Protein AF-A0AAW9KZV1-F1 (afdb_monomer_lite)

Sequence (443 aa):
MNDDTSTTNSGEAAETRESKTKRPANEASRREVLKRGAASAVTVGLGLAGPAGAASHGHSGEDSDEYDHSEEADVVLRNQMTDGTTIMVDEVDVPEGGFVAIHDTSLLSGAVVESVIGVSDFLEPGEHEDVEITLFDVPGAQFNVSALQETQALIAMPHRDTNDNQVYDFVTTAGEEDGPYVRSGQAVVDVGFAVLEEETPTPEPETPTPEPETPAVTPTPEPETPTPEPETPAITPTPEPATPTPEPETPAATPTPEPETPTPEPETPTPEPETPTPEPETPTPEPETPAITPTPEPATPTPEPETPAATPTPEPETASVEFLNQQTDGSTITVEEVTVPEGGFVAIHDTTLLEGAVVESVIGVSDYLEPGTQQDLEITLFDVPGAQFDVTELQETQVLFAMPHLDTNGDLVYDFVRSNGTDDGPYVRDGQAVIDVGFAILQ

Structure (mmCIF, N/CA/C/O backbone):
data_AF-A0AAW9KZV1-F1
#
_entry.id   AF-A0AAW9KZV1-F1
#
loop_
_atom_site.group_PDB
_atom_site.id
_atom_site.type_symbol
_atom_site.label_atom_id
_atom_site.label_alt_id
_atom_site.label_comp_id
_atom_site.label_asym_id
_atom_site.label_entity_id
_atom_site.label_seq_id
_atom_site.pdbx_PDB_ins_code
_atom_site.Cartn_x
_atom_site.Cartn_y
_atom_site.Cartn_z
_atom_site.occupancy
_atom_site.B_iso_or_equiv
_atom_site.auth_seq_id
_atom_site.auth_comp_id
_atom_site.auth_asym_id
_atom_site.auth_atom_id
_atom_site.pdbx_PDB_model_num
ATOM 1 N N . MET A 1 1 ? -13.748 75.780 -25.603 1.00 43.28 1 MET A N 1
ATOM 2 C CA . MET A 1 1 ? -12.301 75.583 -25.807 1.00 43.28 1 MET A CA 1
ATOM 3 C C . MET A 1 1 ? -11.764 74.820 -24.615 1.00 43.28 1 MET A C 1
ATOM 5 O O . MET A 1 1 ? -12.103 75.214 -23.503 1.00 43.28 1 MET A O 1
ATOM 9 N N . ASN A 1 2 ? -10.956 73.796 -24.916 1.00 35.09 2 ASN A N 1
ATOM 10 C CA . ASN A 1 2 ? -10.266 72.822 -24.055 1.00 35.09 2 ASN A CA 1
ATOM 11 C C . ASN A 1 2 ? -11.176 71.627 -23.699 1.00 35.09 2 ASN A C 1
ATOM 13 O O . ASN A 1 2 ? -12.119 71.799 -22.931 1.00 35.09 2 ASN A O 1
ATOM 17 N N . ASP A 1 3 ? -11.157 70.551 -24.503 1.00 36.50 3 ASP A N 1
ATOM 18 C CA . ASP A 1 3 ? -10.210 69.395 -24.503 1.00 36.50 3 ASP A CA 1
ATOM 19 C C . ASP A 1 3 ? -10.443 68.511 -23.257 1.00 36.50 3 ASP A C 1
ATOM 21 O O . ASP A 1 3 ? -10.578 69.039 -22.162 1.00 36.50 3 ASP A O 1
ATOM 25 N N . ASP A 1 4 ? -10.561 67.181 -23.316 1.00 37.00 4 ASP A N 1
ATOM 26 C CA . ASP A 1 4 ? -9.821 66.254 -24.173 1.00 37.00 4 ASP A CA 1
ATOM 27 C C . ASP A 1 4 ? -10.422 64.821 -24.146 1.00 37.00 4 ASP A C 1
ATOM 29 O O . ASP A 1 4 ? -11.130 64.431 -23.216 1.00 37.00 4 ASP A O 1
ATOM 33 N N . THR A 1 5 ? -10.010 64.030 -25.138 1.00 38.91 5 THR A N 1
ATOM 34 C CA . THR A 1 5 ? -9.895 62.559 -25.211 1.00 38.91 5 THR A CA 1
ATOM 35 C C . THR A 1 5 ? -11.136 61.656 -25.279 1.00 38.91 5 THR A C 1
ATOM 37 O O . THR A 1 5 ? -11.737 61.240 -24.294 1.00 38.91 5 THR A O 1
ATOM 40 N N . SER A 1 6 ? -11.405 61.224 -26.513 1.00 39.50 6 SER A N 1
ATOM 41 C CA . SER A 1 6 ? -12.006 59.935 -26.861 1.00 39.50 6 SER A CA 1
ATOM 42 C C . SER A 1 6 ? -10.897 58.880 -26.917 1.00 39.50 6 SER A C 1
ATOM 44 O O . SER A 1 6 ? -10.004 59.014 -27.754 1.00 39.50 6 SER A O 1
ATOM 46 N N . THR A 1 7 ? -11.016 57.798 -26.146 1.00 36.31 7 THR A N 1
ATOM 47 C CA . THR A 1 7 ? -10.305 56.542 -26.430 1.00 36.31 7 THR A CA 1
ATOM 48 C C . THR A 1 7 ? -11.281 55.375 -26.340 1.00 36.31 7 THR A C 1
ATOM 50 O O . THR A 1 7 ? -12.112 55.282 -25.441 1.00 36.31 7 THR A O 1
ATOM 53 N N . THR A 1 8 ? -11.202 54.539 -27.364 1.00 36.34 8 THR A N 1
ATOM 54 C CA . THR A 1 8 ? -12.075 53.435 -27.748 1.00 36.34 8 THR A CA 1
ATOM 55 C C . THR A 1 8 ? -12.017 52.241 -26.800 1.00 36.34 8 THR A C 1
ATOM 57 O O . THR A 1 8 ? -10.943 51.804 -26.400 1.00 36.34 8 THR A O 1
ATOM 60 N N . ASN A 1 9 ? -13.197 51.686 -26.530 1.00 33.75 9 ASN A N 1
ATOM 61 C CA . ASN A 1 9 ? -13.436 50.421 -25.846 1.00 33.75 9 ASN A CA 1
ATOM 62 C C . ASN A 1 9 ? -13.161 49.251 -26.812 1.00 33.75 9 ASN A C 1
ATOM 64 O O . ASN A 1 9 ? -13.823 49.157 -27.847 1.00 33.75 9 ASN A O 1
ATOM 68 N N . SER A 1 10 ? -12.213 48.377 -26.474 1.00 36.06 10 SER A N 1
ATOM 69 C CA . SER A 1 10 ? -12.039 47.060 -27.103 1.00 36.06 10 SER A CA 1
ATOM 70 C C . SER A 1 10 ? -11.963 46.063 -25.956 1.00 36.06 10 SER A C 1
ATOM 72 O O . SER A 1 10 ? -11.096 46.194 -25.097 1.00 36.06 10 SER A O 1
ATOM 74 N N . GLY A 1 11 ? -12.939 45.159 -25.894 1.00 36.88 11 GLY A N 1
ATOM 75 C CA . GLY A 1 11 ? -13.096 44.210 -24.801 1.00 36.88 11 GLY A CA 1
ATOM 76 C C . GLY A 1 11 ? -11.985 43.169 -24.779 1.00 36.88 11 GLY A C 1
ATOM 77 O O . GLY A 1 11 ? -11.660 42.582 -25.808 1.00 36.88 11 GLY A O 1
ATOM 78 N N . GLU A 1 12 ? -11.465 42.931 -23.584 1.00 31.62 12 GLU A N 1
ATOM 79 C CA . GLU A 1 12 ? -10.654 41.771 -23.248 1.00 31.62 12 GLU A CA 1
ATOM 80 C C . GLU A 1 12 ? -11.523 40.878 -22.359 1.00 31.62 12 GLU A C 1
ATOM 82 O O . GLU A 1 12 ? -12.040 41.313 -21.324 1.00 31.62 12 GLU A O 1
ATOM 87 N N . ALA A 1 13 ? -11.796 39.670 -22.847 1.00 34.12 13 ALA A N 1
ATOM 88 C CA . ALA A 1 13 ? -12.518 38.648 -22.115 1.00 34.12 13 ALA A CA 1
ATOM 89 C C . ALA A 1 13 ? -11.644 38.203 -20.939 1.00 34.12 13 ALA A C 1
ATOM 91 O O . ALA A 1 13 ? -10.529 37.732 -21.141 1.00 34.12 13 ALA A O 1
ATOM 92 N N . ALA A 1 14 ? -12.142 38.373 -19.716 1.00 33.88 14 ALA A N 1
ATOM 93 C CA . ALA A 1 14 ? -11.516 37.793 -18.541 1.00 33.88 14 ALA A CA 1
ATOM 94 C C . ALA A 1 14 ? -11.744 36.276 -18.576 1.00 33.88 14 ALA A C 1
ATOM 96 O O . ALA A 1 14 ? -12.862 35.808 -18.348 1.00 33.88 14 ALA A O 1
ATOM 97 N N . GLU A 1 15 ? -10.690 35.526 -18.891 1.00 32.31 15 GLU A N 1
ATOM 98 C CA . GLU A 1 15 ? -10.613 34.099 -18.605 1.00 32.31 15 GLU A CA 1
ATOM 99 C C . GLU A 1 15 ? -10.835 33.879 -17.108 1.00 32.31 15 GLU A C 1
ATOM 101 O O . GLU A 1 15 ? -10.255 34.543 -16.243 1.00 32.31 15 GLU A O 1
ATOM 106 N N . THR A 1 16 ? -11.743 32.957 -16.814 1.00 31.84 16 THR A N 1
ATOM 107 C CA . THR A 1 16 ? -12.058 32.536 -15.456 1.00 31.84 16 THR A CA 1
ATOM 108 C C . THR A 1 16 ? -10.906 31.644 -15.017 1.00 31.84 16 THR A C 1
ATOM 110 O O . THR A 1 16 ? -10.754 30.548 -15.540 1.00 31.84 16 THR A O 1
ATOM 113 N N . ARG A 1 17 ? -10.050 32.134 -14.114 1.00 35.09 17 ARG A N 1
ATOM 114 C CA . ARG A 1 17 ? -9.037 31.296 -13.465 1.00 35.09 17 ARG A CA 1
ATOM 115 C C . ARG A 1 17 ? -9.765 30.243 -12.642 1.00 35.09 17 ARG A C 1
ATOM 117 O O . ARG A 1 17 ? -10.395 30.584 -11.641 1.00 35.09 17 ARG A O 1
ATOM 124 N N . GLU A 1 18 ? -9.688 28.998 -13.092 1.00 34.59 18 GLU A N 1
ATOM 125 C CA . GLU A 1 18 ? -10.050 27.829 -12.305 1.00 34.59 18 GLU A CA 1
ATOM 126 C C . GLU A 1 18 ? -9.283 27.885 -10.982 1.00 34.59 18 GLU A C 1
ATOM 128 O O . GLU A 1 18 ? -8.058 28.030 -10.931 1.00 34.59 18 GLU A O 1
ATOM 133 N N . SER A 1 19 ? -10.032 27.874 -9.886 1.00 34.44 19 SER A N 1
ATOM 134 C CA . SER A 1 19 ? -9.475 27.748 -8.553 1.00 34.44 19 SER A CA 1
ATOM 135 C C . SER A 1 19 ? -8.896 26.346 -8.426 1.00 34.44 19 SER A C 1
ATOM 137 O O . SER A 1 19 ? -9.655 25.386 -8.337 1.00 34.44 19 SER A O 1
ATOM 139 N N . LYS A 1 20 ? -7.563 26.246 -8.408 1.00 36.41 20 LYS A N 1
ATOM 140 C CA . LYS A 1 20 ? -6.830 25.055 -7.970 1.00 36.41 20 LYS A CA 1
ATOM 141 C C . LYS A 1 20 ? -7.391 24.661 -6.597 1.00 36.41 20 LYS A C 1
ATOM 143 O O . LYS A 1 20 ? -7.217 25.405 -5.628 1.00 36.41 20 LYS A O 1
ATOM 148 N N . THR A 1 21 ? -8.161 23.576 -6.544 1.00 35.62 21 THR A N 1
ATOM 149 C CA . THR A 1 21 ? -8.693 23.022 -5.297 1.00 35.62 21 THR A CA 1
ATOM 150 C C . THR A 1 21 ? -7.507 22.743 -4.385 1.00 35.62 21 THR A C 1
ATOM 152 O O . THR A 1 21 ? -6.526 22.125 -4.789 1.00 35.62 21 THR A O 1
ATOM 155 N N . LYS A 1 22 ? -7.547 23.297 -3.175 1.00 34.75 22 LYS A N 1
ATOM 156 C CA . LYS A 1 22 ? -6.495 23.115 -2.182 1.00 34.75 22 LYS A CA 1
ATOM 157 C C . LYS A 1 22 ? -6.577 21.672 -1.672 1.00 34.75 22 LYS A C 1
ATOM 159 O O . LYS A 1 22 ? -7.545 21.338 -0.993 1.00 34.75 22 LYS A O 1
ATOM 164 N N . ARG A 1 23 ? -5.573 20.879 -2.049 1.00 43.47 23 ARG A N 1
ATOM 165 C CA . ARG A 1 23 ? -5.255 19.517 -1.595 1.00 43.47 23 ARG A CA 1
ATOM 166 C C . ARG A 1 23 ? -5.431 19.374 -0.055 1.00 43.47 23 ARG A C 1
ATOM 168 O O . ARG A 1 23 ? -4.959 20.268 0.667 1.00 43.47 23 ARG A O 1
ATOM 175 N N . PRO A 1 24 ? -6.201 18.392 0.469 1.00 39.47 24 PRO A N 1
ATOM 176 C CA . PRO A 1 24 ? -6.387 18.180 1.911 1.00 39.47 24 PRO A CA 1
ATOM 177 C C . PRO A 1 24 ? -5.083 17.795 2.639 1.00 39.47 24 PRO A C 1
ATOM 179 O O . PRO A 1 24 ? -4.133 17.301 2.054 1.00 39.47 24 PRO A O 1
ATOM 182 N N . ALA A 1 25 ? -5.023 18.041 3.951 1.00 43.06 25 ALA A N 1
ATOM 183 C CA . ALA A 1 25 ? -3.783 18.039 4.741 1.00 43.06 25 ALA A CA 1
ATOM 184 C C . ALA A 1 25 ? -3.078 16.673 4.924 1.00 43.06 25 ALA A C 1
ATOM 186 O O . ALA A 1 25 ? -1.938 16.671 5.370 1.00 43.06 25 ALA A O 1
ATOM 187 N N . ASN A 1 26 ? -3.708 15.549 4.559 1.00 45.50 26 ASN A N 1
ATOM 188 C CA . ASN A 1 26 ? -3.095 14.210 4.629 1.00 45.50 26 ASN A CA 1
ATOM 189 C C . ASN A 1 26 ? -2.139 13.919 3.447 1.00 45.50 26 ASN A C 1
ATOM 191 O O . ASN A 1 26 ? -1.443 12.915 3.413 1.00 45.50 26 ASN A O 1
ATOM 195 N N . GLU A 1 27 ? -2.127 14.794 2.441 1.00 49.69 27 GLU A N 1
ATOM 196 C CA . GLU A 1 27 ? -1.494 14.565 1.136 1.00 49.69 27 GLU A CA 1
ATOM 197 C C . GLU A 1 27 ? 0.020 14.850 1.128 1.00 49.69 27 GLU A C 1
ATOM 199 O O . GLU A 1 27 ? 0.717 14.467 0.199 1.00 49.69 27 GLU A O 1
ATOM 204 N N . ALA A 1 28 ? 0.540 15.495 2.181 1.00 46.12 28 ALA A N 1
ATOM 205 C CA . ALA A 1 28 ? 1.953 15.864 2.311 1.00 46.12 28 ALA A CA 1
ATOM 206 C C . ALA A 1 28 ? 2.753 14.997 3.309 1.00 46.12 28 ALA A C 1
ATOM 208 O O . ALA A 1 28 ? 3.981 15.081 3.294 1.00 46.12 28 ALA A O 1
ATOM 209 N N . SER A 1 29 ? 2.099 14.193 4.165 1.00 57.56 29 SER A N 1
ATOM 210 C CA . SER A 1 29 ? 2.799 13.425 5.215 1.00 57.56 29 SER A CA 1
ATOM 211 C C . SER A 1 29 ? 3.598 12.257 4.643 1.00 57.56 29 SER A C 1
ATOM 213 O O . SER A 1 29 ? 4.806 12.232 4.854 1.00 57.56 29 SER A O 1
ATOM 215 N N . ARG A 1 30 ? 2.992 11.398 3.804 1.00 68.31 30 ARG A N 1
ATOM 216 C CA . ARG A 1 30 ? 3.656 10.177 3.301 1.00 68.31 30 ARG A CA 1
ATOM 217 C C . ARG A 1 30 ? 5.001 10.430 2.628 1.00 68.31 30 ARG A C 1
ATOM 219 O O . ARG A 1 30 ? 5.958 9.702 2.852 1.00 68.31 30 ARG A O 1
ATOM 226 N N . ARG A 1 31 ? 5.115 11.528 1.876 1.00 61.81 31 ARG A N 1
ATOM 227 C CA . ARG A 1 31 ? 6.381 11.957 1.270 1.00 61.81 31 ARG A CA 1
ATOM 228 C C . ARG A 1 31 ? 7.371 12.526 2.281 1.00 61.81 31 ARG A C 1
ATOM 230 O O . ARG A 1 31 ? 8.549 12.197 2.232 1.00 61.81 31 ARG A O 1
ATOM 237 N N . GLU A 1 32 ? 6.940 13.433 3.160 1.00 57.38 32 GLU A N 1
ATOM 238 C CA . GLU A 1 32 ? 7.835 13.988 4.188 1.00 57.38 32 GLU A CA 1
ATOM 239 C C . GLU A 1 32 ? 8.393 12.882 5.084 1.00 57.38 32 GLU A C 1
ATOM 241 O O . GLU A 1 32 ? 9.548 12.973 5.497 1.00 57.38 32 GLU A O 1
ATOM 246 N N . VAL A 1 33 ? 7.608 11.836 5.336 1.00 55.34 33 VAL A N 1
ATOM 247 C CA . VAL A 1 33 ? 8.045 10.642 6.047 1.00 55.34 33 VAL A CA 1
ATOM 248 C C . VAL A 1 33 ? 8.943 9.774 5.170 1.00 55.34 33 VAL A C 1
ATOM 250 O O . VAL A 1 33 ? 10.046 9.508 5.618 1.00 55.34 33 VAL A O 1
ATOM 253 N N . LEU A 1 34 ? 8.594 9.416 3.926 1.00 56.03 34 LEU A N 1
ATOM 254 C CA . LEU A 1 34 ? 9.482 8.645 3.026 1.00 56.03 34 LEU A CA 1
ATOM 255 C C . LEU A 1 34 ? 10.853 9.326 2.809 1.00 56.03 34 LEU A C 1
ATOM 257 O O . LEU A 1 34 ? 11.896 8.668 2.724 1.00 56.03 34 LEU A O 1
ATOM 261 N N . LYS A 1 35 ? 10.879 10.668 2.819 1.00 52.75 35 LYS A N 1
ATOM 262 C CA . LYS A 1 35 ? 12.102 11.494 2.791 1.00 52.75 35 LYS A CA 1
ATOM 263 C C . LYS A 1 35 ? 12.872 11.495 4.123 1.00 52.75 35 LYS A C 1
ATOM 265 O O . LYS A 1 35 ? 14.075 11.755 4.129 1.00 52.75 35 LYS A O 1
ATOM 270 N N . ARG A 1 36 ? 12.215 11.224 5.258 1.00 48.78 36 ARG A N 1
ATOM 271 C CA . ARG A 1 36 ? 12.806 11.146 6.616 1.00 48.78 36 ARG A CA 1
ATOM 272 C C . ARG A 1 36 ? 13.082 9.709 7.087 1.00 48.78 36 ARG A C 1
ATOM 274 O O . ARG A 1 36 ? 13.908 9.525 7.981 1.00 48.78 36 ARG A O 1
ATOM 281 N N . GLY A 1 37 ? 12.440 8.721 6.474 1.00 38.94 37 GLY A N 1
ATOM 282 C CA . GLY A 1 37 ? 12.358 7.320 6.863 1.00 38.94 37 GLY A CA 1
ATOM 283 C C . GLY A 1 37 ? 12.138 6.444 5.628 1.00 38.94 37 GLY A C 1
ATOM 284 O O . GLY A 1 37 ? 11.127 6.533 4.953 1.00 38.94 37 GLY A O 1
ATOM 285 N N . ALA A 1 38 ? 13.155 5.635 5.332 1.00 39.00 38 ALA A N 1
ATOM 286 C CA . ALA A 1 38 ? 13.279 4.625 4.281 1.00 39.00 38 ALA A CA 1
ATOM 287 C C . ALA A 1 38 ? 12.046 4.333 3.395 1.00 39.00 38 ALA A C 1
ATOM 289 O O . ALA A 1 38 ? 11.158 3.580 3.799 1.00 39.00 38 ALA A O 1
ATOM 290 N N . ALA A 1 39 ? 12.116 4.733 2.116 1.00 45.91 39 ALA A N 1
ATOM 291 C CA . ALA A 1 39 ? 11.446 3.976 1.057 1.00 45.91 39 ALA A CA 1
ATOM 292 C C . ALA A 1 39 ? 11.827 2.506 1.226 1.00 45.91 39 ALA A C 1
ATOM 294 O O . ALA A 1 39 ? 13.013 2.142 1.245 1.00 45.91 39 ALA A O 1
ATOM 295 N N . SER A 1 40 ? 10.829 1.683 1.502 1.00 45.31 40 SER A N 1
ATOM 296 C CA . SER A 1 40 ? 11.097 0.381 2.081 1.00 45.31 40 SER A CA 1
ATOM 297 C C . SER A 1 40 ? 11.416 -0.583 0.975 1.00 45.31 40 SER A C 1
ATOM 299 O O . SER A 1 40 ? 10.669 -0.768 0.017 1.00 45.31 40 SER A O 1
ATOM 301 N N . ALA A 1 41 ? 12.594 -1.158 1.099 1.00 47.47 41 ALA A N 1
ATOM 302 C CA . ALA A 1 41 ? 13.184 -1.859 0.004 1.00 47.47 41 ALA A CA 1
ATOM 303 C C . ALA A 1 41 ? 12.802 -3.347 0.123 1.00 47.47 41 ALA A C 1
ATOM 305 O O . ALA A 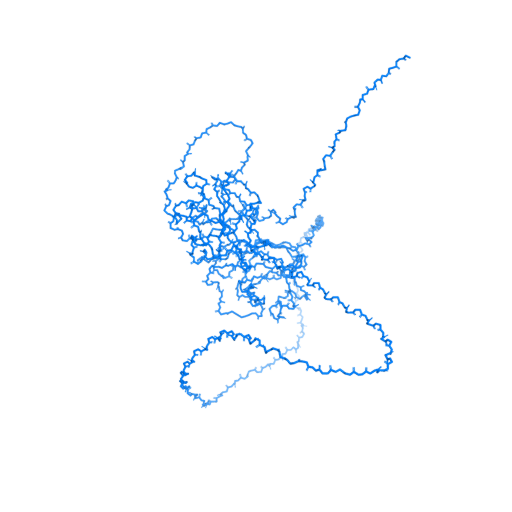1 41 ? 13.106 -4.003 1.118 1.00 47.47 41 ALA A O 1
ATOM 306 N N . VAL A 1 42 ? 12.119 -3.901 -0.883 1.00 49.38 42 VAL A N 1
ATOM 307 C CA . VAL A 1 42 ? 11.768 -5.332 -0.896 1.00 49.38 42 VAL A CA 1
ATOM 308 C C . VAL A 1 42 ? 12.953 -6.120 -1.447 1.00 49.38 42 VAL A C 1
ATOM 310 O O . VAL A 1 42 ? 13.463 -5.835 -2.537 1.00 49.38 42 VAL A O 1
ATOM 313 N N . THR A 1 43 ? 13.408 -7.136 -0.703 1.00 44.62 43 THR A N 1
ATOM 314 C CA . THR A 1 43 ? 14.390 -8.112 -1.204 1.00 44.62 43 THR A CA 1
ATOM 315 C C . THR A 1 43 ? 13.710 -9.026 -2.213 1.00 44.62 43 THR A C 1
ATOM 317 O O . THR A 1 43 ? 13.371 -10.171 -1.927 1.00 44.62 43 THR A O 1
ATOM 320 N N . VAL A 1 44 ? 13.516 -8.525 -3.425 1.00 51.25 44 VAL A N 1
ATOM 321 C CA . VAL A 1 44 ? 13.222 -9.384 -4.562 1.00 51.25 44 VAL A CA 1
ATOM 322 C C . VAL A 1 44 ? 14.551 -10.006 -4.970 1.00 51.25 44 VAL A C 1
ATOM 324 O O . VAL A 1 44 ? 15.540 -9.295 -5.156 1.00 51.25 44 VAL A O 1
ATOM 327 N N . GLY A 1 45 ? 14.604 -11.334 -5.080 1.00 39.94 45 GLY A N 1
ATOM 328 C CA . GLY A 1 45 ? 15.765 -12.085 -5.566 1.00 39.94 45 GLY A CA 1
ATOM 329 C C . GLY A 1 45 ? 16.039 -11.837 -7.050 1.00 39.94 45 GLY A C 1
ATOM 330 O O . GLY A 1 45 ? 16.144 -12.781 -7.828 1.00 39.94 45 GLY A O 1
ATOM 331 N N . LEU A 1 46 ? 16.129 -10.571 -7.454 1.00 42.59 46 LEU A N 1
ATOM 332 C CA . LEU A 1 46 ? 16.570 -10.156 -8.765 1.00 42.59 46 LEU A CA 1
ATOM 333 C C . LEU A 1 46 ? 18.034 -10.584 -8.863 1.00 42.59 46 LEU A C 1
ATOM 335 O O . LEU A 1 46 ? 18.907 -10.055 -8.172 1.00 42.59 46 LEU A O 1
ATOM 339 N N . GLY A 1 47 ? 18.317 -11.577 -9.699 1.00 34.34 47 GLY A N 1
ATOM 340 C CA . GLY A 1 47 ? 19.677 -11.928 -10.092 1.00 34.34 47 GLY A CA 1
ATOM 341 C C . GLY A 1 47 ? 20.291 -10.821 -10.949 1.00 34.34 47 GLY A C 1
ATOM 342 O O . GLY A 1 47 ? 20.644 -11.081 -12.093 1.00 34.34 47 GLY A O 1
ATOM 343 N N . LEU A 1 48 ? 20.388 -9.597 -10.416 1.00 38.56 48 LEU A N 1
ATOM 344 C CA . LEU A 1 48 ? 20.901 -8.415 -11.099 1.00 38.56 48 LEU A CA 1
ATOM 345 C C . LEU A 1 48 ? 22.383 -8.630 -11.393 1.00 38.56 48 LEU A C 1
ATOM 347 O O . LEU A 1 48 ? 23.264 -8.341 -10.581 1.00 38.56 48 LEU A O 1
ATOM 351 N N . ALA A 1 49 ? 22.673 -9.136 -12.585 1.00 34.38 49 ALA A N 1
ATOM 352 C CA . ALA A 1 49 ? 23.992 -9.049 -13.179 1.00 34.38 49 ALA A CA 1
ATOM 353 C C . ALA A 1 49 ? 24.177 -7.641 -13.771 1.00 34.38 49 ALA A C 1
ATOM 355 O O . ALA A 1 49 ? 24.308 -7.481 -14.976 1.00 34.38 49 ALA A O 1
ATOM 356 N N . GLY A 1 50 ? 24.194 -6.612 -12.922 1.00 32.31 50 GLY A N 1
ATOM 357 C CA . GLY A 1 50 ? 24.565 -5.261 -13.341 1.00 32.31 50 GLY A CA 1
ATOM 358 C C . GLY A 1 50 ? 26.092 -5.106 -13.396 1.00 32.31 50 GLY A C 1
ATOM 359 O O . GLY A 1 50 ? 26.778 -5.510 -12.446 1.00 32.31 50 GLY A O 1
ATOM 360 N N . PRO A 1 51 ? 26.683 -4.529 -14.459 1.00 31.77 51 PRO A N 1
ATOM 361 C CA . PRO A 1 51 ? 28.066 -4.082 -14.400 1.00 31.77 51 PRO A CA 1
ATOM 362 C C . PRO A 1 51 ? 28.175 -2.945 -13.376 1.00 31.77 51 PRO A C 1
ATOM 364 O O . PRO A 1 51 ? 27.302 -2.089 -13.279 1.00 31.77 51 PRO A O 1
ATOM 367 N N . ALA A 1 52 ? 29.268 -2.920 -12.614 1.00 33.94 52 ALA A N 1
ATOM 368 C CA . ALA A 1 52 ? 29.597 -1.804 -11.737 1.00 33.94 52 ALA A CA 1
ATOM 369 C C . ALA A 1 52 ? 29.705 -0.504 -12.563 1.00 33.94 52 ALA A C 1
ATOM 371 O O . ALA A 1 52 ? 30.714 -0.273 -13.234 1.00 33.94 52 ALA A O 1
ATOM 372 N N . GLY A 1 53 ? 28.651 0.312 -12.531 1.00 31.23 53 GLY A N 1
ATOM 373 C CA . GLY A 1 53 ? 28.587 1.629 -13.152 1.00 31.23 53 GLY A CA 1
ATOM 374 C C . GLY A 1 53 ? 29.501 2.599 -12.417 1.00 31.23 53 GLY A C 1
ATOM 375 O O . GLY A 1 53 ? 29.372 2.837 -11.219 1.00 31.23 53 GLY A O 1
ATOM 376 N N . ALA A 1 54 ? 30.501 3.092 -13.135 1.00 31.17 54 ALA A N 1
ATOM 377 C CA . ALA A 1 54 ? 31.529 3.973 -12.626 1.00 31.17 54 ALA A CA 1
ATOM 378 C C . ALA A 1 54 ? 30.967 5.367 -12.328 1.00 31.17 54 ALA A C 1
ATOM 380 O O . ALA A 1 54 ? 30.376 5.998 -13.198 1.00 31.17 54 ALA A O 1
ATOM 381 N N . ALA A 1 55 ? 31.279 5.891 -11.142 1.00 34.53 55 ALA A N 1
ATOM 382 C CA . ALA A 1 55 ? 31.166 7.311 -10.840 1.00 34.53 55 ALA A CA 1
ATOM 383 C C . ALA A 1 55 ? 31.964 8.129 -11.876 1.00 34.53 55 ALA A C 1
ATOM 385 O O . ALA A 1 55 ? 33.198 8.189 -11.830 1.00 34.53 55 ALA A O 1
ATOM 386 N N . SER A 1 56 ? 31.268 8.758 -12.823 1.00 30.38 56 SER A N 1
ATOM 387 C CA . SER A 1 56 ? 31.861 9.718 -13.748 1.00 30.38 56 SER A CA 1
ATOM 388 C C . SER A 1 56 ? 31.793 11.115 -13.140 1.00 30.38 56 SER A C 1
ATOM 390 O O . SER A 1 56 ? 30.808 11.834 -13.266 1.00 30.38 56 SER A O 1
ATOM 392 N N . HIS A 1 57 ? 32.888 11.512 -12.493 1.00 40.78 57 HIS A N 1
ATOM 393 C CA . HIS A 1 57 ? 3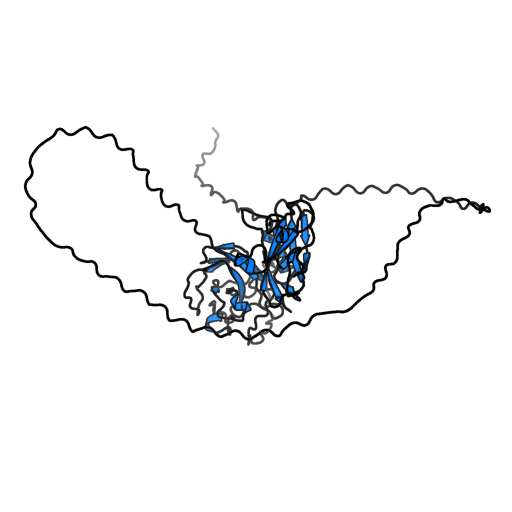3.167 12.906 -12.169 1.00 40.78 57 HIS A CA 1
ATOM 394 C C . HIS A 1 57 ? 33.313 13.753 -13.446 1.00 40.78 57 HIS A C 1
ATOM 396 O O . HIS A 1 57 ? 34.309 13.632 -14.163 1.00 40.78 57 HIS A O 1
ATOM 402 N N . GLY A 1 58 ? 32.408 14.721 -13.611 1.00 31.84 58 GLY A N 1
ATOM 403 C CA . GLY A 1 58 ? 32.781 16.088 -13.974 1.00 31.84 58 GLY A CA 1
ATOM 404 C C . GLY A 1 58 ? 32.078 16.700 -15.183 1.00 31.84 58 GLY A C 1
ATOM 405 O O . GLY A 1 58 ? 32.418 16.379 -16.316 1.00 31.84 58 GLY A O 1
ATOM 406 N N . HIS A 1 59 ? 31.296 17.758 -14.948 1.00 35.00 59 HIS A N 1
ATOM 407 C CA . HIS A 1 59 ? 31.485 19.010 -15.680 1.00 35.00 59 HIS A CA 1
ATOM 408 C C . HIS A 1 59 ? 30.979 20.218 -14.883 1.00 35.00 59 HIS A C 1
ATOM 410 O O . HIS A 1 59 ? 29.926 20.193 -14.266 1.00 35.00 59 HIS A O 1
ATOM 416 N N . SER A 1 60 ? 31.790 21.268 -14.894 1.00 44.00 60 SER A N 1
ATOM 417 C CA . SER A 1 60 ? 31.569 22.577 -14.290 1.00 44.00 60 SER A CA 1
ATOM 418 C C . SER A 1 60 ? 30.704 23.476 -15.174 1.00 44.00 60 SER A C 1
ATOM 420 O O . SER A 1 60 ? 31.024 23.594 -16.356 1.00 44.00 60 SER A O 1
ATOM 422 N N . GLY A 1 61 ? 29.784 24.242 -14.582 1.00 35.41 61 GLY A N 1
ATOM 423 C CA . GLY A 1 61 ? 29.413 25.554 -15.122 1.00 35.41 61 GLY A CA 1
ATOM 424 C C . GLY A 1 61 ? 27.953 25.983 -14.973 1.00 35.41 61 GLY A C 1
ATOM 425 O O . GLY A 1 61 ? 27.128 25.576 -15.774 1.00 35.41 61 GLY A O 1
ATOM 426 N N . GLU A 1 62 ? 27.760 26.937 -14.054 1.00 40.66 62 GLU A N 1
ATOM 427 C CA . GLU A 1 62 ? 26.914 28.144 -14.176 1.00 40.66 62 GLU A CA 1
ATOM 428 C C . GLU A 1 62 ? 25.407 28.055 -13.848 1.00 40.66 62 GLU A C 1
ATOM 430 O O . GLU A 1 62 ? 24.601 27.611 -14.653 1.00 40.66 62 GLU A O 1
ATOM 435 N N . ASP A 1 63 ? 25.081 28.607 -12.665 1.00 47.91 63 ASP A N 1
ATOM 436 C CA . ASP A 1 63 ? 23.844 29.290 -12.239 1.00 47.91 63 ASP A CA 1
ATOM 437 C C . ASP A 1 63 ? 22.538 28.923 -12.970 1.00 47.91 63 ASP A C 1
ATOM 439 O O . ASP A 1 63 ? 22.118 29.583 -13.924 1.00 47.91 63 ASP A O 1
ATOM 443 N N . SER A 1 64 ? 21.810 27.972 -12.391 1.00 42.12 64 SER A N 1
ATOM 444 C CA . SER A 1 64 ? 20.348 27.919 -12.426 1.00 42.12 64 SER A CA 1
ATOM 445 C C . SER A 1 64 ? 19.865 27.363 -11.091 1.00 42.12 64 SER A C 1
ATOM 447 O O . SER A 1 64 ? 20.540 26.514 -10.517 1.00 42.12 64 SER A O 1
ATOM 449 N N . ASP A 1 65 ? 18.758 27.906 -10.592 1.00 39.44 65 ASP A N 1
ATOM 450 C CA . ASP A 1 65 ? 18.189 27.661 -9.267 1.00 39.44 65 ASP A CA 1
ATOM 451 C C . ASP A 1 65 ? 18.312 26.189 -8.832 1.00 39.44 65 ASP A C 1
ATOM 453 O O . ASP A 1 65 ? 17.827 25.288 -9.512 1.00 39.44 65 ASP A O 1
ATOM 457 N N . GLU A 1 66 ? 19.020 25.976 -7.720 1.00 40.00 66 GLU A N 1
ATOM 458 C CA . GLU A 1 66 ? 19.331 24.681 -7.109 1.00 40.00 66 GLU A CA 1
ATOM 459 C C . GLU A 1 66 ? 18.026 24.046 -6.602 1.00 40.00 66 GLU A C 1
ATOM 461 O O . GLU A 1 66 ? 17.639 24.202 -5.445 1.00 40.00 66 GLU A O 1
ATOM 466 N N . TYR A 1 67 ? 17.297 23.397 -7.513 1.00 44.19 67 TYR A N 1
ATOM 467 C CA . TYR A 1 67 ? 16.383 22.324 -7.155 1.00 44.19 67 TYR A CA 1
ATOM 468 C C . TYR A 1 67 ? 17.268 21.201 -6.620 1.00 44.19 67 TYR A C 1
ATOM 470 O O . TYR A 1 67 ? 18.003 20.561 -7.370 1.00 44.19 67 TYR A O 1
ATOM 478 N N . ASP A 1 68 ? 17.259 21.055 -5.299 1.00 41.75 68 ASP A N 1
ATOM 479 C CA . ASP A 1 68 ? 17.805 19.914 -4.573 1.00 41.75 68 ASP A CA 1
ATOM 480 C C . ASP A 1 68 ? 16.998 18.677 -4.995 1.00 41.75 68 ASP A C 1
ATOM 482 O O . ASP A 1 68 ? 16.024 18.303 -4.344 1.00 41.75 68 ASP A O 1
ATOM 486 N N . HIS A 1 69 ? 17.306 18.132 -6.175 1.00 49.72 69 HIS A N 1
ATOM 487 C CA . HIS A 1 69 ? 16.796 16.833 -6.587 1.00 49.72 69 HIS A CA 1
ATOM 488 C C . HIS A 1 69 ? 17.328 15.824 -5.584 1.00 49.72 69 HIS A C 1
ATOM 490 O O . HIS A 1 69 ? 18.539 15.760 -5.349 1.00 49.72 69 HIS A O 1
ATOM 496 N N . SER A 1 70 ? 16.425 15.065 -4.971 1.00 55.72 70 SER A N 1
ATOM 497 C CA . SER A 1 70 ? 16.858 13.997 -4.095 1.00 55.72 70 SER A CA 1
ATOM 498 C C . SER A 1 70 ? 17.647 12.995 -4.946 1.00 55.72 70 SER A C 1
ATOM 500 O O . SER A 1 70 ? 17.201 12.573 -6.006 1.00 55.72 70 SER A O 1
ATOM 502 N N . GLU A 1 71 ? 18.877 12.653 -4.547 1.00 70.62 71 GLU A N 1
ATOM 503 C CA . GLU A 1 71 ? 19.688 11.662 -5.282 1.00 70.62 71 GLU A CA 1
ATOM 504 C C . GLU A 1 71 ? 19.103 10.236 -5.159 1.00 70.62 71 GLU A C 1
ATOM 506 O O . GLU A 1 71 ? 19.674 9.271 -5.671 1.00 70.62 71 GLU A O 1
ATOM 511 N N . GLU A 1 72 ? 17.983 10.079 -4.451 1.00 86.31 72 GLU A N 1
ATOM 512 C CA . GLU A 1 72 ? 17.358 8.806 -4.132 1.00 86.31 72 GLU A CA 1
ATOM 513 C C . GLU A 1 72 ? 16.012 8.690 -4.841 1.00 86.31 72 GLU A C 1
ATOM 515 O O . GLU A 1 72 ? 15.145 9.538 -4.682 1.00 86.31 72 GLU A O 1
ATOM 520 N N . ALA A 1 73 ? 15.811 7.598 -5.580 1.00 92.50 73 ALA A N 1
ATOM 521 C CA . ALA A 1 73 ? 14.504 7.312 -6.156 1.00 92.50 73 ALA A CA 1
ATOM 522 C C . ALA A 1 73 ? 13.473 7.030 -5.062 1.00 92.50 73 ALA A C 1
ATOM 524 O O . ALA A 1 73 ? 13.791 6.360 -4.071 1.00 92.50 73 ALA A O 1
ATOM 525 N N . ASP A 1 74 ? 12.243 7.474 -5.283 1.00 92.56 74 ASP A N 1
ATOM 526 C CA . ASP A 1 74 ? 11.107 7.288 -4.384 1.00 92.56 74 ASP A CA 1
ATOM 527 C C . ASP A 1 74 ? 9.819 7.105 -5.190 1.00 92.56 74 ASP A C 1
ATOM 529 O O . ASP A 1 74 ? 9.765 7.473 -6.363 1.00 92.56 74 ASP A O 1
ATOM 533 N N . VAL A 1 75 ? 8.790 6.517 -4.586 1.00 94.12 75 VAL A N 1
ATOM 534 C CA . VAL A 1 75 ? 7.480 6.353 -5.224 1.00 94.12 75 VAL A CA 1
ATOM 535 C C . VAL A 1 75 ? 6.372 6.347 -4.184 1.00 94.12 75 VAL A C 1
ATOM 537 O O . VAL A 1 75 ? 6.533 5.796 -3.101 1.00 94.12 75 VAL A O 1
ATOM 540 N N . VAL A 1 76 ? 5.236 6.945 -4.535 1.00 92.12 76 VAL A N 1
ATOM 541 C CA . VAL A 1 76 ? 4.038 6.994 -3.702 1.00 92.12 76 VAL A CA 1
ATOM 542 C C . VAL A 1 76 ? 2.849 6.460 -4.494 1.00 92.12 76 VAL A C 1
ATOM 544 O O . VAL A 1 76 ? 2.303 7.128 -5.375 1.00 92.12 76 VAL A O 1
ATOM 547 N N . LEU A 1 77 ? 2.410 5.252 -4.152 1.00 93.12 77 LEU A N 1
ATOM 548 C CA . LEU A 1 77 ? 1.186 4.640 -4.650 1.00 93.12 77 LEU A CA 1
ATOM 549 C C . LEU A 1 77 ? 0.141 4.610 -3.536 1.00 93.12 77 LEU A C 1
ATOM 551 O O . LEU A 1 77 ? 0.271 3.884 -2.553 1.00 93.12 77 LEU A O 1
ATOM 555 N N . ARG A 1 78 ? -0.925 5.393 -3.694 1.00 88.62 78 ARG A N 1
ATOM 556 C CA . ARG A 1 78 ? -2.013 5.438 -2.712 1.00 88.62 78 ARG A CA 1
ATOM 557 C C . ARG A 1 78 ? -3.081 4.388 -2.981 1.00 88.62 78 ARG A C 1
ATOM 559 O O . ARG A 1 78 ? -3.282 3.946 -4.114 1.00 88.62 78 ARG A O 1
ATOM 566 N N . ASN A 1 79 ? -3.829 4.084 -1.924 1.00 88.31 79 ASN A N 1
ATOM 567 C CA . ASN A 1 79 ? -5.128 3.432 -2.035 1.00 88.31 79 ASN A CA 1
ATOM 568 C C . ASN A 1 79 ? -6.050 4.290 -2.902 1.00 88.31 79 ASN A C 1
ATOM 570 O O . ASN A 1 79 ? -6.195 5.491 -2.660 1.00 88.31 79 ASN A O 1
ATOM 574 N N . GLN A 1 80 ? -6.666 3.681 -3.907 1.00 89.81 80 GLN A N 1
ATOM 575 C CA . GLN A 1 80 ? -7.509 4.391 -4.857 1.00 89.81 80 GLN A CA 1
ATOM 576 C C . GLN A 1 80 ? -8.634 3.509 -5.388 1.00 89.81 80 GLN A C 1
ATOM 578 O O . GLN A 1 80 ? -8.510 2.286 -5.471 1.00 89.81 80 GLN A O 1
ATOM 583 N N . MET A 1 81 ? -9.728 4.163 -5.769 1.00 89.94 81 MET A N 1
ATOM 584 C CA . MET A 1 81 ? -10.760 3.546 -6.593 1.00 89.94 81 MET A CA 1
ATOM 585 C C . MET A 1 81 ? -10.287 3.532 -8.049 1.00 89.94 81 MET A C 1
ATOM 587 O O . MET A 1 81 ? -9.647 4.483 -8.498 1.00 89.94 81 MET A O 1
ATOM 591 N N . THR A 1 82 ? -10.598 2.472 -8.783 1.00 93.56 82 THR A N 1
ATOM 592 C CA . THR A 1 82 ? -10.237 2.324 -10.196 1.00 93.56 82 THR A CA 1
ATOM 593 C C . THR A 1 82 ? -11.306 1.535 -10.951 1.00 93.56 82 THR A C 1
ATOM 595 O O . THR A 1 82 ? -11.985 0.680 -10.384 1.00 93.56 82 THR A O 1
ATOM 598 N N . ASP A 1 83 ? -11.423 1.778 -12.256 1.00 92.69 83 ASP A N 1
ATOM 599 C CA . ASP A 1 83 ? -12.191 0.927 -13.174 1.00 92.69 83 ASP A CA 1
ATOM 600 C C . ASP A 1 83 ? -11.453 -0.382 -13.539 1.00 92.69 83 ASP A C 1
ATOM 602 O O . ASP A 1 83 ? -11.954 -1.216 -14.296 1.00 92.69 83 ASP A O 1
ATOM 606 N N . GLY A 1 84 ? -10.244 -0.564 -13.000 1.00 95.19 84 GLY A N 1
ATOM 607 C CA . GLY A 1 84 ? -9.379 -1.713 -13.209 1.00 95.19 84 GLY A CA 1
ATOM 608 C C . GLY A 1 84 ? -8.474 -1.608 -14.435 1.00 95.19 84 GLY A C 1
ATOM 609 O O . GLY A 1 84 ? -7.668 -2.514 -14.641 1.00 95.19 84 GLY A O 1
ATOM 610 N N . THR A 1 85 ? -8.581 -0.556 -15.248 1.00 96.69 85 THR A N 1
ATOM 611 C CA . THR A 1 85 ? -7.775 -0.372 -16.467 1.00 96.69 85 THR A CA 1
ATOM 612 C C . THR A 1 85 ? -6.616 0.594 -16.281 1.00 96.69 85 THR A C 1
ATOM 614 O O . THR A 1 85 ? -5.612 0.466 -16.981 1.00 96.69 85 THR A O 1
ATOM 617 N N . THR A 1 86 ? -6.712 1.525 -15.332 1.00 96.62 86 THR A N 1
ATOM 618 C CA . THR A 1 86 ? -5.656 2.497 -15.035 1.00 96.62 86 THR A CA 1
ATOM 619 C C . THR A 1 86 ? -5.405 2.630 -13.539 1.00 96.62 86 THR A C 1
ATOM 621 O O . THR A 1 86 ? -6.280 2.384 -12.706 1.00 96.62 86 THR A O 1
ATOM 624 N N . ILE A 1 87 ? -4.181 3.015 -13.193 1.00 97.31 87 ILE A N 1
ATOM 625 C CA . ILE A 1 87 ? -3.756 3.329 -11.829 1.00 97.31 87 ILE A CA 1
ATOM 626 C C . ILE A 1 87 ? -3.022 4.661 -11.847 1.00 97.31 87 ILE A C 1
ATOM 628 O O . ILE A 1 87 ? -2.205 4.910 -12.732 1.00 97.31 87 ILE A O 1
ATOM 632 N N . MET A 1 88 ? -3.304 5.501 -10.855 1.00 97.19 88 MET A N 1
ATOM 633 C CA . MET A 1 88 ? -2.597 6.751 -10.627 1.00 97.19 88 MET A CA 1
ATOM 634 C C . MET A 1 88 ? -1.483 6.533 -9.604 1.00 97.19 88 MET A C 1
ATOM 636 O O . MET A 1 88 ? -1.748 6.194 -8.448 1.00 97.19 88 MET A O 1
ATOM 640 N N . VAL A 1 89 ? -0.238 6.737 -10.018 1.00 96.94 89 VAL A N 1
ATOM 641 C CA . VAL A 1 89 ? 0.888 6.894 -9.095 1.00 96.94 89 VAL A CA 1
ATOM 642 C C . VAL A 1 89 ? 0.933 8.367 -8.716 1.00 96.94 89 VAL A C 1
ATOM 644 O O . VAL A 1 89 ? 1.044 9.227 -9.586 1.00 96.94 89 VAL A O 1
ATOM 647 N N . ASP A 1 90 ? 0.783 8.667 -7.428 1.00 94.12 90 ASP A N 1
ATOM 648 C CA . ASP A 1 90 ? 0.657 10.055 -6.981 1.00 94.12 90 ASP A CA 1
ATOM 649 C C . ASP A 1 90 ? 1.953 10.831 -7.177 1.00 94.12 90 ASP A C 1
ATOM 651 O O . ASP A 1 90 ? 1.922 11.972 -7.630 1.00 94.12 90 ASP A O 1
ATOM 655 N N . GLU A 1 91 ? 3.082 10.201 -6.860 1.00 93.25 91 GLU A N 1
ATOM 656 C CA . GLU A 1 91 ? 4.394 10.810 -7.013 1.00 93.25 91 GLU A CA 1
ATOM 657 C C . GLU A 1 91 ? 5.470 9.754 -7.269 1.00 93.25 91 GLU A C 1
ATOM 659 O O . GLU A 1 91 ? 5.394 8.629 -6.772 1.00 93.25 91 GLU A O 1
ATOM 664 N N . VAL A 1 92 ? 6.492 10.125 -8.031 1.00 95.62 92 VAL A N 1
ATOM 665 C CA . VAL A 1 92 ? 7.718 9.349 -8.209 1.00 95.62 92 VAL A CA 1
ATOM 666 C C . VAL A 1 92 ? 8.913 10.283 -8.410 1.00 95.62 92 VAL A C 1
ATOM 668 O O . VAL A 1 92 ? 8.820 11.241 -9.171 1.00 95.62 92 VAL A O 1
ATOM 671 N N . ASP A 1 93 ? 10.051 9.983 -7.782 1.00 95.06 93 ASP A N 1
ATOM 672 C CA . ASP A 1 93 ? 11.352 10.569 -8.132 1.00 95.06 93 ASP A CA 1
ATOM 673 C C . ASP A 1 93 ? 12.194 9.520 -8.875 1.00 95.06 93 ASP A C 1
ATOM 675 O O . ASP A 1 93 ? 12.439 8.420 -8.367 1.00 95.06 93 ASP A O 1
ATOM 679 N N . VAL A 1 94 ? 12.622 9.850 -10.094 1.00 95.88 94 VAL A N 1
ATOM 680 C CA . VAL A 1 94 ? 13.525 9.040 -10.925 1.00 95.88 94 VAL A CA 1
ATOM 681 C C . VAL A 1 94 ? 14.809 9.831 -11.208 1.00 95.88 94 VAL A C 1
ATOM 683 O O . VAL A 1 94 ? 14.897 10.507 -12.233 1.00 95.88 94 VAL A O 1
ATOM 686 N N . PRO A 1 95 ? 15.850 9.750 -10.355 1.00 94.81 95 PRO A N 1
ATOM 687 C CA . PRO A 1 95 ? 17.015 10.641 -10.428 1.00 94.81 95 PRO A CA 1
ATOM 688 C C . PRO A 1 95 ? 17.800 10.595 -11.748 1.00 94.81 95 PRO A C 1
ATOM 690 O O . PRO A 1 95 ? 18.428 11.580 -12.135 1.00 94.81 95 PRO A O 1
ATOM 693 N N . GLU A 1 96 ? 17.778 9.460 -12.449 1.00 95.06 96 GLU A N 1
ATOM 694 C CA . GLU A 1 96 ? 18.454 9.254 -13.739 1.00 95.06 96 GLU A CA 1
ATOM 695 C C . GLU A 1 96 ? 17.455 9.151 -14.911 1.00 95.06 96 GLU A C 1
ATOM 697 O O . GLU A 1 96 ? 17.857 8.933 -16.051 1.00 95.06 96 GLU A O 1
ATOM 702 N N . GLY A 1 97 ? 16.157 9.353 -14.651 1.00 97.00 97 GLY A N 1
ATOM 703 C CA . GLY A 1 97 ? 15.069 9.055 -15.584 1.00 97.00 97 GLY A CA 1
ATOM 704 C C . GLY A 1 97 ? 14.744 7.559 -15.651 1.00 97.00 97 GLY A C 1
ATOM 705 O O . GLY A 1 97 ? 15.423 6.720 -15.050 1.00 97.00 97 GLY A O 1
ATOM 706 N N . GLY A 1 98 ? 13.673 7.205 -16.355 1.00 98.12 98 GLY A N 1
ATOM 707 C CA . GLY A 1 98 ? 13.256 5.812 -16.512 1.00 98.12 98 GLY A CA 1
ATOM 708 C C . GLY A 1 98 ? 11.745 5.645 -16.527 1.00 98.12 98 GLY A C 1
ATOM 709 O O . GLY A 1 98 ? 11.063 6.337 -17.273 1.00 98.12 98 GLY A O 1
ATOM 710 N N . PHE A 1 99 ? 11.224 4.709 -15.739 1.00 98.56 99 PHE A N 1
ATOM 711 C CA . PHE A 1 99 ? 9.824 4.280 -15.785 1.00 98.56 99 PHE A CA 1
ATOM 712 C C . PHE A 1 99 ? 9.288 3.996 -14.383 1.00 98.56 99 PHE A C 1
ATOM 714 O O . PHE A 1 99 ? 10.059 3.765 -13.454 1.00 98.56 99 PHE A O 1
ATOM 721 N N . VAL A 1 100 ? 7.969 3.909 -14.245 1.00 98.50 100 VAL A N 1
ATOM 722 C CA . VAL A 1 100 ? 7.322 3.264 -13.098 1.00 98.50 100 VAL A CA 1
ATOM 723 C C . VAL A 1 100 ? 6.608 2.016 -13.583 1.00 98.50 100 VAL A C 1
ATOM 725 O O . VAL A 1 100 ? 5.721 2.094 -14.430 1.00 98.50 100 VAL A O 1
ATOM 728 N N . ALA A 1 101 ? 7.004 0.864 -13.053 1.00 98.44 101 ALA A N 1
ATOM 729 C CA . ALA A 1 101 ? 6.337 -0.407 -13.275 1.00 98.44 101 ALA A CA 1
ATOM 730 C C . ALA A 1 101 ? 5.325 -0.666 -12.154 1.00 98.44 101 ALA A C 1
ATOM 732 O O . ALA A 1 101 ? 5.599 -0.411 -10.980 1.00 98.44 101 ALA A O 1
ATOM 733 N N . ILE A 1 102 ? 4.163 -1.198 -12.521 1.00 98.50 102 ILE A N 1
ATOM 734 C CA . ILE A 1 102 ? 3.151 -1.689 -11.591 1.00 98.50 102 ILE A CA 1
ATOM 735 C C . ILE A 1 102 ? 3.210 -3.208 -11.594 1.00 98.50 102 ILE A C 1
ATOM 737 O O . ILE A 1 102 ? 3.003 -3.843 -12.632 1.00 98.50 102 ILE A O 1
ATOM 741 N N . HIS A 1 103 ? 3.475 -3.778 -10.426 1.00 97.56 103 HIS A N 1
ATOM 742 C CA . HIS A 1 103 ? 3.474 -5.211 -10.192 1.00 97.56 103 HIS A CA 1
ATOM 743 C C . HIS A 1 103 ? 2.233 -5.651 -9.412 1.00 97.56 103 HIS A C 1
ATOM 745 O O . HIS A 1 103 ? 1.747 -4.927 -8.541 1.00 97.56 103 HIS A O 1
ATOM 751 N N . ASP A 1 104 ? 1.754 -6.863 -9.681 1.00 94.94 104 ASP A N 1
ATOM 752 C CA . ASP A 1 104 ? 0.856 -7.567 -8.765 1.00 94.94 104 ASP A CA 1
ATOM 753 C C . ASP A 1 104 ? 1.632 -8.228 -7.603 1.00 94.94 104 ASP A C 1
ATOM 755 O O . ASP A 1 104 ? 2.869 -8.230 -7.538 1.00 94.94 104 ASP A O 1
ATOM 759 N N . THR A 1 105 ? 0.905 -8.823 -6.657 1.00 89.81 105 THR A N 1
ATOM 760 C CA . THR A 1 105 ? 1.497 -9.468 -5.472 1.00 89.81 105 THR A CA 1
ATOM 761 C C . THR A 1 105 ? 2.278 -10.746 -5.783 1.00 89.81 105 THR A C 1
ATOM 763 O O . THR A 1 105 ? 3.018 -11.231 -4.920 1.00 89.81 105 THR A O 1
ATOM 766 N N . SER A 1 106 ? 2.208 -11.284 -7.009 1.00 91.31 106 SER A N 1
ATOM 767 C CA . SER A 1 106 ? 3.009 -12.453 -7.393 1.00 91.31 106 SER A CA 1
ATOM 768 C C . SER A 1 106 ? 4.514 -12.153 -7.377 1.00 91.31 106 SER A C 1
ATOM 770 O O . SER A 1 106 ? 5.320 -13.075 -7.200 1.00 91.31 106 SER A O 1
ATOM 772 N N . LEU A 1 107 ? 4.900 -10.869 -7.426 1.00 91.12 107 LEU A N 1
ATOM 773 C CA . LEU A 1 107 ? 6.270 -10.402 -7.196 1.00 91.12 107 LEU A CA 1
ATOM 774 C C . LEU A 1 107 ? 6.851 -10.954 -5.885 1.00 91.12 107 LEU A C 1
ATOM 776 O O . LEU A 1 107 ? 7.995 -11.411 -5.848 1.00 91.12 107 LEU A O 1
ATOM 780 N N . LEU A 1 108 ? 6.047 -10.970 -4.821 1.00 83.31 108 LEU A N 1
ATOM 781 C CA . LEU A 1 108 ? 6.442 -11.424 -3.481 1.00 83.31 108 LEU A CA 1
ATOM 782 C C . LEU A 1 108 ? 6.635 -12.941 -3.422 1.00 83.31 108 LEU A C 1
ATOM 784 O O . LEU A 1 108 ? 7.430 -13.447 -2.636 1.00 83.31 108 LEU A O 1
ATOM 788 N N . SER A 1 109 ? 5.949 -13.662 -4.308 1.00 84.00 109 SER A N 1
ATOM 789 C CA . SER A 1 109 ? 6.118 -15.103 -4.512 1.00 84.00 109 SER A CA 1
ATOM 790 C C . SER A 1 109 ? 7.282 -15.435 -5.461 1.00 84.00 109 SER A C 1
ATOM 792 O O . SER A 1 109 ? 7.506 -16.603 -5.786 1.00 84.00 109 SER A O 1
ATOM 794 N N . GLY A 1 110 ? 8.035 -14.424 -5.912 1.00 85.38 110 GLY A N 1
ATOM 795 C CA . GLY A 1 110 ? 9.217 -14.569 -6.760 1.00 85.38 110 GLY A CA 1
ATOM 796 C C . GLY A 1 110 ? 8.954 -14.511 -8.267 1.00 85.38 110 GLY A C 1
ATOM 797 O O . GLY A 1 110 ? 9.883 -14.752 -9.038 1.00 85.38 110 GLY A O 1
ATOM 798 N N . ALA A 1 111 ? 7.737 -14.184 -8.708 1.00 92.00 111 ALA A N 1
ATOM 799 C CA . ALA A 1 111 ? 7.410 -13.985 -10.122 1.00 92.00 111 ALA A CA 1
ATOM 800 C C . ALA A 1 111 ? 7.872 -12.595 -10.593 1.00 92.00 111 ALA A C 1
ATOM 802 O O . ALA A 1 111 ? 7.079 -11.693 -10.836 1.00 92.00 111 ALA A O 1
ATOM 803 N N . VAL A 1 112 ? 9.185 -12.385 -10.647 1.00 91.88 112 VAL A N 1
ATOM 804 C CA . VAL A 1 112 ? 9.785 -11.050 -10.800 1.00 91.88 112 VAL A CA 1
ATOM 805 C C . VAL A 1 112 ? 9.393 -10.355 -12.105 1.00 91.88 112 VAL A C 1
ATOM 807 O O . VAL A 1 112 ? 9.057 -9.177 -12.090 1.00 91.88 112 VAL A O 1
ATOM 810 N N . VAL A 1 113 ? 9.446 -11.072 -13.228 1.00 94.44 113 VAL A N 1
ATOM 811 C CA . VAL A 1 113 ? 9.157 -10.498 -14.550 1.00 94.44 113 VAL A CA 1
ATOM 812 C C . VAL A 1 113 ? 7.665 -10.584 -14.854 1.00 94.44 113 VAL A C 1
ATOM 814 O O . VAL A 1 113 ? 7.080 -9.648 -15.387 1.00 94.44 113 VAL A O 1
ATOM 817 N N . GLU A 1 114 ? 7.043 -11.705 -14.501 1.00 95.06 114 GLU A N 1
ATOM 818 C CA . GLU A 1 114 ? 5.645 -11.996 -14.807 1.00 95.06 114 GLU A CA 1
ATOM 819 C C . GLU A 1 114 ? 4.655 -11.166 -13.985 1.00 95.06 114 GLU A C 1
ATOM 821 O O . GLU A 1 114 ? 3.521 -10.998 -14.422 1.00 95.06 114 GLU A O 1
ATOM 826 N N . SER A 1 115 ? 5.078 -10.641 -12.833 1.00 96.62 115 SER A N 1
ATOM 827 C CA . SER A 1 115 ? 4.247 -9.766 -12.002 1.00 96.62 115 SER A CA 1
ATOM 828 C C . SER A 1 115 ? 4.038 -8.377 -12.593 1.00 96.62 115 SER A C 1
ATOM 830 O O . SER A 1 115 ? 3.133 -7.690 -12.135 1.00 96.62 115 SER A O 1
ATOM 832 N N . VAL A 1 116 ? 4.836 -7.937 -13.578 1.00 98.19 116 VAL A N 1
ATOM 833 C CA . VAL A 1 116 ? 4.661 -6.616 -14.203 1.00 98.19 116 VAL A CA 1
ATOM 834 C C . VAL A 1 116 ? 3.355 -6.609 -14.992 1.00 98.19 116 VAL A C 1
ATOM 836 O O . VAL A 1 116 ? 3.252 -7.235 -16.048 1.00 98.19 116 VAL A O 1
ATOM 839 N N . ILE A 1 117 ? 2.368 -5.869 -14.498 1.00 98.06 117 ILE A N 1
ATOM 840 C CA . ILE A 1 117 ? 1.048 -5.737 -15.118 1.00 98.06 117 ILE A CA 1
ATOM 841 C C . ILE A 1 117 ? 0.805 -4.351 -15.711 1.00 98.06 117 ILE A C 1
ATOM 843 O O . ILE A 1 117 ? -0.157 -4.194 -16.444 1.00 98.06 117 ILE A O 1
ATOM 847 N N . GLY A 1 118 ? 1.640 -3.351 -15.448 1.00 98.38 118 GLY A N 1
ATOM 848 C CA . GLY A 1 118 ? 1.532 -2.024 -16.058 1.00 98.38 118 GLY A CA 1
ATOM 849 C C . GLY A 1 118 ? 2.879 -1.317 -16.068 1.00 98.38 118 GLY A C 1
ATOM 850 O O . GLY A 1 118 ? 3.753 -1.644 -15.266 1.00 98.38 118 GLY A O 1
ATOM 851 N N . VAL A 1 119 ? 3.064 -0.361 -16.974 1.00 98.56 119 VAL A N 1
ATOM 852 C CA . VAL A 1 119 ? 4.266 0.478 -17.003 1.00 98.56 119 VAL A CA 1
ATOM 853 C C . VAL A 1 119 ? 3.944 1.865 -17.548 1.00 98.56 119 VAL A C 1
ATOM 855 O O . VAL A 1 119 ? 3.109 2.004 -18.441 1.00 98.56 119 VAL A O 1
ATOM 858 N N . SER A 1 120 ? 4.575 2.893 -16.986 1.00 98.62 120 SER A N 1
ATOM 859 C CA . SER A 1 120 ? 4.471 4.262 -17.486 1.00 98.62 120 SER A CA 1
ATOM 860 C C . SER A 1 120 ? 5.175 4.436 -18.837 1.00 98.62 120 SER A C 1
ATOM 862 O O . SER A 1 120 ? 6.034 3.644 -19.231 1.00 98.62 120 SER A O 1
ATOM 864 N N . ASP A 1 121 ? 4.890 5.553 -19.503 1.00 98.06 121 ASP A N 1
ATOM 865 C CA . ASP A 1 121 ? 5.815 6.101 -20.495 1.00 98.06 121 ASP A CA 1
ATOM 866 C C . ASP A 1 121 ? 7.153 6.497 -19.834 1.00 98.06 121 ASP A C 1
ATOM 868 O O . ASP A 1 121 ? 7.268 6.567 -18.605 1.00 98.06 121 ASP A O 1
ATOM 872 N N . PHE A 1 122 ? 8.173 6.767 -20.655 1.00 98.25 122 PHE A N 1
ATOM 873 C CA . PHE A 1 122 ? 9.458 7.270 -20.169 1.00 98.25 122 PHE A CA 1
ATOM 874 C C . PHE A 1 122 ? 9.287 8.600 -19.418 1.00 98.25 122 PHE A C 1
ATOM 876 O O . PHE A 1 122 ? 8.708 9.558 -19.937 1.00 98.25 122 PHE A O 1
ATOM 883 N N . LEU A 1 123 ? 9.861 8.654 -18.222 1.00 98.44 123 LEU A N 1
ATOM 884 C CA . LEU A 1 123 ? 9.926 9.809 -17.344 1.00 98.44 123 LEU A CA 1
ATOM 885 C C . LEU A 1 123 ? 11.338 10.405 -17.393 1.00 98.44 123 LEU A C 1
ATOM 887 O O . LEU A 1 123 ? 12.335 9.708 -17.186 1.00 98.44 123 LEU A O 1
ATOM 891 N N . GLU A 1 124 ? 11.426 11.709 -17.668 1.00 97.44 124 GLU A N 1
ATOM 892 C CA . GLU A 1 124 ? 12.691 12.451 -17.599 1.00 97.44 124 GLU A CA 1
ATOM 893 C C . GLU A 1 124 ? 13.255 12.455 -16.160 1.00 97.44 124 GLU A C 1
ATOM 895 O O . GLU A 1 124 ? 12.499 12.247 -15.215 1.00 97.44 124 GLU A O 1
ATOM 900 N N . PRO A 1 125 ? 14.559 12.705 -15.952 1.00 96.81 125 PRO A N 1
ATOM 901 C CA . PRO A 1 125 ? 15.124 12.769 -14.606 1.00 96.81 125 PRO A CA 1
ATOM 902 C C . PRO A 1 125 ? 14.411 13.768 -13.674 1.00 96.81 125 PRO A C 1
ATOM 904 O O . PRO A 1 125 ? 14.248 14.935 -14.043 1.00 96.81 125 PRO A O 1
ATOM 907 N N . GLY A 1 126 ? 14.051 13.328 -12.462 1.00 94.25 126 GLY A N 1
ATOM 908 C CA . GLY A 1 126 ? 13.477 14.153 -11.389 1.00 94.25 126 GLY A CA 1
ATOM 909 C C . GLY A 1 126 ? 12.121 13.675 -10.848 1.00 94.25 126 GLY A C 1
ATOM 910 O O . GLY A 1 126 ? 11.719 12.533 -11.069 1.00 94.25 126 GLY A O 1
ATOM 911 N N . GLU A 1 127 ? 11.429 14.578 -10.138 1.00 94.19 127 GLU A N 1
ATOM 912 C CA . GLU A 1 127 ? 10.105 14.348 -9.535 1.00 94.19 127 GLU A CA 1
ATOM 913 C C . GLU A 1 127 ? 8.979 14.466 -10.586 1.00 94.19 127 GLU A C 1
ATOM 915 O O . GLU A 1 127 ? 8.936 15.423 -11.367 1.00 94.19 127 GLU A O 1
ATOM 920 N N . HIS A 1 128 ? 8.032 13.528 -10.557 1.00 95.94 128 HIS A N 1
ATOM 921 C CA . HIS A 1 128 ? 6.798 13.525 -11.346 1.00 95.94 128 HIS A CA 1
ATOM 922 C C . HIS A 1 128 ? 5.605 13.289 -10.427 1.00 95.94 128 HIS A C 1
ATOM 924 O O . HIS A 1 128 ? 5.667 12.444 -9.540 1.00 95.94 128 HIS A O 1
ATOM 930 N N . GLU A 1 129 ? 4.516 14.009 -10.672 1.00 95.06 129 GLU A N 1
ATOM 931 C CA . GLU A 1 129 ? 3.256 13.893 -9.932 1.00 95.06 129 GLU A CA 1
ATOM 932 C C . GLU A 1 129 ? 2.148 13.390 -10.864 1.00 95.06 129 GLU A C 1
ATOM 934 O O . GLU A 1 129 ? 2.185 13.660 -12.069 1.00 95.06 129 GLU A O 1
ATOM 939 N N . ASP A 1 130 ? 1.138 12.732 -10.293 1.00 95.75 130 ASP A N 1
ATOM 940 C CA . ASP A 1 130 ? -0.083 12.301 -10.982 1.00 95.75 130 ASP A CA 1
ATOM 941 C C . ASP A 1 130 ? 0.224 11.486 -12.268 1.00 95.75 130 ASP A C 1
ATOM 943 O O . ASP A 1 130 ? -0.279 11.774 -13.361 1.00 95.75 130 ASP A O 1
ATOM 947 N N . VAL A 1 131 ? 1.085 10.466 -12.147 1.00 98.12 131 VAL A N 1
ATOM 948 C CA . VAL A 1 131 ? 1.491 9.590 -13.257 1.00 98.12 131 VAL A CA 1
ATOM 949 C C . VAL A 1 131 ? 0.429 8.513 -13.488 1.00 98.12 131 VAL A C 1
ATOM 951 O O . VAL A 1 131 ? 0.306 7.551 -12.728 1.00 98.12 131 VAL A O 1
ATOM 954 N N . GLU A 1 132 ? -0.330 8.658 -14.573 1.00 97.94 132 GLU A N 1
ATOM 955 C CA . GLU A 1 132 ? -1.327 7.677 -15.011 1.00 97.94 132 GLU A CA 1
ATOM 956 C C . GLU A 1 132 ? -0.659 6.494 -15.727 1.00 97.94 132 GLU A C 1
ATOM 958 O O . GLU A 1 132 ? 0.091 6.671 -16.689 1.00 97.94 132 GLU A O 1
ATOM 963 N N . ILE A 1 133 ? -0.956 5.274 -15.279 1.00 98.50 133 ILE A N 1
ATOM 964 C CA . ILE A 1 133 ? -0.410 4.035 -15.838 1.00 98.50 133 ILE A CA 1
ATOM 965 C C . ILE A 1 133 ? -1.553 3.141 -16.303 1.00 98.50 133 ILE A C 1
ATOM 967 O O . ILE A 1 133 ? -2.444 2.797 -15.526 1.00 98.50 133 ILE A O 1
ATOM 971 N N . THR A 1 134 ? -1.507 2.729 -17.571 1.00 98.25 134 THR A N 1
ATOM 972 C CA . THR A 1 134 ? -2.446 1.742 -18.117 1.00 98.25 134 THR A CA 1
ATOM 973 C C . THR A 1 134 ? -2.019 0.335 -17.708 1.00 98.25 134 THR A C 1
ATOM 975 O O . THR A 1 134 ? -0.864 -0.060 -17.874 1.00 98.25 134 THR A O 1
ATOM 978 N N . LEU A 1 135 ? -2.963 -0.431 -17.171 1.00 98.00 135 LEU A N 1
ATOM 979 C CA . LEU A 1 135 ? -2.766 -1.824 -16.802 1.00 98.00 135 LEU A CA 1
ATOM 980 C C . LEU A 1 135 ? -2.999 -2.749 -18.000 1.00 98.00 135 LEU A C 1
ATOM 982 O O . LEU A 1 135 ? -3.782 -2.477 -18.907 1.00 98.00 135 LEU A O 1
ATOM 986 N N . PHE A 1 136 ? -2.327 -3.891 -17.962 1.00 97.81 136 PHE A N 1
ATOM 987 C CA . PHE A 1 136 ? -2.310 -4.947 -18.969 1.00 97.81 136 PHE A CA 1
ATOM 988 C C . PHE A 1 136 ? -1.817 -4.496 -20.354 1.00 97.81 136 PHE A C 1
ATOM 990 O O . PHE A 1 136 ? -2.043 -5.189 -21.349 1.00 97.81 136 PHE A O 1
ATOM 997 N N . ASP A 1 137 ? -1.092 -3.377 -20.412 1.00 96.50 137 ASP A N 1
ATOM 998 C CA . ASP A 1 137 ? -0.389 -2.879 -21.596 1.00 96.50 137 ASP A CA 1
ATOM 999 C C . ASP A 1 137 ? 1.105 -2.731 -21.283 1.00 96.50 137 ASP A C 1
ATOM 1001 O O . ASP A 1 137 ? 1.595 -1.669 -20.912 1.00 96.50 137 ASP A O 1
ATOM 1005 N N . VAL A 1 138 ? 1.833 -3.850 -21.357 1.00 97.44 138 VAL A N 1
ATOM 1006 C CA . VAL A 1 138 ? 3.268 -3.904 -21.041 1.00 97.44 138 VAL A CA 1
ATOM 1007 C C . VAL A 1 138 ? 4.031 -4.465 -22.242 1.00 97.44 138 VAL A C 1
ATOM 1009 O O . VAL A 1 138 ? 3.755 -5.597 -22.669 1.00 97.44 138 VAL A O 1
ATOM 1012 N N . PRO A 1 139 ? 5.017 -3.732 -22.794 1.00 93.94 139 PRO A N 1
ATOM 1013 C CA . PRO A 1 139 ? 5.859 -4.230 -23.873 1.00 93.94 139 PRO A CA 1
ATOM 1014 C C . PRO A 1 139 ? 6.508 -5.577 -23.526 1.00 93.94 139 PRO A C 1
ATOM 1016 O O . PRO A 1 139 ? 7.217 -5.720 -22.537 1.00 93.94 139 PRO A O 1
ATOM 1019 N N . GLY A 1 140 ? 6.265 -6.594 -24.357 1.00 92.62 140 GLY A N 1
ATOM 1020 C CA . GLY A 1 140 ? 6.821 -7.939 -24.163 1.00 92.62 140 GLY A CA 1
ATOM 1021 C C . GLY A 1 140 ? 5.990 -8.885 -23.295 1.00 92.62 140 GLY A C 1
ATOM 1022 O O . GLY A 1 140 ? 6.231 -10.091 -23.352 1.00 92.62 140 GLY A O 1
ATOM 1023 N N . ALA A 1 141 ? 4.987 -8.388 -22.570 1.00 95.56 141 ALA A N 1
ATOM 1024 C CA . ALA A 1 141 ? 4.046 -9.219 -21.825 1.00 95.56 141 ALA A CA 1
ATOM 1025 C C . ALA A 1 141 ? 2.814 -9.568 -22.674 1.00 95.56 141 ALA A C 1
ATOM 1027 O O . ALA A 1 141 ? 2.533 -8.943 -23.700 1.00 95.56 141 ALA A O 1
ATOM 1028 N N . GLN A 1 142 ? 2.075 -10.600 -22.270 1.00 94.12 142 GLN A N 1
ATOM 1029 C CA . GLN A 1 142 ? 0.798 -10.978 -22.877 1.00 94.12 142 GLN A CA 1
ATOM 1030 C C . GLN A 1 142 ? -0.205 -11.290 -21.772 1.00 94.12 142 GLN A C 1
ATOM 1032 O O . GLN A 1 142 ? 0.069 -12.125 -20.911 1.00 94.12 142 GLN A O 1
ATOM 1037 N N . PHE A 1 143 ? -1.384 -10.678 -21.847 1.00 96.19 143 PHE A N 1
ATOM 1038 C CA . PHE A 1 143 ? -2.437 -10.836 -20.850 1.00 96.19 143 PHE A CA 1
ATOM 1039 C C . PHE A 1 143 ? -3.704 -11.415 -21.477 1.00 96.19 143 PHE A C 1
ATOM 1041 O O . PHE A 1 143 ? -4.027 -11.160 -22.637 1.00 96.19 143 PHE A O 1
ATOM 1048 N N . ASN A 1 144 ? -4.432 -12.212 -20.693 1.00 94.94 144 ASN A N 1
ATOM 1049 C CA . ASN A 1 144 ? -5.745 -12.748 -21.079 1.00 94.94 144 ASN A CA 1
ATOM 1050 C C . ASN A 1 144 ? -6.909 -11.894 -20.550 1.00 94.94 144 ASN A C 1
ATOM 1052 O O . ASN A 1 144 ? -8.070 -12.215 -20.798 1.00 94.94 144 ASN A O 1
ATOM 1056 N N . VAL A 1 145 ? -6.588 -10.838 -19.808 1.00 95.19 145 VAL A N 1
ATOM 1057 C CA . VAL A 1 145 ? -7.508 -9.850 -19.247 1.00 95.19 145 VAL A CA 1
ATOM 1058 C C . VAL A 1 145 ? -7.031 -8.461 -19.667 1.00 95.19 145 VAL A C 1
ATOM 1060 O O . VAL A 1 145 ? -5.870 -8.296 -20.035 1.00 95.19 145 VAL A O 1
ATOM 1063 N N . SER A 1 146 ? -7.932 -7.485 -19.643 1.00 94.38 146 SER A N 1
ATOM 1064 C CA . SER A 1 146 ? -7.641 -6.082 -19.977 1.00 94.38 146 SER A CA 1
ATOM 1065 C C . SER A 1 146 ? -7.957 -5.121 -18.830 1.00 94.38 146 SER A C 1
ATOM 1067 O O . SER A 1 146 ? -7.950 -3.914 -19.032 1.00 94.38 146 SER A O 1
ATOM 1069 N N . ALA A 1 147 ? -8.334 -5.659 -17.672 1.00 95.94 147 ALA A N 1
ATOM 1070 C CA . ALA A 1 147 ? -8.663 -4.915 -16.469 1.00 95.94 147 ALA A CA 1
ATOM 1071 C C . ALA A 1 147 ? -8.498 -5.833 -15.252 1.00 95.94 147 ALA A C 1
ATOM 1073 O O . ALA A 1 147 ? -8.602 -7.063 -15.384 1.00 95.94 147 ALA A O 1
ATOM 1074 N N . LEU A 1 148 ? -8.289 -5.246 -14.075 1.00 95.25 148 LEU A N 1
ATOM 1075 C CA . LEU A 1 148 ? -8.322 -5.967 -12.807 1.00 95.25 148 LEU A CA 1
ATOM 1076 C C . LEU A 1 148 ? -9.694 -6.638 -12.661 1.00 95.25 148 LEU A C 1
ATOM 1078 O O . LEU A 1 148 ? -10.723 -6.066 -13.012 1.00 95.25 148 LEU A O 1
ATOM 1082 N N . GLN A 1 149 ? -9.702 -7.888 -12.205 1.00 92.19 149 GLN A N 1
ATOM 1083 C CA . GLN A 1 149 ? -10.937 -8.671 -12.044 1.00 92.19 149 GLN A CA 1
ATOM 1084 C C . GLN A 1 149 ? -11.473 -8.629 -10.613 1.00 92.19 149 GLN A C 1
ATOM 1086 O O . GLN A 1 149 ? -12.628 -8.965 -10.372 1.00 92.19 149 GLN A O 1
ATOM 1091 N N . GLU A 1 150 ? -10.625 -8.215 -9.680 1.00 90.00 150 GLU A N 1
ATOM 1092 C CA . GLU A 1 150 ? -10.934 -8.057 -8.272 1.00 90.00 150 GLU A CA 1
ATOM 1093 C C . GLU A 1 150 ? -10.057 -6.961 -7.673 1.00 90.00 150 GLU A C 1
ATOM 1095 O O . GLU A 1 150 ? -8.996 -6.610 -8.206 1.00 90.00 150 GLU A O 1
ATOM 1100 N N . THR A 1 151 ? -10.540 -6.434 -6.558 1.00 89.69 151 THR A N 1
ATOM 1101 C CA . THR A 1 151 ? -9.837 -5.490 -5.704 1.00 89.69 151 THR A CA 1
ATOM 1102 C C . THR A 1 151 ? -8.575 -6.144 -5.132 1.00 89.69 151 THR A C 1
ATOM 1104 O O . THR A 1 151 ? -8.653 -7.224 -4.549 1.00 89.69 151 THR A O 1
ATOM 1107 N N . GLN A 1 152 ? -7.410 -5.516 -5.308 1.00 90.62 152 GLN A N 1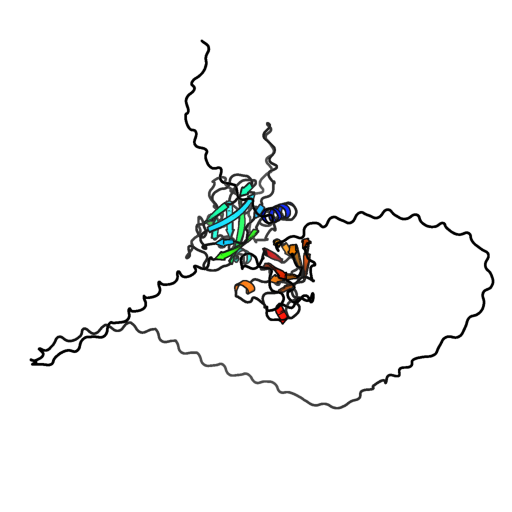
ATOM 1108 C CA . GLN A 1 152 ? -6.125 -6.120 -4.934 1.00 90.62 152 GLN A CA 1
ATOM 1109 C C . GLN A 1 152 ? -5.044 -5.088 -4.601 1.00 90.62 152 GLN A C 1
ATOM 1111 O O . GLN A 1 152 ? -5.150 -3.912 -4.950 1.00 90.62 152 GLN A O 1
ATOM 1116 N N . ALA A 1 153 ? -3.979 -5.550 -3.945 1.00 91.50 153 ALA A N 1
ATOM 1117 C CA . ALA A 1 153 ? -2.786 -4.748 -3.711 1.00 91.50 153 ALA A CA 1
ATOM 1118 C C . ALA A 1 153 ? -1.906 -4.726 -4.963 1.00 91.50 153 ALA A C 1
ATOM 1120 O O . ALA A 1 153 ? -1.691 -5.759 -5.599 1.00 91.50 153 ALA A O 1
ATOM 1121 N N . LEU A 1 154 ? -1.375 -3.551 -5.278 1.00 95.38 154 LEU A N 1
ATOM 1122 C CA . LEU A 1 154 ? -0.436 -3.324 -6.365 1.00 95.38 154 LEU A CA 1
ATOM 1123 C C . LEU A 1 154 ? 0.844 -2.713 -5.810 1.00 95.38 154 LEU A C 1
ATOM 1125 O O . LEU A 1 154 ? 0.823 -2.007 -4.803 1.00 95.38 154 LEU A O 1
ATOM 1129 N N . ILE A 1 155 ? 1.955 -2.987 -6.480 1.00 95.44 155 ILE A N 1
ATOM 1130 C CA . ILE A 1 155 ? 3.288 -2.562 -6.067 1.00 95.44 155 ILE A CA 1
ATOM 1131 C C . ILE A 1 155 ? 3.838 -1.653 -7.160 1.00 95.44 155 ILE A C 1
ATOM 1133 O O . ILE A 1 155 ? 4.123 -2.115 -8.264 1.00 95.44 155 ILE A O 1
ATOM 1137 N N . ALA A 1 156 ? 3.986 -0.366 -6.867 1.00 97.50 156 ALA A N 1
ATOM 1138 C CA . ALA A 1 156 ? 4.691 0.555 -7.744 1.00 97.50 156 ALA A CA 1
ATOM 1139 C C . ALA A 1 156 ? 6.197 0.434 -7.508 1.00 97.50 156 ALA A C 1
ATOM 1141 O O . ALA A 1 156 ? 6.658 0.411 -6.367 1.00 97.50 156 ALA A O 1
ATOM 1142 N N . MET A 1 157 ? 6.965 0.356 -8.590 1.00 97.50 157 MET A N 1
ATOM 1143 C CA . MET A 1 157 ? 8.414 0.201 -8.561 1.00 97.50 157 MET A CA 1
ATOM 1144 C C . MET A 1 157 ? 9.038 1.105 -9.629 1.00 97.50 157 MET A C 1
ATOM 1146 O O . MET A 1 157 ? 8.747 0.929 -10.813 1.00 97.50 157 MET A O 1
ATOM 1150 N N . PRO A 1 158 ? 9.903 2.066 -9.270 1.00 98.06 158 PRO A N 1
ATOM 1151 C CA . PRO A 1 158 ? 10.655 2.832 -10.252 1.00 98.06 158 PRO A CA 1
ATOM 1152 C C . PRO A 1 158 ? 11.731 1.962 -10.906 1.00 98.06 158 PRO A C 1
ATOM 1154 O O . PRO A 1 158 ? 12.496 1.270 -10.230 1.00 98.06 158 PRO A O 1
ATOM 1157 N N . HIS A 1 159 ? 11.837 2.032 -12.227 1.00 98.25 159 HIS A N 1
ATOM 1158 C CA . HIS A 1 159 ? 12.838 1.363 -13.056 1.00 98.25 159 HIS A CA 1
ATOM 1159 C C . HIS A 1 159 ? 13.710 2.386 -13.784 1.00 98.25 159 HIS A C 1
ATOM 1161 O O . HIS A 1 159 ? 13.247 3.470 -14.129 1.00 98.25 159 HIS A O 1
ATOM 1167 N N . ARG A 1 160 ? 14.979 2.042 -14.019 1.00 96.94 160 ARG A N 1
ATOM 1168 C CA . ARG A 1 160 ? 15.911 2.859 -14.815 1.00 96.94 160 ARG A CA 1
ATOM 1169 C C . ARG A 1 160 ? 15.745 2.561 -16.302 1.00 96.94 160 ARG A C 1
ATOM 1171 O O . ARG A 1 160 ? 15.419 1.433 -16.640 1.00 96.94 160 ARG A O 1
ATOM 1178 N N . ASP A 1 161 ? 16.086 3.509 -17.166 1.00 97.56 161 ASP A N 1
ATOM 1179 C CA . ASP A 1 161 ? 16.419 3.230 -18.571 1.00 97.56 161 ASP A CA 1
ATOM 1180 C C . ASP A 1 161 ? 17.925 2.918 -18.649 1.00 97.56 161 ASP A C 1
ATOM 1182 O O . ASP A 1 161 ? 18.762 3.812 -18.570 1.00 97.56 161 ASP A O 1
ATOM 1186 N N . THR A 1 162 ? 18.301 1.637 -18.683 1.00 96.31 162 THR A N 1
ATOM 1187 C CA . THR A 1 162 ? 19.715 1.220 -18.517 1.00 96.31 162 THR A CA 1
ATOM 1188 C C . THR A 1 162 ? 20.514 1.306 -19.819 1.00 96.31 162 THR A C 1
ATOM 1190 O O . THR A 1 162 ? 21.751 1.277 -19.808 1.00 96.31 162 THR A O 1
ATOM 1193 N N . ASN A 1 163 ? 19.821 1.435 -20.947 1.00 94.88 163 ASN A N 1
ATOM 1194 C CA . ASN A 1 163 ? 20.417 1.429 -22.275 1.00 94.88 163 ASN A CA 1
ATOM 1195 C C . ASN A 1 163 ? 20.141 2.724 -23.075 1.00 94.88 163 ASN A C 1
ATOM 1197 O O . ASN A 1 163 ? 20.514 2.796 -24.253 1.00 94.88 163 ASN A O 1
ATOM 1201 N N . ASP A 1 164 ? 19.571 3.743 -22.419 1.00 95.88 164 ASP A N 1
ATOM 1202 C CA . ASP A 1 164 ? 19.261 5.082 -22.934 1.00 95.88 164 ASP A CA 1
ATOM 1203 C C . ASP A 1 164 ? 18.367 5.067 -24.190 1.00 95.88 164 ASP A C 1
ATOM 1205 O O . ASP A 1 164 ? 18.512 5.913 -25.088 1.00 95.88 164 ASP A O 1
ATOM 1209 N N . ASN A 1 165 ? 17.488 4.070 -24.324 1.00 96.94 165 ASN A N 1
ATOM 1210 C CA . ASN A 1 165 ? 16.654 3.908 -25.515 1.00 96.94 165 ASN A CA 1
ATOM 1211 C C . ASN A 1 165 ? 15.202 4.384 -25.328 1.00 96.94 165 ASN A C 1
ATOM 1213 O O . ASN A 1 165 ? 14.476 4.455 -26.326 1.00 96.94 165 ASN A O 1
ATOM 1217 N N . GLN A 1 166 ? 14.813 4.755 -24.103 1.00 97.75 166 GLN A N 1
ATOM 1218 C CA . GLN A 1 166 ? 13.482 5.222 -23.699 1.00 97.75 166 GLN A CA 1
ATOM 1219 C C . GLN A 1 166 ? 12.354 4.212 -23.955 1.00 97.75 166 GLN A C 1
ATOM 1221 O O . GLN A 1 166 ? 11.190 4.585 -24.109 1.00 97.75 166 GLN A O 1
ATOM 1226 N N . VAL A 1 167 ? 12.686 2.926 -24.018 1.00 96.94 167 VAL A N 1
ATOM 1227 C CA . VAL A 1 167 ? 11.762 1.808 -24.190 1.00 96.94 167 VAL A CA 1
ATOM 1228 C C . VAL A 1 167 ? 11.932 0.867 -23.014 1.00 96.94 167 VAL A C 1
ATOM 1230 O O . VAL A 1 167 ? 13.026 0.393 -22.763 1.00 96.94 167 VAL A O 1
ATOM 1233 N N . TYR A 1 168 ? 10.830 0.549 -22.339 1.00 97.94 168 TYR A N 1
ATOM 1234 C CA . TYR A 1 168 ? 10.862 -0.399 -21.235 1.00 97.94 168 TYR A CA 1
ATOM 1235 C C . TYR A 1 168 ? 11.158 -1.827 -21.724 1.00 97.94 168 TYR A C 1
ATOM 1237 O O . TYR A 1 168 ? 10.304 -2.502 -22.311 1.00 97.94 168 TYR A O 1
ATOM 1245 N N . ASP A 1 169 ? 12.375 -2.292 -21.458 1.00 98.00 169 ASP A N 1
ATOM 1246 C CA . ASP A 1 169 ? 12.940 -3.553 -21.931 1.00 98.00 169 ASP A CA 1
ATOM 1247 C C . ASP A 1 169 ? 12.996 -4.646 -20.851 1.00 98.00 169 ASP A C 1
ATOM 1249 O O . ASP A 1 169 ? 13.309 -5.801 -21.161 1.00 98.00 169 ASP A O 1
ATOM 1253 N N . PHE A 1 170 ? 12.653 -4.338 -19.598 1.00 97.62 170 PHE A N 1
ATOM 1254 C CA . PHE A 1 170 ? 12.746 -5.275 -18.469 1.00 97.62 170 PHE A CA 1
ATOM 1255 C C . PHE A 1 170 ? 12.059 -6.618 -18.751 1.00 97.62 170 PHE A C 1
ATOM 1257 O O . PHE A 1 170 ? 12.653 -7.682 -18.577 1.00 97.62 170 PHE A O 1
ATOM 1264 N N . VAL A 1 171 ? 10.827 -6.597 -19.268 1.00 96.62 171 VAL A N 1
ATOM 1265 C CA . VAL A 1 171 ? 10.087 -7.833 -19.563 1.00 96.62 171 VAL A CA 1
ATOM 1266 C C . VAL A 1 171 ? 10.684 -8.579 -20.756 1.00 96.62 171 VAL A C 1
ATOM 1268 O O . VAL A 1 171 ? 10.866 -9.797 -20.705 1.00 96.62 171 VAL A O 1
ATOM 1271 N N . THR A 1 172 ? 11.033 -7.871 -21.833 1.00 95.69 172 THR A N 1
ATOM 1272 C CA . THR A 1 172 ? 11.536 -8.507 -23.064 1.00 95.69 172 THR A CA 1
ATOM 1273 C C . THR A 1 172 ? 12.930 -9.112 -22.896 1.00 95.69 172 THR A C 1
ATOM 1275 O O . THR A 1 172 ? 13.261 -10.095 -23.565 1.00 95.69 172 THR A O 1
ATOM 1278 N N . THR A 1 173 ? 13.726 -8.553 -21.987 1.00 95.69 173 THR A N 1
ATOM 1279 C CA . THR A 1 173 ? 15.087 -8.996 -21.665 1.00 95.69 173 THR A CA 1
ATOM 1280 C C . THR A 1 173 ? 15.145 -9.912 -20.445 1.00 95.69 173 THR A C 1
ATOM 1282 O O . THR A 1 173 ? 16.230 -10.318 -20.042 1.00 95.69 173 THR A O 1
ATOM 1285 N N . ALA A 1 174 ? 13.992 -10.277 -19.870 1.00 94.25 174 ALA A N 1
ATOM 1286 C CA . ALA A 1 174 ? 13.901 -11.072 -18.646 1.00 94.25 174 ALA A CA 1
ATOM 1287 C C . ALA A 1 174 ? 14.705 -10.474 -17.471 1.00 94.25 174 ALA A C 1
ATOM 1289 O O . ALA A 1 174 ? 15.339 -11.195 -16.698 1.00 94.25 174 ALA A O 1
ATOM 1290 N N . GLY A 1 175 ? 14.667 -9.147 -17.353 1.00 92.38 175 GLY A N 1
ATOM 1291 C CA . GLY A 1 175 ? 15.275 -8.363 -16.284 1.00 92.38 175 GLY A CA 1
ATOM 1292 C C . GLY A 1 175 ? 16.759 -8.042 -16.465 1.00 92.38 175 GLY A C 1
ATOM 1293 O O . GLY A 1 175 ? 17.388 -7.602 -15.502 1.00 92.38 175 GLY A O 1
ATOM 1294 N N . GLU A 1 176 ? 17.342 -8.284 -17.646 1.00 93.94 176 GLU A N 1
ATOM 1295 C CA . GLU A 1 176 ? 18.737 -7.905 -17.928 1.00 93.94 176 GLU A CA 1
ATOM 1296 C C . GLU A 1 176 ? 18.901 -6.395 -18.152 1.00 93.94 176 GLU A C 1
ATOM 1298 O O . GLU A 1 176 ? 19.905 -5.828 -17.723 1.00 93.94 176 GLU A O 1
ATOM 1303 N N . GLU A 1 177 ? 17.918 -5.754 -18.783 1.00 96.56 177 GLU A N 1
ATOM 1304 C CA . GLU A 1 177 ? 17.848 -4.302 -18.961 1.00 96.56 177 GLU A CA 1
ATOM 1305 C C . GLU A 1 177 ? 16.741 -3.711 -18.082 1.00 96.56 177 GLU A C 1
ATOM 1307 O O . GLU A 1 177 ? 15.854 -4.417 -17.600 1.00 96.56 177 GLU A O 1
ATOM 1312 N N . ASP A 1 178 ? 16.820 -2.404 -17.858 1.00 97.62 178 ASP A N 1
ATOM 1313 C CA . ASP A 1 178 ? 15.830 -1.606 -17.133 1.00 97.62 178 ASP A CA 1
ATOM 1314 C C . ASP A 1 178 ? 15.455 -2.156 -15.766 1.00 97.62 178 ASP A C 1
ATOM 1316 O O . ASP A 1 178 ? 14.291 -2.240 -15.390 1.00 97.62 178 ASP A O 1
ATOM 1320 N N . GLY A 1 179 ? 16.465 -2.566 -15.003 1.00 96.50 179 GLY A N 1
ATOM 1321 C CA . GLY A 1 179 ? 16.259 -3.013 -13.631 1.00 96.50 179 GLY A CA 1
ATOM 1322 C C . GLY A 1 179 ? 15.744 -1.890 -12.716 1.00 96.50 179 GLY A C 1
ATOM 1323 O O . GLY A 1 179 ? 15.943 -0.702 -13.002 1.00 96.50 179 GLY A O 1
ATOM 1324 N N . PRO A 1 180 ? 15.164 -2.253 -11.562 1.00 96.69 180 PRO A N 1
ATOM 1325 C CA . PRO A 1 180 ? 14.597 -1.283 -10.638 1.00 96.69 180 PRO A CA 1
ATOM 1326 C C . PRO A 1 180 ? 15.657 -0.371 -10.031 1.00 96.69 180 PRO A C 1
ATOM 1328 O O . PRO A 1 180 ? 16.825 -0.762 -9.873 1.00 96.69 180 PRO A O 1
ATOM 1331 N N . TYR A 1 181 ? 15.242 0.825 -9.623 1.00 95.56 181 TYR A N 1
ATOM 1332 C CA . TYR A 1 181 ? 15.998 1.614 -8.662 1.00 95.56 181 TYR A CA 1
ATOM 1333 C C . TYR A 1 181 ? 16.116 0.836 -7.347 1.00 95.56 181 TYR A C 1
ATOM 1335 O O . TYR A 1 181 ? 15.169 0.199 -6.885 1.00 95.56 181 TYR A O 1
ATOM 1343 N N . VAL A 1 182 ? 17.314 0.846 -6.760 1.00 91.50 182 VAL A N 1
ATOM 1344 C CA . VAL A 1 182 ? 17.612 0.086 -5.542 1.00 91.50 182 VAL A CA 1
ATOM 1345 C C . VAL A 1 182 ? 18.155 0.999 -4.456 1.00 91.50 182 VAL A C 1
ATOM 1347 O O . VAL A 1 182 ? 19.028 1.827 -4.710 1.00 91.50 182 VAL A O 1
ATOM 1350 N N . ARG A 1 183 ? 17.692 0.791 -3.224 1.00 84.44 183 ARG A N 1
ATOM 1351 C CA . ARG A 1 183 ? 18.180 1.455 -2.013 1.00 84.44 183 ARG A CA 1
ATOM 1352 C C . ARG A 1 183 ? 18.662 0.386 -1.043 1.00 84.44 183 ARG A C 1
ATOM 1354 O O . ARG A 1 183 ? 17.977 -0.603 -0.804 1.00 84.44 183 ARG A O 1
ATOM 1361 N N . SER A 1 184 ? 19.892 0.518 -0.548 1.00 81.94 184 SER A N 1
ATOM 1362 C CA . SER A 1 184 ? 20.522 -0.496 0.321 1.00 81.94 184 SER A CA 1
ATOM 1363 C C . SER A 1 184 ? 20.519 -1.926 -0.255 1.00 81.94 184 SER A C 1
ATOM 1365 O O . SER A 1 184 ? 20.553 -2.903 0.488 1.00 81.94 184 SER A O 1
ATOM 1367 N N . GLY A 1 185 ? 20.519 -2.059 -1.587 1.00 82.06 185 GLY A N 1
ATOM 1368 C CA . GLY A 1 185 ? 20.537 -3.353 -2.277 1.00 82.06 185 GLY A CA 1
ATOM 1369 C C . GLY A 1 185 ? 19.174 -4.027 -2.456 1.00 82.06 185 GLY A C 1
ATOM 1370 O O . GLY A 1 185 ? 19.143 -5.153 -2.943 1.00 82.06 185 GLY A O 1
ATOM 1371 N N . GLN A 1 186 ? 18.071 -3.369 -2.100 1.00 83.12 186 GLN A N 1
ATOM 1372 C CA . GLN A 1 186 ? 16.711 -3.873 -2.313 1.00 83.12 186 GLN A CA 1
ATOM 1373 C C . GLN A 1 186 ? 15.918 -2.866 -3.170 1.00 83.12 186 GLN A C 1
ATOM 1375 O O . GLN A 1 186 ? 16.305 -1.698 -3.264 1.00 83.12 186 GLN A O 1
ATOM 1380 N N . ALA A 1 187 ? 14.882 -3.323 -3.876 1.00 90.94 187 ALA A N 1
ATOM 1381 C CA . ALA A 1 187 ? 14.155 -2.489 -4.839 1.00 90.94 187 ALA A CA 1
ATOM 1382 C C . ALA A 1 187 ? 13.329 -1.420 -4.120 1.00 90.94 187 ALA A C 1
ATOM 1384 O O . ALA A 1 187 ? 12.654 -1.744 -3.146 1.00 90.94 187 ALA A O 1
ATOM 1385 N N . VAL A 1 188 ? 13.374 -0.177 -4.604 1.00 91.75 188 VAL A N 1
ATOM 1386 C CA . VAL A 1 188 ? 12.486 0.893 -4.128 1.00 91.75 188 VAL A CA 1
ATOM 1387 C C . VAL A 1 188 ? 11.077 0.566 -4.594 1.00 91.75 188 VAL A C 1
ATOM 1389 O O . VAL A 1 188 ? 10.847 0.431 -5.795 1.00 91.75 188 VAL A O 1
ATOM 1392 N N . VAL A 1 189 ? 10.155 0.415 -3.651 1.00 92.31 189 VAL A N 1
ATOM 1393 C CA . VAL A 1 189 ? 8.757 0.129 -3.953 1.00 92.31 189 VAL A CA 1
ATOM 1394 C C . VAL A 1 189 ? 7.833 0.867 -3.009 1.00 92.31 189 VAL A C 1
ATOM 1396 O O . VAL A 1 189 ? 8.201 1.186 -1.878 1.00 92.31 189 VAL A O 1
ATOM 1399 N N . ASP A 1 190 ? 6.600 1.023 -3.460 1.00 92.25 190 ASP A N 1
ATOM 1400 C CA . ASP A 1 190 ? 5.484 1.351 -2.598 1.00 92.25 190 ASP A CA 1
ATOM 1401 C C . ASP A 1 190 ? 4.266 0.500 -2.952 1.00 92.25 190 ASP A C 1
ATOM 1403 O O . ASP A 1 190 ? 4.101 0.069 -4.094 1.00 92.25 190 ASP A O 1
ATOM 1407 N N . VAL A 1 191 ? 3.433 0.222 -1.956 1.00 91.19 191 VAL A N 1
ATOM 1408 C CA . VAL A 1 191 ? 2.219 -0.572 -2.112 1.00 91.19 191 VAL A CA 1
ATOM 1409 C C . VAL A 1 191 ? 1.011 0.328 -1.937 1.00 91.19 191 VAL A C 1
ATOM 1411 O O . VAL A 1 191 ? 0.972 1.187 -1.058 1.00 91.19 191 VAL A O 1
ATOM 1414 N N . GLY A 1 192 ? 0.017 0.105 -2.783 1.00 90.62 192 GLY A N 1
ATOM 1415 C CA . GLY A 1 192 ? -1.277 0.744 -2.668 1.00 90.62 192 GLY A CA 1
ATOM 1416 C C . GLY A 1 192 ? -2.367 -0.185 -3.160 1.00 90.62 192 GLY A C 1
ATOM 1417 O O . GLY A 1 192 ? -2.145 -1.110 -3.945 1.00 90.62 192 GLY A O 1
ATOM 1418 N N . PHE A 1 193 ? -3.562 0.042 -2.646 1.00 88.69 193 PHE A N 1
ATOM 1419 C CA . PHE A 1 193 ? -4.700 -0.814 -2.891 1.00 88.69 193 PHE A CA 1
ATOM 1420 C C . PHE A 1 193 ? -5.570 -0.273 -4.024 1.00 88.69 193 PHE A C 1
ATOM 1422 O O . PHE A 1 193 ? -6.007 0.878 -3.991 1.00 88.69 193 PHE A O 1
ATOM 1429 N N . ALA A 1 194 ? -5.831 -1.113 -5.020 1.00 92.44 194 ALA A N 1
ATOM 1430 C CA . ALA A 1 194 ? -6.703 -0.811 -6.141 1.00 92.44 194 ALA A CA 1
ATOM 1431 C C . ALA A 1 194 ? -8.087 -1.398 -5.866 1.00 92.44 194 ALA A C 1
ATOM 1433 O O . ALA A 1 194 ? -8.297 -2.607 -5.990 1.00 92.44 194 ALA A O 1
ATOM 1434 N N . VAL A 1 195 ? -9.024 -0.542 -5.465 1.00 88.50 195 VAL A N 1
ATOM 1435 C CA . VAL A 1 195 ? -10.410 -0.928 -5.200 1.00 88.50 195 VAL A CA 1
ATOM 1436 C C . VAL A 1 195 ? -11.218 -0.755 -6.474 1.00 88.50 195 VAL A C 1
ATOM 1438 O O . VAL A 1 195 ? -11.308 0.347 -7.010 1.00 88.50 195 VAL A O 1
ATOM 1441 N N . LEU A 1 196 ? -11.820 -1.837 -6.961 1.00 89.62 196 LEU A N 1
ATOM 1442 C CA . LEU A 1 196 ? -12.681 -1.754 -8.132 1.00 89.62 196 LEU A CA 1
ATOM 1443 C C . LEU A 1 196 ? -13.934 -0.936 -7.826 1.00 89.62 196 LEU A C 1
ATOM 1445 O O . LEU A 1 196 ? -14.600 -1.140 -6.808 1.00 89.62 196 LEU A O 1
ATOM 1449 N N . GLU A 1 197 ? -14.276 -0.031 -8.736 1.00 81.25 197 GLU A N 1
ATOM 1450 C CA . GLU A 1 197 ? -15.588 0.597 -8.732 1.00 81.25 197 GLU A CA 1
ATOM 1451 C C . GLU A 1 197 ? -16.652 -0.481 -8.962 1.00 81.25 197 GLU A C 1
ATOM 1453 O O . GLU A 1 197 ? -16.714 -1.129 -10.009 1.00 81.25 197 GLU A O 1
ATOM 1458 N N . GLU A 1 198 ? -17.512 -0.696 -7.965 1.00 68.75 198 GLU A N 1
ATOM 1459 C CA . GLU A 1 198 ? -18.715 -1.481 -8.191 1.00 68.75 198 GLU A CA 1
ATOM 1460 C C . GLU A 1 198 ? -19.627 -0.677 -9.120 1.00 68.75 198 GLU A C 1
ATOM 1462 O O . GLU A 1 198 ? -20.218 0.332 -8.726 1.00 68.75 198 GLU A O 1
ATOM 1467 N N . GLU A 1 199 ? -19.755 -1.134 -10.365 1.00 56.66 199 GLU A N 1
ATOM 1468 C CA . GLU A 1 199 ? -20.791 -0.681 -11.287 1.00 56.66 199 GLU A CA 1
ATOM 1469 C C . GLU A 1 199 ? -22.151 -0.873 -10.601 1.00 56.66 199 GLU A C 1
ATOM 1471 O O . GLU A 1 199 ? -22.733 -1.962 -10.620 1.00 56.66 199 GLU A O 1
ATOM 1476 N N . THR A 1 200 ? -22.680 0.177 -9.961 1.00 49.66 200 THR A N 1
ATOM 1477 C CA . THR A 1 200 ? -24.054 0.129 -9.461 1.00 49.66 200 THR A CA 1
ATOM 1478 C C . THR A 1 200 ? -24.941 -0.169 -10.667 1.00 49.66 200 THR A C 1
ATOM 1480 O O . THR A 1 200 ? -24.926 0.608 -11.630 1.00 49.66 200 THR A O 1
ATOM 1483 N N . PRO A 1 201 ? -25.691 -1.288 -10.685 1.00 46.50 201 PRO A N 1
ATOM 1484 C CA . PRO A 1 201 ? -26.526 -1.586 -11.829 1.00 46.50 201 PRO A CA 1
ATOM 1485 C C . PRO A 1 201 ? -27.491 -0.417 -11.989 1.00 46.50 201 PRO A C 1
ATOM 1487 O O . PRO A 1 201 ? -28.245 -0.089 -11.069 1.00 46.50 201 PRO A O 1
ATOM 1490 N N . THR A 1 202 ? -27.444 0.237 -13.153 1.00 48.12 202 THR A N 1
ATOM 1491 C CA . THR A 1 202 ? -28.450 1.237 -13.515 1.00 48.12 202 THR A CA 1
ATOM 1492 C C . THR A 1 202 ? -29.808 0.576 -13.287 1.00 48.12 202 THR A C 1
ATOM 1494 O O . THR A 1 202 ? -30.028 -0.497 -13.859 1.00 48.12 202 THR A O 1
ATOM 1497 N N . PRO A 1 203 ? -30.698 1.136 -12.443 1.00 49.66 203 PRO A N 1
ATOM 1498 C CA . PRO A 1 203 ? -31.973 0.497 -12.167 1.00 49.66 203 PRO A CA 1
ATOM 1499 C C . PRO A 1 203 ? -32.670 0.253 -13.503 1.00 49.66 203 PRO A C 1
ATOM 1501 O O . PRO A 1 203 ? -32.861 1.194 -14.282 1.00 49.66 203 PRO A O 1
ATOM 1504 N N . GLU A 1 204 ? -32.998 -1.013 -13.793 1.00 57.75 204 GLU A N 1
ATOM 1505 C CA . GLU A 1 204 ? -33.826 -1.336 -14.950 1.00 57.75 204 GLU A CA 1
ATOM 1506 C C . GLU A 1 204 ? -35.056 -0.421 -14.897 1.00 57.75 204 GLU A C 1
ATOM 1508 O O . GLU A 1 204 ? -35.649 -0.259 -13.824 1.00 57.75 204 GLU A O 1
ATOM 1513 N N . PRO A 1 205 ? -35.434 0.231 -16.010 1.00 54.31 205 PRO A N 1
ATOM 1514 C CA . PRO A 1 205 ? -36.606 1.084 -16.006 1.00 54.31 205 PRO A CA 1
ATOM 1515 C C . PRO A 1 205 ? -37.805 0.241 -15.575 1.00 54.31 205 PRO A C 1
ATOM 1517 O O . PRO A 1 205 ? -38.192 -0.692 -16.280 1.00 54.31 205 PRO A O 1
ATOM 1520 N N . GLU A 1 206 ? -38.366 0.581 -14.411 1.00 53.56 206 GLU A N 1
ATOM 1521 C CA . GLU A 1 206 ? -39.608 0.025 -13.879 1.00 53.56 206 GLU A CA 1
ATOM 1522 C C . GLU A 1 206 ? -40.602 -0.153 -15.032 1.00 53.56 206 GLU A C 1
ATOM 1524 O O . GLU A 1 206 ? -40.992 0.816 -15.698 1.00 53.56 206 GLU A O 1
ATOM 1529 N N . THR A 1 207 ? -40.994 -1.400 -15.309 1.00 49.75 207 THR A N 1
ATOM 1530 C CA . THR A 1 207 ? -42.050 -1.684 -16.283 1.00 49.75 207 THR A CA 1
ATOM 1531 C C . THR A 1 207 ? -43.267 -0.827 -15.936 1.00 49.75 207 THR A C 1
ATOM 1533 O O . THR A 1 207 ? -43.718 -0.877 -14.786 1.00 49.75 207 THR A O 1
ATOM 1536 N N . PRO A 1 208 ? -43.814 -0.033 -16.877 1.00 52.56 208 PRO A N 1
ATOM 1537 C CA . PRO A 1 208 ? -44.899 0.877 -16.557 1.00 52.56 208 PRO A CA 1
ATOM 1538 C C . PRO A 1 208 ? -46.076 0.085 -15.991 1.00 52.56 208 PRO A C 1
ATOM 1540 O O . PRO A 1 208 ? -46.518 -0.910 -16.569 1.00 52.56 208 PRO A O 1
ATOM 1543 N N . THR A 1 209 ? -46.579 0.540 -14.845 1.00 53.03 209 THR A N 1
ATOM 1544 C CA . THR A 1 209 ? -47.810 0.035 -14.238 1.00 53.03 209 THR A CA 1
ATOM 1545 C C . THR A 1 209 ? -48.922 0.041 -15.296 1.00 53.03 209 THR A C 1
ATOM 1547 O O . THR A 1 209 ? -49.129 1.084 -15.924 1.00 53.03 209 THR A O 1
ATOM 1550 N N . PRO A 1 210 ? -49.637 -1.075 -15.535 1.00 52.38 210 PRO A N 1
ATOM 1551 C CA . PRO A 1 210 ? -50.704 -1.090 -16.528 1.00 52.38 210 PRO A CA 1
ATOM 1552 C C . PRO A 1 210 ? -51.791 -0.078 -16.140 1.00 52.38 210 PRO A C 1
ATOM 1554 O O . PRO A 1 210 ? -52.272 -0.074 -15.004 1.00 52.38 210 PRO A O 1
ATOM 1557 N N . GLU A 1 211 ? -52.162 0.790 -17.087 1.00 54.47 211 GLU A N 1
ATOM 1558 C CA . GLU A 1 211 ? -53.297 1.705 -16.948 1.00 54.47 211 GLU A CA 1
ATOM 1559 C C . GLU A 1 211 ? -54.566 0.919 -16.566 1.00 54.47 211 GLU A C 1
ATOM 1561 O O . GLU A 1 211 ? -54.811 -0.164 -17.106 1.00 54.47 211 GLU A O 1
ATOM 1566 N N . PRO A 1 212 ? -55.410 1.435 -15.655 1.00 49.06 212 PRO A N 1
ATOM 1567 C CA . PRO A 1 212 ? -56.661 0.777 -15.314 1.00 49.06 212 PRO A CA 1
ATOM 1568 C C . PRO A 1 212 ? -57.603 0.766 -16.526 1.00 49.06 212 PRO A C 1
ATOM 1570 O O . PRO A 1 212 ? -58.043 1.816 -17.001 1.00 49.06 212 PRO A O 1
ATOM 1573 N N . GLU A 1 213 ? -57.942 -0.430 -17.013 1.00 51.00 213 GLU A N 1
ATOM 1574 C CA . GLU A 1 213 ? -58.886 -0.584 -18.117 1.00 51.00 213 GLU A CA 1
ATOM 1575 C C . GLU A 1 213 ? -60.276 -0.033 -17.761 1.00 51.00 213 GLU A C 1
ATOM 1577 O O . GLU A 1 213 ? -60.858 -0.302 -16.706 1.00 51.00 213 GLU A O 1
ATOM 1582 N N . THR A 1 214 ? -60.827 0.745 -18.690 1.00 48.19 214 THR A N 1
ATOM 1583 C CA . THR A 1 214 ? -62.196 1.268 -18.639 1.00 48.19 214 THR A CA 1
ATOM 1584 C C . THR A 1 214 ? -63.185 0.108 -18.834 1.00 48.19 214 THR A C 1
ATOM 1586 O O . THR A 1 214 ? -62.999 -0.678 -19.763 1.00 48.19 214 THR A O 1
ATOM 1589 N N . PRO A 1 215 ? -64.256 -0.038 -18.028 1.00 47.53 215 PRO A N 1
ATOM 1590 C CA . PRO A 1 215 ? -65.139 -1.193 -18.144 1.00 47.53 215 PRO A CA 1
ATOM 1591 C C . PRO A 1 215 ? -65.910 -1.185 -19.472 1.00 47.53 215 PRO A C 1
ATOM 1593 O O . PRO A 1 215 ? -66.544 -0.197 -19.850 1.00 47.53 215 PRO A O 1
ATOM 1596 N N . ALA A 1 216 ? -65.852 -2.325 -20.162 1.00 46.12 216 ALA A N 1
ATOM 1597 C CA . ALA A 1 216 ? -66.445 -2.571 -21.468 1.00 46.12 216 ALA A CA 1
ATOM 1598 C C . ALA A 1 216 ? -67.980 -2.441 -21.481 1.00 46.12 216 ALA A C 1
ATOM 1600 O O . ALA A 1 216 ? -68.691 -2.912 -20.589 1.00 46.12 216 ALA A O 1
ATOM 1601 N N . VAL A 1 217 ? -68.493 -1.841 -22.558 1.00 47.88 217 VAL A N 1
ATOM 1602 C CA . VAL A 1 217 ? -69.922 -1.774 -22.885 1.00 47.88 217 VAL A CA 1
ATOM 1603 C C . VAL A 1 217 ? -70.403 -3.153 -23.353 1.00 47.88 217 VAL A C 1
ATOM 1605 O O . VAL A 1 217 ? -69.734 -3.840 -24.120 1.00 47.88 217 VAL A O 1
ATOM 1608 N N . THR A 1 218 ? -71.576 -3.553 -22.874 1.00 45.56 218 THR A N 1
ATOM 1609 C CA . THR A 1 218 ? -72.222 -4.857 -23.085 1.00 45.56 218 THR A CA 1
ATOM 1610 C C . THR A 1 218 ? -72.514 -5.139 -24.571 1.00 45.56 218 THR A C 1
ATOM 1612 O O . THR A 1 218 ? -73.143 -4.295 -25.213 1.00 45.56 218 THR A O 1
ATOM 1615 N N . PRO A 1 219 ? -72.149 -6.310 -25.136 1.00 51.00 219 PRO A N 1
ATOM 1616 C CA . PRO A 1 219 ? -72.547 -6.665 -26.497 1.00 51.00 219 PRO A CA 1
ATOM 1617 C C . PRO A 1 219 ? -73.943 -7.317 -26.561 1.00 51.00 219 PRO A C 1
ATOM 1619 O O . PRO A 1 219 ? -74.286 -8.205 -25.780 1.00 51.00 219 PRO A O 1
ATOM 1622 N N . THR A 1 220 ? -74.734 -6.867 -27.537 1.00 44.66 220 THR A N 1
ATOM 1623 C CA . THR A 1 220 ? -76.005 -7.449 -28.015 1.00 44.66 220 THR A CA 1
ATOM 1624 C C . THR A 1 220 ? -75.754 -8.785 -28.740 1.00 44.66 220 THR A C 1
ATOM 1626 O O . THR A 1 220 ? -74.762 -8.869 -29.466 1.00 44.66 220 THR A O 1
ATOM 1629 N N . PRO A 1 221 ? -76.613 -9.820 -28.609 1.00 51.50 221 PRO A N 1
ATOM 1630 C CA . PRO A 1 221 ? -76.330 -11.133 -29.189 1.00 51.50 221 PRO A CA 1
ATOM 1631 C C . PRO A 1 221 ? -76.774 -11.322 -30.654 1.00 51.50 221 PRO A C 1
ATOM 1633 O O . PRO A 1 221 ? -77.835 -10.847 -31.060 1.00 51.50 221 PRO A O 1
ATOM 1636 N N . GLU A 1 222 ? -75.972 -12.174 -31.319 1.00 44.25 222 GLU A N 1
ATOM 1637 C CA . GLU A 1 222 ? -76.285 -13.171 -32.371 1.00 44.25 222 GLU A CA 1
ATOM 1638 C C . GLU A 1 222 ? -76.407 -12.742 -33.856 1.00 44.25 222 GLU A C 1
ATOM 1640 O O . GLU A 1 222 ? -76.732 -11.587 -34.132 1.00 44.25 222 GLU A O 1
ATOM 1645 N N . PRO A 1 223 ? -76.255 -13.666 -34.847 1.00 50.62 223 PRO A N 1
ATOM 1646 C CA . PRO A 1 223 ? -75.786 -15.069 -34.785 1.00 50.62 223 PRO A CA 1
ATOM 1647 C C . PRO A 1 223 ? -74.861 -15.517 -35.958 1.00 50.62 223 PRO A C 1
ATOM 1649 O O . PRO A 1 223 ? -74.545 -14.765 -36.877 1.00 50.62 223 PRO A O 1
ATOM 1652 N N . GLU A 1 224 ? -74.552 -16.820 -35.920 1.00 40.53 224 GLU A N 1
ATOM 1653 C CA . GLU A 1 224 ? -74.142 -17.741 -36.997 1.00 40.53 224 GLU A CA 1
ATOM 1654 C C . GLU A 1 224 ? -72.640 -17.926 -37.286 1.00 40.53 224 GLU A C 1
ATOM 1656 O O . GLU A 1 224 ? -71.901 -17.047 -37.722 1.00 40.53 224 GLU A O 1
ATOM 1661 N N . THR A 1 225 ? -72.245 -19.184 -37.091 1.00 46.91 225 THR A N 1
ATOM 1662 C CA . THR A 1 225 ? -71.022 -19.829 -37.571 1.00 46.91 225 THR A CA 1
ATOM 1663 C C . THR A 1 225 ? -71.112 -20.071 -39.085 1.00 46.91 225 THR A C 1
ATOM 1665 O O . THR A 1 225 ? -72.206 -20.206 -39.635 1.00 46.91 225 THR A O 1
ATOM 1668 N N . PRO A 1 226 ? -69.969 -20.179 -39.783 1.00 46.91 226 PRO A N 1
ATOM 1669 C CA . PRO A 1 226 ? -69.626 -21.519 -40.259 1.00 46.91 226 PRO A CA 1
ATOM 1670 C C . PRO A 1 226 ? -68.129 -21.875 -40.182 1.00 46.91 226 PRO A C 1
ATOM 1672 O O . PRO A 1 226 ? -67.259 -21.086 -40.526 1.00 46.91 226 PRO A O 1
ATOM 1675 N N . THR A 1 227 ? -67.915 -23.133 -39.784 1.00 48.50 227 THR A N 1
ATOM 1676 C CA . THR A 1 227 ? -66.951 -24.135 -40.286 1.00 48.50 227 THR A CA 1
ATOM 1677 C C . THR A 1 227 ? -65.446 -23.794 -40.352 1.00 48.50 227 THR A C 1
ATOM 1679 O O . THR A 1 227 ? -65.048 -22.944 -41.142 1.00 48.50 227 THR A O 1
ATOM 1682 N N . PRO A 1 228 ? -64.575 -24.538 -39.634 1.00 52.97 228 PRO A N 1
ATOM 1683 C CA . PRO A 1 228 ? -63.124 -24.434 -39.788 1.00 52.97 228 PRO A CA 1
ATOM 1684 C C . PRO A 1 228 ? -62.627 -25.187 -41.035 1.00 52.97 228 PRO A C 1
ATOM 1686 O O . PRO A 1 228 ? -63.026 -26.330 -41.275 1.00 52.97 228 PRO A O 1
ATOM 1689 N N . GLU A 1 229 ? -61.720 -24.571 -41.797 1.00 49.03 229 GLU A N 1
ATOM 1690 C CA . GLU A 1 229 ? -60.853 -25.279 -42.750 1.00 49.03 229 GLU A CA 1
ATOM 1691 C C . GLU A 1 229 ? -59.601 -25.807 -42.027 1.00 49.03 229 GLU A C 1
ATOM 1693 O O . GLU A 1 229 ? -59.079 -25.119 -41.143 1.00 49.03 229 GLU A O 1
ATOM 1698 N N . PRO A 1 230 ? -59.117 -27.019 -42.355 1.00 55.88 230 PRO A N 1
ATOM 1699 C CA . PRO A 1 230 ? -58.066 -27.660 -41.590 1.00 55.88 230 PRO A CA 1
ATOM 1700 C C . PRO A 1 230 ? -56.668 -27.493 -42.219 1.00 55.88 230 PRO A C 1
ATOM 1702 O O . PRO A 1 230 ? -56.493 -27.511 -43.434 1.00 55.88 230 PRO A O 1
ATOM 1705 N N . GLU A 1 231 ? -55.694 -27.469 -41.307 1.00 45.78 231 GLU A N 1
ATOM 1706 C CA . GLU A 1 231 ? -54.288 -27.889 -41.423 1.00 45.78 231 GLU A CA 1
ATOM 1707 C C . GLU A 1 231 ? -53.240 -26.947 -42.032 1.00 45.78 231 GLU A C 1
ATOM 1709 O O . GLU A 1 231 ? -53.239 -26.620 -43.213 1.00 45.78 231 GLU A O 1
ATOM 1714 N N . THR A 1 232 ? -52.184 -26.709 -41.248 1.00 42.56 232 THR A N 1
ATOM 1715 C CA . THR A 1 232 ? -50.842 -27.227 -41.577 1.00 42.56 232 THR A CA 1
ATOM 1716 C C . THR A 1 232 ? -50.100 -27.531 -40.260 1.00 42.56 232 THR A C 1
ATOM 1718 O O . THR A 1 232 ? -50.176 -26.716 -39.338 1.00 42.56 232 THR A O 1
ATOM 1721 N N . PRO A 1 233 ? -49.443 -28.699 -40.108 1.00 52.66 233 PRO A N 1
ATOM 1722 C CA . PRO A 1 233 ? -48.860 -29.124 -38.839 1.00 52.66 233 PRO A CA 1
ATOM 1723 C C . PRO A 1 233 ? -47.566 -28.382 -38.480 1.00 52.66 233 PRO A C 1
ATOM 1725 O O . PRO A 1 233 ? -46.838 -27.876 -39.333 1.00 52.66 233 PRO A O 1
ATOM 1728 N N . ALA A 1 234 ? -47.317 -28.366 -37.172 1.00 45.25 234 ALA A N 1
ATOM 1729 C CA . ALA A 1 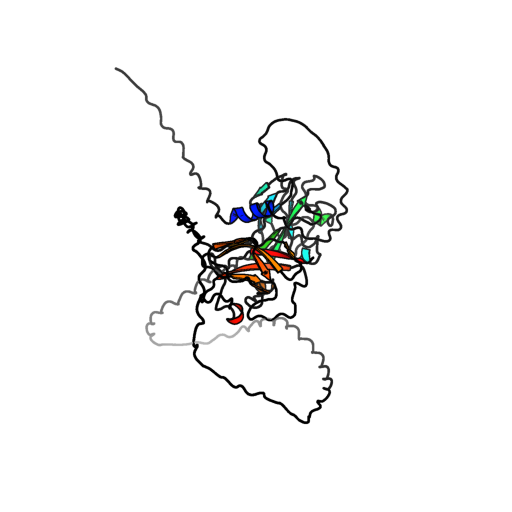234 ? -46.206 -27.739 -36.477 1.00 45.25 234 ALA A CA 1
ATOM 1730 C C . ALA A 1 234 ? -44.822 -28.154 -36.998 1.00 45.25 234 ALA A C 1
ATOM 1732 O O . ALA A 1 234 ? -44.551 -29.333 -37.229 1.00 45.25 234 ALA A O 1
ATOM 1733 N N . ILE A 1 235 ? -43.918 -27.176 -37.074 1.00 50.09 235 ILE A N 1
ATOM 1734 C CA . ILE A 1 235 ? -42.479 -27.427 -37.105 1.00 50.09 235 ILE A CA 1
ATOM 1735 C C . ILE A 1 235 ? -42.037 -27.611 -35.649 1.00 50.09 235 ILE A C 1
ATOM 1737 O O . ILE A 1 235 ? -42.112 -26.688 -34.842 1.00 50.09 235 ILE A O 1
ATOM 1741 N N . THR A 1 236 ? -41.624 -28.828 -35.310 1.00 49.06 236 THR A N 1
ATOM 1742 C CA . THR A 1 236 ? -40.937 -29.179 -34.061 1.00 49.06 236 THR A CA 1
ATOM 1743 C C . THR A 1 236 ? -39.606 -28.428 -33.952 1.00 49.06 236 THR A C 1
ATOM 1745 O O . THR A 1 236 ? -38.796 -28.563 -34.873 1.00 49.06 236 THR A O 1
ATOM 1748 N N . PRO A 1 237 ? -39.321 -27.700 -32.857 1.00 53.56 237 PRO A N 1
ATOM 1749 C CA . PRO A 1 237 ? -37.960 -27.272 -32.575 1.00 53.56 237 PRO A CA 1
ATOM 1750 C C . PRO A 1 237 ? -37.092 -28.478 -32.184 1.00 53.56 237 PRO A C 1
ATOM 1752 O O . PRO A 1 237 ? -37.498 -29.356 -31.421 1.00 53.56 237 PRO A O 1
ATOM 1755 N N . THR A 1 238 ? -35.902 -28.509 -32.772 1.00 52.66 238 THR A N 1
ATOM 1756 C CA . THR A 1 238 ? -34.776 -29.404 -32.493 1.00 52.66 238 THR A CA 1
ATOM 1757 C C . THR A 1 238 ? -34.419 -29.391 -30.999 1.00 52.66 238 THR A C 1
ATOM 1759 O O . THR A 1 238 ? -34.279 -28.299 -30.453 1.00 52.66 238 THR A O 1
ATOM 1762 N N . PRO A 1 239 ? -34.246 -30.543 -30.321 1.00 55.25 239 PRO A N 1
ATOM 1763 C CA . PRO A 1 239 ? -33.716 -30.544 -28.961 1.00 55.25 239 PRO A CA 1
ATOM 1764 C C . PRO A 1 239 ? -32.245 -30.102 -28.955 1.00 55.25 239 PRO A C 1
ATOM 1766 O O . PRO A 1 239 ? -31.444 -30.573 -29.766 1.00 55.25 239 PRO A O 1
ATOM 1769 N N . GLU A 1 240 ? -31.918 -29.197 -28.033 1.00 62.31 240 GLU A N 1
ATOM 1770 C CA . GLU A 1 240 ? -30.551 -28.818 -27.665 1.00 62.31 240 GLU A CA 1
ATOM 1771 C C . GLU A 1 240 ? -29.725 -30.038 -27.214 1.00 62.31 240 GLU A C 1
ATOM 1773 O O . GLU A 1 240 ? -30.286 -31.028 -26.724 1.00 62.31 240 GLU A O 1
ATOM 1778 N N . PRO A 1 241 ? -28.391 -30.007 -27.383 1.00 57.75 241 PRO A N 1
ATOM 1779 C CA . PRO A 1 241 ? -27.527 -31.090 -26.939 1.00 57.75 241 PRO A CA 1
ATOM 1780 C C . PRO A 1 241 ? -27.555 -31.228 -25.411 1.00 57.75 241 PRO A C 1
ATOM 1782 O O . PRO A 1 241 ? -27.458 -30.251 -24.674 1.00 57.75 241 PRO A O 1
ATOM 1785 N N . ALA A 1 242 ? -27.671 -32.474 -24.953 1.00 50.12 242 ALA A N 1
ATOM 1786 C CA . ALA A 1 242 ? -27.626 -32.838 -23.546 1.00 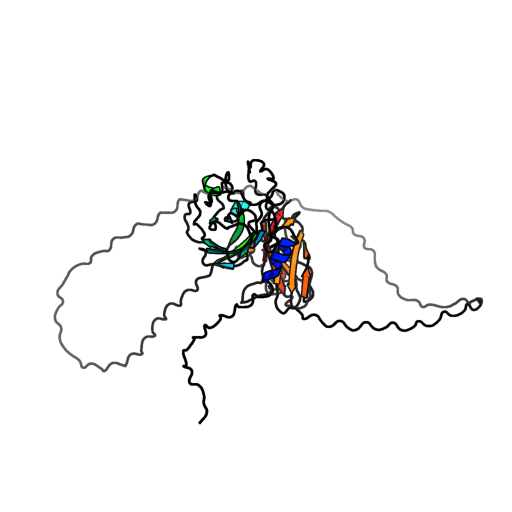50.12 242 ALA A CA 1
ATOM 1787 C C . ALA A 1 242 ? -26.295 -32.424 -22.895 1.00 50.12 242 ALA A C 1
ATOM 1789 O O . ALA A 1 242 ? -25.216 -32.644 -23.451 1.00 50.12 242 ALA A O 1
ATOM 1790 N N . THR A 1 243 ? -26.403 -31.880 -21.687 1.00 55.34 243 THR A N 1
ATOM 1791 C CA . THR A 1 243 ? -25.313 -31.662 -20.736 1.00 55.34 243 THR A CA 1
ATOM 1792 C C . THR A 1 243 ? -24.561 -32.971 -20.442 1.00 55.34 243 THR A C 1
ATOM 1794 O O . THR A 1 243 ? -25.184 -34.039 -20.376 1.00 55.34 243 THR A O 1
ATOM 1797 N N . PRO A 1 244 ? -23.225 -32.937 -20.271 1.00 58.38 244 PRO A N 1
ATOM 1798 C CA . PRO A 1 244 ? -22.462 -34.135 -19.953 1.00 58.38 244 PRO A CA 1
ATOM 1799 C C . PRO A 1 244 ? -22.840 -34.673 -18.566 1.00 58.38 244 PRO A C 1
ATOM 1801 O O . PRO A 1 244 ? -23.017 -33.934 -17.601 1.00 58.38 244 PRO A O 1
ATOM 1804 N N . THR A 1 245 ? -22.985 -35.994 -18.502 1.00 54.72 245 THR A N 1
ATOM 1805 C CA . THR A 1 245 ? -23.220 -36.782 -17.286 1.00 54.72 245 THR A CA 1
ATOM 1806 C C . THR A 1 245 ? -22.015 -36.667 -16.341 1.00 54.72 245 THR A C 1
ATOM 1808 O O . THR A 1 245 ? -20.895 -36.832 -16.826 1.00 54.72 245 THR A O 1
ATOM 1811 N N . PRO A 1 246 ? -22.197 -36.426 -15.028 1.00 55.94 246 PRO A N 1
ATOM 1812 C CA . PRO A 1 246 ? -21.083 -36.461 -14.083 1.00 55.94 246 PRO A CA 1
ATOM 1813 C C . PRO A 1 246 ? -20.484 -37.873 -13.995 1.00 55.94 246 PRO A C 1
ATOM 1815 O O . PRO A 1 246 ? -21.210 -38.873 -13.999 1.00 55.94 246 PRO A O 1
ATOM 1818 N N . GLU A 1 247 ? -19.152 -37.944 -13.942 1.00 58.31 247 GLU A N 1
ATOM 1819 C CA . GLU A 1 247 ? -18.400 -39.179 -13.709 1.00 58.31 247 GLU A CA 1
ATOM 1820 C C . GLU A 1 247 ? -18.791 -39.830 -12.368 1.00 58.31 247 GLU A C 1
ATOM 1822 O O . GLU A 1 247 ? -19.093 -39.131 -11.400 1.00 58.31 247 GLU A O 1
ATOM 1827 N N . PRO A 1 248 ? -18.799 -41.173 -12.284 1.00 55.03 248 PRO A N 1
ATOM 1828 C CA . PRO A 1 248 ? -19.103 -41.872 -11.045 1.00 55.03 248 PRO A CA 1
ATOM 1829 C C . PRO A 1 248 ? -17.995 -41.679 -10.004 1.00 55.03 248 PRO A C 1
ATOM 1831 O O . PRO A 1 248 ? -16.822 -41.954 -10.260 1.00 55.03 248 PRO A O 1
ATOM 1834 N N . GLU A 1 249 ? -18.411 -41.275 -8.805 1.00 49.72 249 GLU A N 1
ATOM 1835 C CA . GLU A 1 249 ? -17.563 -41.175 -7.623 1.00 49.72 249 GLU A CA 1
ATOM 1836 C C . GLU A 1 249 ? -16.890 -42.507 -7.266 1.00 49.72 249 GLU A C 1
ATOM 1838 O O . GLU A 1 249 ? -17.472 -43.596 -7.343 1.00 49.72 249 GLU A O 1
ATOM 1843 N N . THR A 1 250 ? -15.637 -42.394 -6.834 1.00 50.41 250 THR A N 1
ATOM 1844 C CA . THR A 1 250 ? -14.826 -43.511 -6.346 1.00 50.41 250 THR A CA 1
ATOM 1845 C C . THR A 1 250 ? -15.296 -43.891 -4.935 1.00 50.41 250 THR A C 1
ATOM 1847 O O . THR A 1 250 ? -15.472 -43.002 -4.103 1.00 50.41 250 THR A O 1
ATOM 1850 N N . PRO A 1 251 ? -15.510 -45.181 -4.614 1.00 53.94 251 PRO A N 1
ATOM 1851 C CA . PRO A 1 251 ? -16.060 -45.570 -3.322 1.00 53.94 251 PRO A CA 1
ATOM 1852 C C . PRO A 1 251 ? -15.070 -45.368 -2.166 1.00 53.94 251 PRO A C 1
ATOM 1854 O O . PRO A 1 251 ? -13.870 -45.619 -2.285 1.00 53.94 251 PRO A O 1
ATOM 1857 N N . ALA A 1 252 ? -15.652 -44.961 -1.037 1.00 45.06 252 ALA A N 1
ATOM 1858 C CA . ALA A 1 252 ? -15.055 -44.647 0.254 1.00 45.06 252 ALA A CA 1
ATOM 1859 C C . ALA A 1 252 ? -13.971 -45.622 0.748 1.00 45.06 252 ALA A C 1
ATOM 1861 O O . ALA A 1 252 ? -14.152 -46.844 0.757 1.00 45.06 252 ALA A O 1
ATOM 1862 N N . ALA A 1 253 ? -12.885 -45.054 1.279 1.00 45.25 253 ALA A N 1
ATOM 1863 C CA . ALA A 1 253 ? -11.949 -45.767 2.135 1.00 45.25 253 ALA A CA 1
ATOM 1864 C C . ALA A 1 253 ? -12.538 -45.920 3.550 1.00 45.25 253 ALA A C 1
ATOM 1866 O O . ALA A 1 253 ? -12.994 -44.970 4.180 1.00 45.25 253 ALA A O 1
ATOM 1867 N N . THR A 1 254 ? -12.544 -47.165 4.013 1.00 46.62 254 THR A N 1
ATOM 1868 C CA . THR A 1 254 ? -12.995 -47.674 5.316 1.00 46.62 254 THR A CA 1
ATOM 1869 C C . THR A 1 254 ? -12.280 -47.049 6.526 1.00 46.62 254 THR A C 1
ATOM 1871 O O . THR A 1 254 ? -11.078 -46.803 6.441 1.00 46.62 254 THR A O 1
ATOM 1874 N N . PRO A 1 255 ? -12.968 -46.884 7.677 1.00 52.06 255 PRO A N 1
ATOM 1875 C CA . PRO A 1 255 ? -12.392 -46.298 8.888 1.00 52.06 255 PRO A CA 1
ATOM 1876 C C . PRO A 1 255 ? -11.408 -47.245 9.593 1.00 52.06 255 PRO A C 1
ATOM 1878 O O . PRO A 1 255 ? -11.676 -48.437 9.767 1.00 52.06 255 PRO A O 1
ATOM 1881 N N . THR A 1 256 ? -10.282 -46.691 10.036 1.00 46.91 256 THR A N 1
ATOM 1882 C CA . THR A 1 256 ? -9.290 -47.348 10.902 1.00 46.91 256 THR A CA 1
ATOM 1883 C C . THR A 1 256 ? -9.747 -47.242 12.371 1.00 46.91 256 THR A C 1
ATOM 1885 O O . THR A 1 256 ? -10.209 -46.172 12.760 1.00 46.91 256 THR A O 1
ATOM 1888 N N . PRO A 1 257 ? -9.664 -48.310 13.190 1.00 52.25 257 PRO A N 1
ATOM 1889 C CA . PRO A 1 257 ? -10.253 -48.339 14.535 1.00 52.25 257 PRO A CA 1
ATOM 1890 C C . PRO A 1 257 ? -9.484 -47.522 15.589 1.00 52.25 257 PRO A C 1
ATOM 1892 O O . PRO A 1 257 ? -8.252 -47.509 15.604 1.00 52.25 257 PRO A O 1
ATOM 1895 N N . GLU A 1 258 ? -10.248 -46.914 16.503 1.00 54.47 258 GLU A N 1
ATOM 1896 C CA . GLU A 1 258 ? -9.802 -46.255 17.740 1.00 54.47 258 GLU A CA 1
ATOM 1897 C C . GLU A 1 258 ? -9.071 -47.228 18.686 1.00 54.47 258 GLU A C 1
ATOM 1899 O O . GLU A 1 258 ? -9.524 -48.363 18.870 1.00 54.47 258 GLU A O 1
ATOM 1904 N N . PRO A 1 259 ? -7.984 -46.808 19.355 1.00 50.31 259 PRO A N 1
ATOM 1905 C CA . PRO A 1 259 ? -7.502 -47.493 20.544 1.00 50.31 259 PRO A CA 1
ATOM 1906 C C . PRO A 1 259 ? -8.248 -47.025 21.803 1.00 50.31 259 PRO A C 1
ATOM 1908 O O . PRO A 1 259 ? -8.391 -45.835 22.074 1.00 50.31 259 PRO A O 1
ATOM 1911 N N . GLU A 1 260 ? -8.698 -48.015 22.571 1.00 41.91 260 GLU A N 1
ATOM 1912 C CA . GLU A 1 260 ? -9.521 -47.888 23.769 1.00 41.91 260 GLU A CA 1
ATOM 1913 C C . GLU A 1 260 ? -8.875 -47.129 24.941 1.00 41.91 260 GLU A C 1
ATOM 1915 O O . GLU A 1 260 ? -7.676 -47.204 25.215 1.00 41.91 260 GLU A O 1
ATOM 1920 N N . THR A 1 261 ? -9.758 -46.482 25.700 1.00 44.44 261 THR A N 1
ATOM 1921 C CA . THR A 1 261 ? -9.588 -45.973 27.065 1.00 44.44 261 THR A CA 1
ATOM 1922 C C . THR A 1 261 ? -9.019 -46.996 28.050 1.00 44.44 261 THR A C 1
ATOM 1924 O O . THR A 1 261 ? -9.441 -48.155 28.053 1.00 44.44 261 THR A O 1
ATOM 1927 N N . PRO A 1 262 ? -8.247 -46.523 29.042 1.00 52.75 262 PRO A N 1
ATOM 1928 C CA . PRO A 1 262 ? -8.409 -47.043 30.397 1.00 52.75 262 PRO A CA 1
ATOM 1929 C C . PRO A 1 262 ? -8.735 -45.946 31.431 1.00 52.75 262 PRO A C 1
ATOM 1931 O O . PRO A 1 262 ? -8.059 -44.929 31.548 1.00 52.75 262 PRO A O 1
ATOM 1934 N N . THR A 1 263 ? -9.751 -46.219 32.246 1.00 42.91 263 THR A N 1
ATOM 1935 C CA . THR A 1 263 ? -10.041 -45.648 33.584 1.00 42.91 263 THR A CA 1
ATOM 1936 C C . THR A 1 263 ? -10.316 -46.873 34.494 1.00 42.91 263 THR A C 1
ATOM 1938 O O . THR A 1 263 ? -10.739 -47.888 33.926 1.00 42.91 263 THR A O 1
ATOM 1941 N N . PRO A 1 264 ? -10.138 -46.890 35.843 1.00 54.53 264 PRO A N 1
ATOM 1942 C CA . PRO A 1 264 ? -10.079 -45.764 36.788 1.00 54.53 264 PRO A CA 1
ATOM 1943 C C . PRO A 1 264 ? -9.043 -45.859 37.955 1.00 54.53 264 PRO A C 1
ATOM 1945 O O . PRO A 1 264 ? -8.207 -46.759 38.005 1.00 54.53 264 PRO A O 1
ATOM 1948 N N . GLU A 1 265 ? -9.149 -44.866 38.855 1.00 49.72 265 GLU A N 1
ATOM 1949 C CA . GLU A 1 265 ? -8.399 -44.466 40.076 1.00 49.72 265 GLU A CA 1
ATOM 1950 C C . GLU A 1 265 ? -8.125 -45.553 41.154 1.00 49.72 265 GLU A C 1
ATOM 1952 O O . GLU A 1 265 ? -8.669 -46.658 41.074 1.00 49.72 265 GLU A O 1
ATOM 1957 N N . PRO A 1 266 ? -7.315 -45.249 42.206 1.00 47.69 266 PRO A N 1
ATOM 1958 C CA . PRO A 1 266 ? -7.916 -44.722 43.454 1.00 47.69 266 PRO A CA 1
ATOM 1959 C C . PRO A 1 266 ? -7.143 -43.618 44.234 1.00 47.69 266 PRO A C 1
ATOM 1961 O O . PRO A 1 266 ? -5.925 -43.668 44.379 1.00 47.69 266 PRO A O 1
ATOM 1964 N N . GLU A 1 267 ? -7.948 -42.730 44.841 1.00 38.81 267 GLU A N 1
ATOM 1965 C CA . GLU A 1 267 ? -7.931 -42.177 46.221 1.00 38.81 267 GLU A CA 1
ATOM 1966 C C . GLU A 1 267 ? -6.798 -41.254 46.758 1.00 38.81 267 GLU A C 1
ATOM 1968 O O . GLU A 1 267 ? -5.716 -41.715 47.096 1.00 38.81 267 GLU A O 1
ATOM 1973 N N . THR A 1 268 ? -7.171 -39.967 46.964 1.00 42.22 268 THR A N 1
ATOM 1974 C CA . THR A 1 268 ? -7.111 -39.064 48.169 1.00 42.22 268 THR A CA 1
ATOM 1975 C C . THR A 1 268 ? -5.881 -39.036 49.122 1.00 42.22 268 THR A C 1
ATOM 1977 O O . THR A 1 268 ? -5.171 -40.029 49.209 1.00 42.22 268 THR A O 1
ATOM 1980 N N . PRO A 1 269 ? -5.649 -37.985 49.966 1.00 53.06 269 PRO A N 1
ATOM 1981 C CA . PRO A 1 269 ? -6.497 -36.822 50.275 1.00 53.06 269 PRO A CA 1
ATOM 1982 C C . PRO A 1 269 ? -5.817 -35.431 50.260 1.00 53.06 269 PRO A C 1
ATOM 1984 O O . PRO A 1 269 ? -4.615 -35.258 50.461 1.00 53.06 269 PRO A O 1
ATOM 1987 N N . THR A 1 270 ? -6.684 -34.430 50.131 1.00 49.53 270 THR A N 1
ATOM 1988 C CA . THR A 1 270 ? -6.532 -33.013 50.485 1.00 49.53 270 THR A CA 1
ATOM 1989 C C . THR A 1 270 ? -6.171 -32.818 51.964 1.00 49.53 270 THR A C 1
ATOM 1991 O O . THR A 1 270 ? -6.733 -33.500 52.826 1.00 49.53 270 THR A O 1
ATOM 1994 N N . PRO A 1 271 ? -5.339 -31.816 52.285 1.00 51.56 271 PRO A N 1
ATOM 1995 C CA . PRO A 1 271 ? -5.595 -31.018 53.478 1.00 51.56 271 PRO A CA 1
ATOM 1996 C C . PRO A 1 271 ? -5.839 -29.542 53.139 1.00 51.56 271 PRO A C 1
ATOM 1998 O O . PRO A 1 271 ? -4.999 -28.869 52.543 1.00 51.56 271 PRO A O 1
ATOM 2001 N N . GLU A 1 272 ? -7.003 -29.053 53.570 1.00 51.47 272 GLU A N 1
ATOM 2002 C CA . GLU A 1 272 ? -7.261 -27.639 53.841 1.00 51.47 272 GLU A CA 1
ATOM 2003 C C . GLU A 1 272 ? -6.292 -27.134 54.921 1.00 51.47 272 GLU A C 1
ATOM 2005 O O . GLU A 1 272 ? -5.993 -27.856 55.879 1.00 51.47 272 GLU A O 1
ATOM 2010 N N . PRO A 1 273 ? -5.873 -25.867 54.840 1.00 49.41 273 PRO A N 1
ATOM 2011 C CA . PRO A 1 273 ? -5.682 -25.096 56.051 1.00 49.41 273 PRO A CA 1
ATOM 2012 C C . PRO A 1 273 ? -6.673 -23.936 56.113 1.00 49.41 273 PRO A C 1
ATOM 2014 O O . PRO A 1 273 ? -6.736 -23.069 55.243 1.00 49.41 273 PRO A O 1
ATOM 2017 N N . GLU A 1 274 ? -7.431 -23.965 57.202 1.00 39.69 274 GLU A N 1
ATOM 2018 C CA . GLU A 1 274 ? -8.368 -22.953 57.647 1.00 39.69 274 GLU A CA 1
ATOM 2019 C C . GLU A 1 274 ? -7.737 -21.559 57.759 1.00 39.69 274 GLU A C 1
ATOM 2021 O O . GLU A 1 274 ? -6.632 -21.374 58.276 1.00 39.69 274 GLU A O 1
ATOM 2026 N N . THR A 1 275 ? -8.513 -20.555 57.366 1.00 46.06 275 THR A N 1
ATOM 2027 C CA . THR A 1 275 ? -8.400 -19.190 57.884 1.00 46.06 275 THR A CA 1
ATOM 2028 C C . THR A 1 275 ? -8.606 -19.172 59.397 1.00 46.06 275 THR A C 1
ATOM 2030 O O . THR A 1 275 ? -9.559 -19.775 59.894 1.00 46.06 275 THR A O 1
ATOM 2033 N N . PRO A 1 276 ? -7.847 -18.335 60.116 1.00 53.81 276 PRO A N 1
ATOM 2034 C CA . PRO A 1 276 ? -8.546 -17.417 61.005 1.00 53.81 276 PRO A CA 1
ATOM 2035 C C . PRO A 1 276 ? -8.108 -15.967 60.797 1.00 53.81 276 PRO A C 1
ATOM 2037 O O . PRO A 1 276 ? -6.933 -15.615 60.876 1.00 53.81 276 PRO A O 1
ATOM 2040 N N . THR A 1 277 ? -9.108 -15.116 60.591 1.00 47.88 277 THR A N 1
ATOM 2041 C CA . THR A 1 277 ? -9.062 -13.672 60.827 1.00 47.88 277 THR A CA 1
ATOM 2042 C C . THR A 1 277 ? -8.791 -13.401 62.309 1.00 47.88 277 THR A C 1
ATOM 2044 O O . THR A 1 277 ? -9.406 -14.036 63.171 1.00 47.88 277 THR A O 1
ATOM 2047 N N . PRO A 1 278 ? -7.925 -12.428 62.626 1.00 47.56 278 PRO A N 1
ATOM 2048 C CA . PRO A 1 278 ? -8.297 -11.504 63.694 1.00 47.56 278 PRO A CA 1
ATOM 2049 C C . PRO A 1 278 ? -8.006 -10.029 63.358 1.00 47.56 278 PRO A C 1
ATOM 2051 O O . PRO A 1 278 ? -6.874 -9.643 63.083 1.00 47.56 278 PRO A O 1
ATOM 2054 N N . GLU A 1 279 ? -9.037 -9.200 63.492 1.00 45.81 279 GLU A N 1
ATOM 2055 C CA . GLU A 1 279 ? -8.965 -7.788 63.901 1.00 45.81 279 GLU A CA 1
ATOM 2056 C C . GLU A 1 279 ? -9.650 -7.676 65.283 1.00 45.81 279 GLU A C 1
ATOM 2058 O O . GLU A 1 279 ? -10.424 -8.576 65.630 1.00 45.81 279 GLU A O 1
ATOM 2063 N N . PRO A 1 280 ? -9.564 -6.561 66.032 1.00 54.06 280 PRO A N 1
ATOM 2064 C CA . PRO A 1 280 ? -8.508 -5.549 66.161 1.00 54.06 280 PRO A CA 1
ATOM 2065 C C . PRO A 1 280 ? -8.133 -5.319 67.649 1.00 54.06 280 PRO A C 1
ATOM 2067 O O . PRO A 1 280 ? -8.957 -5.523 68.534 1.00 54.06 280 PRO A O 1
ATOM 2070 N N . GLU A 1 281 ? -6.947 -4.786 67.957 1.00 42.09 281 GLU A N 1
ATOM 2071 C CA . GLU A 1 281 ? -6.678 -4.190 69.280 1.00 42.09 281 GLU A CA 1
ATOM 2072 C C . GLU A 1 281 ? -5.866 -2.890 69.131 1.00 42.09 281 GLU A C 1
ATOM 2074 O O . GLU A 1 281 ? -4.910 -2.778 68.367 1.00 42.09 281 GLU A O 1
ATOM 2079 N N . THR A 1 282 ? -6.340 -1.895 69.869 1.00 42.22 282 THR A N 1
ATOM 2080 C CA . THR A 1 282 ? -5.995 -0.470 69.937 1.00 42.22 282 THR A CA 1
ATOM 2081 C C . THR A 1 282 ? -4.566 -0.143 70.406 1.00 42.22 282 THR A C 1
ATOM 2083 O O . THR A 1 282 ? -3.983 -0.912 71.168 1.00 42.22 282 THR A O 1
ATOM 2086 N N . PRO A 1 283 ? -4.022 1.047 70.068 1.00 49.31 283 PRO A N 1
ATOM 2087 C CA . PRO A 1 283 ? -2.719 1.499 70.553 1.00 49.31 283 PRO A CA 1
ATOM 2088 C C . PRO A 1 283 ? -2.801 2.120 71.961 1.00 49.31 283 PRO A C 1
ATOM 2090 O O . PRO A 1 283 ? -3.773 2.785 72.321 1.00 49.31 283 PRO A O 1
ATOM 2093 N N . THR A 1 284 ? -1.754 1.956 72.771 1.00 37.66 284 THR A N 1
ATOM 2094 C CA . THR A 1 284 ? -1.517 2.724 74.014 1.00 37.66 284 THR A CA 1
ATOM 2095 C C . THR A 1 284 ? -0.001 2.736 74.321 1.00 37.66 284 THR A C 1
ATOM 2097 O O . THR A 1 284 ? 0.690 1.811 73.901 1.00 37.66 284 THR A O 1
ATOM 2100 N N . PRO A 1 285 ? 0.545 3.709 75.079 1.00 47.38 285 PRO A N 1
ATOM 2101 C CA . PRO A 1 285 ? 0.971 5.037 74.630 1.00 47.38 285 PRO A CA 1
ATOM 2102 C C . PRO A 1 285 ? 2.499 5.285 74.777 1.00 47.38 285 PRO A C 1
ATOM 2104 O O . PRO A 1 285 ? 3.251 4.420 75.218 1.00 47.38 285 PRO A O 1
ATOM 2107 N N . GLU A 1 286 ? 2.910 6.501 74.392 1.00 48.66 286 GLU A N 1
ATOM 2108 C CA . GLU A 1 286 ? 4.242 7.142 74.426 1.00 48.66 286 GLU A CA 1
ATOM 2109 C C . GLU A 1 286 ? 5.202 6.765 75.573 1.00 48.66 286 GLU A C 1
ATOM 2111 O O . GLU A 1 286 ? 4.804 6.677 76.737 1.00 48.66 286 GLU A O 1
ATOM 2116 N N . PRO A 1 287 ? 6.516 6.778 75.285 1.00 44.22 287 PRO A N 1
ATOM 2117 C CA . PRO A 1 287 ? 7.507 7.292 76.215 1.00 44.22 287 PRO A CA 1
ATOM 2118 C C . PRO A 1 287 ? 8.040 8.667 75.783 1.00 44.22 287 PRO A C 1
ATOM 2120 O O . PRO A 1 287 ? 8.385 8.909 74.627 1.00 44.22 287 PRO A O 1
ATOM 2123 N N . GLU A 1 288 ? 8.114 9.542 76.781 1.00 40.44 288 GLU A N 1
ATOM 2124 C CA . GLU A 1 288 ? 8.497 10.946 76.717 1.00 40.44 288 GLU A CA 1
ATOM 2125 C C . GLU A 1 288 ? 9.893 11.220 76.129 1.00 40.44 288 GLU A C 1
ATOM 2127 O O . GLU A 1 288 ? 10.883 10.521 76.360 1.00 40.44 288 GLU A O 1
ATOM 2132 N N . THR A 1 289 ? 9.947 12.348 75.430 1.00 41.38 289 THR A N 1
ATOM 2133 C CA . THR A 1 289 ? 11.099 13.086 74.911 1.00 41.38 289 THR A CA 1
ATOM 2134 C C . THR A 1 289 ? 12.118 13.471 75.994 1.00 41.38 289 THR A C 1
ATOM 2136 O O . THR A 1 289 ? 11.731 14.022 77.026 1.00 41.38 289 THR A O 1
ATOM 2139 N N . PRO A 1 290 ? 13.435 13.407 75.719 1.00 45.28 290 PRO A N 1
ATOM 2140 C CA . PRO A 1 290 ? 14.380 14.355 76.281 1.00 45.28 290 PRO A CA 1
ATOM 2141 C C . PRO A 1 290 ? 14.772 15.405 75.232 1.00 45.28 290 PRO A C 1
ATOM 2143 O O . PRO A 1 290 ? 15.015 15.115 74.062 1.00 45.28 290 PRO A O 1
ATOM 2146 N N . ALA A 1 291 ? 14.798 16.651 75.695 1.00 46.19 291 ALA A N 1
ATOM 2147 C CA . ALA A 1 291 ? 14.980 17.878 74.936 1.00 46.19 291 ALA A CA 1
ATOM 2148 C C . ALA A 1 291 ? 16.201 17.882 74.000 1.00 46.19 291 ALA A C 1
ATOM 2150 O O . ALA A 1 291 ? 17.331 17.647 74.432 1.00 46.19 291 ALA A O 1
ATOM 2151 N N . ILE A 1 292 ? 15.969 18.281 72.746 1.00 47.12 292 ILE A N 1
ATOM 2152 C CA . ILE A 1 292 ? 17.011 18.709 71.813 1.00 47.12 292 ILE A CA 1
ATOM 2153 C C . ILE A 1 292 ? 16.781 20.195 71.496 1.00 47.12 292 ILE A C 1
ATOM 2155 O O . ILE A 1 292 ? 15.682 20.628 71.162 1.00 47.12 292 ILE A O 1
ATOM 2159 N N . THR A 1 293 ? 17.840 20.969 71.702 1.00 38.72 293 THR A N 1
ATOM 2160 C CA . THR A 1 293 ? 18.042 22.410 71.473 1.00 38.72 293 THR A CA 1
ATOM 2161 C C . THR A 1 293 ? 17.529 22.927 70.114 1.00 38.72 293 THR A C 1
ATOM 2163 O O . THR A 1 293 ? 17.669 22.219 69.118 1.00 38.72 293 THR A O 1
ATOM 2166 N N . PRO A 1 294 ? 17.009 24.173 70.025 1.00 46.19 294 PRO A N 1
ATOM 2167 C CA . PRO A 1 294 ? 16.455 24.712 68.783 1.00 46.19 294 PRO A CA 1
ATOM 2168 C C . PRO A 1 294 ? 17.539 24.966 67.724 1.00 46.19 294 PRO A C 1
ATOM 2170 O O . PRO A 1 294 ? 18.514 25.679 67.966 1.00 46.19 294 PRO A O 1
ATOM 2173 N N . THR A 1 295 ? 17.327 24.394 66.540 1.00 43.19 295 THR A N 1
ATOM 2174 C CA . THR A 1 295 ? 18.025 24.709 65.282 1.00 43.19 295 THR A CA 1
ATOM 2175 C C . THR A 1 295 ? 17.205 25.785 64.545 1.00 43.19 295 THR A C 1
ATOM 2177 O O . THR A 1 295 ? 15.978 25.700 64.586 1.00 43.19 295 THR A O 1
ATOM 2180 N N . PRO A 1 296 ? 17.814 26.820 63.934 1.00 49.16 296 PRO A N 1
ATOM 2181 C CA . PRO A 1 296 ? 17.074 27.928 63.316 1.00 49.16 296 PRO A CA 1
ATOM 2182 C C . PRO A 1 296 ? 16.264 27.507 62.074 1.00 49.16 296 PRO A C 1
ATOM 2184 O O . PRO A 1 296 ? 16.720 26.681 61.286 1.00 49.16 296 PRO A O 1
ATOM 2187 N N . GLU A 1 297 ? 15.079 28.113 61.913 1.00 51.53 297 GLU A N 1
ATOM 2188 C CA . GLU A 1 297 ? 14.159 27.973 60.769 1.00 51.53 297 GLU A CA 1
ATOM 2189 C C . GLU A 1 297 ? 14.841 28.240 59.413 1.00 51.53 297 GLU A C 1
ATOM 2191 O O . GLU A 1 297 ? 15.540 29.251 59.275 1.00 51.53 297 GLU A O 1
ATOM 2196 N N . PRO A 1 298 ? 14.583 27.427 58.371 1.00 47.28 298 PRO A N 1
ATOM 2197 C CA . PRO A 1 298 ? 14.741 27.870 56.996 1.00 47.28 298 PRO A CA 1
ATOM 2198 C C . PRO A 1 298 ? 13.521 28.703 56.565 1.00 47.28 298 PRO A C 1
ATOM 2200 O O . PRO A 1 298 ? 12.382 28.432 56.942 1.00 47.28 298 PRO A O 1
ATOM 2203 N N . ALA A 1 299 ? 13.790 29.742 55.779 1.00 48.69 299 ALA A N 1
ATOM 2204 C CA . ALA A 1 299 ? 12.816 30.710 55.293 1.00 48.69 299 ALA A CA 1
ATOM 2205 C C . ALA A 1 299 ? 11.738 30.092 54.380 1.00 48.69 299 ALA A C 1
ATOM 2207 O O . ALA A 1 299 ? 12.000 29.164 53.618 1.00 48.69 299 ALA A O 1
ATOM 2208 N N . THR A 1 300 ? 10.541 30.682 54.422 1.00 46.16 300 THR A N 1
ATOM 2209 C CA . THR A 1 300 ? 9.424 30.483 53.481 1.00 46.16 300 THR A CA 1
ATOM 2210 C C . THR A 1 300 ? 9.872 30.567 52.014 1.00 46.16 300 THR A C 1
ATOM 2212 O O . THR A 1 300 ? 10.529 31.553 51.666 1.00 46.16 300 THR A O 1
ATOM 2215 N N . PRO A 1 301 ? 9.488 29.616 51.137 1.00 52.00 301 PRO A N 1
ATOM 2216 C CA . PRO A 1 301 ? 9.752 29.730 49.709 1.00 52.00 301 PRO A CA 1
ATOM 2217 C C . PRO A 1 301 ? 8.861 30.800 49.061 1.00 52.00 301 PRO A C 1
ATOM 2219 O O . PRO A 1 301 ? 7.672 30.926 49.353 1.00 52.00 301 PRO A O 1
ATOM 2222 N N . THR A 1 302 ? 9.480 31.583 48.183 1.00 48.56 302 THR A N 1
ATOM 2223 C CA . THR A 1 302 ? 8.857 32.527 47.247 1.00 48.56 302 THR A CA 1
ATOM 2224 C C . THR A 1 302 ? 7.918 31.774 46.289 1.00 48.56 302 THR A C 1
ATOM 2226 O O . THR A 1 302 ? 8.322 30.712 45.820 1.00 48.56 302 THR A O 1
ATOM 2229 N N . PRO A 1 303 ? 6.710 32.278 45.963 1.00 49.91 303 PRO A N 1
ATOM 2230 C CA . PRO A 1 303 ? 5.846 31.626 44.977 1.00 49.91 303 PRO A CA 1
ATOM 2231 C C . PRO A 1 303 ? 6.504 31.637 43.589 1.00 49.91 303 PRO A C 1
ATOM 2233 O O . PRO A 1 303 ? 6.972 32.685 43.132 1.00 49.91 303 PRO A O 1
ATOM 2236 N N . GLU A 1 304 ? 6.549 30.472 42.941 1.00 51.28 304 GLU A N 1
ATOM 2237 C CA . GLU A 1 304 ? 6.912 30.342 41.528 1.00 51.28 304 GLU A CA 1
ATOM 2238 C C . GLU A 1 304 ? 5.893 31.082 40.643 1.00 51.28 304 GLU A C 1
ATOM 2240 O O . GLU A 1 304 ? 4.704 31.123 40.972 1.00 51.28 304 GLU A O 1
ATOM 2245 N N . PRO A 1 305 ? 6.334 31.702 39.535 1.00 46.81 305 PRO A N 1
ATOM 2246 C CA . PRO A 1 305 ? 5.423 32.277 38.558 1.00 46.81 305 PRO A CA 1
ATOM 2247 C C . PRO A 1 305 ? 4.638 31.154 37.876 1.00 46.81 305 PRO A C 1
ATOM 2249 O O . PRO A 1 305 ? 5.233 30.233 37.321 1.00 46.81 305 PRO A O 1
ATOM 2252 N N . GLU A 1 306 ? 3.309 31.244 37.904 1.00 50.28 306 GLU A N 1
ATOM 2253 C CA . GLU A 1 306 ? 2.454 30.293 37.198 1.00 50.28 306 GLU A CA 1
ATOM 2254 C C . GLU A 1 306 ? 2.756 30.325 35.698 1.00 50.28 306 GLU A C 1
ATOM 2256 O O . GLU A 1 306 ? 2.735 31.379 35.052 1.00 50.28 306 GLU A O 1
ATOM 2261 N N . THR A 1 307 ? 3.067 29.150 35.156 1.00 50.53 307 THR A N 1
ATOM 2262 C CA . THR A 1 307 ? 3.168 28.903 33.723 1.00 50.53 307 THR A CA 1
ATOM 2263 C C . THR A 1 307 ? 1.825 29.268 33.081 1.00 50.53 307 THR A C 1
ATOM 2265 O O . THR A 1 307 ? 0.792 28.782 33.545 1.00 50.53 307 THR A O 1
ATOM 2268 N N . PRO A 1 308 ? 1.783 30.130 32.048 1.00 54.47 308 PRO A N 1
ATOM 2269 C CA . PRO A 1 308 ? 0.532 30.408 31.360 1.00 54.47 308 PRO A CA 1
ATOM 2270 C C . PRO A 1 308 ? -0.008 29.103 30.769 1.00 54.47 308 PRO A C 1
ATOM 2272 O O . PRO A 1 308 ? 0.741 28.352 30.145 1.00 54.47 308 PRO A O 1
ATOM 2275 N N . ALA A 1 309 ? -1.297 28.841 30.999 1.00 54.25 309 ALA A N 1
ATOM 2276 C CA . ALA A 1 309 ? -2.012 27.706 30.433 1.00 54.25 309 ALA A CA 1
ATOM 2277 C C . ALA A 1 309 ? -1.737 27.616 28.926 1.00 54.25 309 ALA A C 1
ATOM 2279 O O . ALA A 1 309 ? -1.860 28.617 28.213 1.00 54.25 309 ALA A O 1
ATOM 2280 N N . ALA A 1 310 ? -1.337 26.428 28.470 1.00 52.31 310 ALA A N 1
ATOM 2281 C CA . ALA A 1 310 ? -1.174 26.143 27.057 1.00 52.31 310 ALA A CA 1
ATOM 2282 C C . ALA A 1 310 ? -2.483 26.481 26.330 1.00 52.31 310 ALA A C 1
ATOM 2284 O O . ALA A 1 310 ? -3.564 26.054 26.734 1.00 52.31 310 ALA A O 1
ATOM 2285 N N . THR A 1 311 ? -2.388 27.293 25.281 1.00 42.28 311 THR A N 1
ATOM 2286 C CA . THR A 1 311 ? -3.461 27.432 24.295 1.00 42.28 311 THR A CA 1
ATOM 2287 C C . THR A 1 311 ? -3.753 26.030 23.752 1.00 42.28 311 THR A C 1
ATOM 2289 O O . THR A 1 311 ? -2.791 25.391 23.321 1.00 42.28 311 THR A O 1
ATOM 2292 N N . PRO A 1 312 ? -5.001 25.523 23.775 1.00 54.28 312 PRO A N 1
ATOM 2293 C CA . PRO A 1 312 ? -5.283 24.215 23.202 1.00 54.28 312 PRO A CA 1
ATOM 2294 C C . PRO A 1 312 ? -4.937 24.253 21.712 1.00 54.28 312 PRO A C 1
ATOM 2296 O O . PRO A 1 312 ? -5.427 25.112 20.972 1.00 54.28 312 PRO A O 1
ATOM 2299 N N . THR A 1 313 ? -4.038 23.362 21.300 1.00 54.94 313 THR A N 1
ATOM 2300 C CA . THR A 1 313 ? -3.860 22.986 19.897 1.00 54.94 313 THR A CA 1
ATOM 2301 C C . THR A 1 313 ? -5.229 22.534 19.380 1.00 54.94 313 THR A C 1
ATOM 2303 O O . THR A 1 313 ? -5.915 21.820 20.111 1.00 54.94 313 THR A O 1
ATOM 2306 N N . PRO A 1 314 ? -5.687 22.985 18.198 1.00 56.59 314 PRO A N 1
ATOM 2307 C CA . PRO A 1 314 ? -6.953 22.504 17.654 1.00 56.59 314 PRO A CA 1
ATOM 2308 C C . PRO A 1 314 ? -6.895 20.978 17.515 1.00 56.59 314 PRO A C 1
ATOM 2310 O O . PRO A 1 314 ? -5.940 20.460 16.937 1.00 56.59 314 PRO A O 1
ATOM 2313 N N . GLU A 1 315 ? -7.885 20.283 18.074 1.00 61.06 315 GLU A N 1
ATOM 2314 C CA . GLU A 1 315 ? -8.044 18.839 17.894 1.00 61.06 315 GLU A CA 1
ATOM 2315 C C . GLU A 1 315 ? -8.293 18.547 16.403 1.00 61.06 315 GLU A C 1
ATOM 2317 O O . GLU A 1 315 ? -9.009 19.307 15.738 1.00 61.06 315 GLU A O 1
ATOM 2322 N N . PRO A 1 316 ? -7.657 17.513 15.832 1.00 67.62 316 PRO A N 1
ATOM 2323 C CA . PRO A 1 316 ? -7.869 17.156 14.439 1.00 67.62 316 PRO A CA 1
ATOM 2324 C C . PRO A 1 316 ? -9.280 16.587 14.240 1.00 67.62 316 PRO A C 1
ATOM 2326 O O . PRO A 1 316 ? -9.708 15.697 14.959 1.00 67.62 316 PRO A O 1
ATOM 2329 N N . GLU A 1 317 ? -9.993 17.085 13.230 1.00 80.25 317 GLU A N 1
ATOM 2330 C CA . GLU A 1 317 ? -11.414 16.768 12.993 1.00 80.25 317 GLU A CA 1
ATOM 2331 C C . GLU A 1 317 ? -11.630 15.470 12.189 1.00 80.25 317 GLU A C 1
ATOM 2333 O O . GLU A 1 317 ? -12.763 15.036 11.995 1.00 80.25 317 GLU A O 1
ATOM 2338 N N . THR A 1 318 ? -10.569 14.865 11.644 1.00 90.00 318 THR A N 1
ATOM 2339 C CA . THR A 1 318 ? -10.676 13.693 10.760 1.00 90.00 318 THR A CA 1
ATOM 2340 C C . THR A 1 318 ? -9.618 12.655 11.083 1.00 90.00 318 THR A C 1
ATOM 2342 O O . THR A 1 318 ? -8.452 13.016 11.222 1.00 90.00 318 THR A O 1
ATOM 2345 N N . ALA A 1 319 ? -10.009 11.380 11.123 1.00 94.88 319 ALA A N 1
ATOM 2346 C CA . ALA A 1 319 ? -9.083 10.280 11.364 1.00 94.88 319 ALA A CA 1
ATOM 2347 C C . ALA A 1 319 ? -8.184 10.009 10.157 1.00 94.88 319 ALA A C 1
ATOM 2349 O O . ALA A 1 319 ? -8.656 10.004 9.023 1.00 94.88 319 ALA A O 1
ATOM 2350 N N . SER A 1 320 ? -6.909 9.743 10.377 1.00 93.75 320 SER A N 1
ATOM 2351 C CA . SER A 1 320 ? -5.946 9.364 9.338 1.00 93.75 320 SER A CA 1
ATOM 2352 C C . SER A 1 320 ? -5.006 8.314 9.895 1.00 93.75 320 SER A C 1
ATOM 2354 O O . SER A 1 320 ? -4.869 8.184 11.106 1.00 93.75 320 SER A O 1
ATOM 2356 N N . VAL A 1 321 ? -4.382 7.555 9.011 1.00 94.75 321 VAL A N 1
ATOM 2357 C CA . VAL A 1 321 ? -3.341 6.601 9.364 1.00 94.75 321 VAL A CA 1
ATOM 2358 C C . VAL A 1 321 ? -2.314 6.608 8.248 1.00 94.75 321 VAL A C 1
ATOM 2360 O O . VAL A 1 321 ? -2.681 6.764 7.083 1.00 94.75 321 VAL A O 1
ATOM 2363 N N . GLU A 1 322 ? -1.056 6.491 8.635 1.00 91.81 322 GLU A N 1
ATOM 2364 C CA . GLU A 1 322 ? 0.084 6.315 7.761 1.00 91.81 322 GLU A CA 1
ATOM 2365 C C . GLU A 1 322 ? 0.819 5.054 8.205 1.00 91.81 322 GLU A C 1
ATOM 2367 O O . GLU A 1 322 ? 1.320 4.950 9.330 1.00 91.81 322 GLU A O 1
ATOM 2372 N N . PHE A 1 323 ? 0.834 4.069 7.319 1.00 92.44 323 PHE A N 1
ATOM 2373 C CA . PHE A 1 323 ? 1.421 2.770 7.561 1.00 92.44 323 PHE A CA 1
ATOM 2374 C C . PHE A 1 323 ? 2.400 2.456 6.446 1.00 92.44 323 PHE A C 1
ATOM 2376 O O . PHE A 1 323 ? 2.033 2.118 5.324 1.00 92.44 323 PHE A O 1
ATOM 2383 N N . LEU A 1 324 ? 3.678 2.605 6.770 1.00 88.25 324 LEU A N 1
ATOM 2384 C CA . LEU A 1 324 ? 4.734 2.355 5.817 1.00 88.25 324 LEU A CA 1
ATOM 2385 C C . LEU A 1 324 ? 5.030 0.865 5.700 1.00 88.25 324 LEU A C 1
ATOM 2387 O O . LEU A 1 324 ? 4.880 0.072 6.638 1.00 88.25 324 LEU A O 1
ATOM 2391 N N . ASN A 1 325 ? 5.547 0.513 4.530 1.00 85.50 325 ASN A N 1
ATOM 2392 C CA . ASN A 1 325 ? 6.306 -0.709 4.365 1.00 85.50 325 ASN A CA 1
ATOM 2393 C C . ASN A 1 325 ? 7.440 -0.738 5.417 1.00 85.50 325 ASN A C 1
ATOM 2395 O O . ASN A 1 325 ? 8.010 0.286 5.789 1.00 85.50 325 ASN A O 1
ATOM 2399 N N . GLN A 1 326 ? 7.768 -1.910 5.945 1.00 88.06 326 GLN A N 1
ATOM 2400 C CA . GLN A 1 326 ? 8.766 -2.018 7.002 1.00 88.06 326 GLN A CA 1
ATOM 2401 C C . GLN A 1 326 ? 9.358 -3.414 7.093 1.00 88.06 326 GLN A C 1
ATOM 2403 O O . GLN A 1 326 ? 8.739 -4.411 6.726 1.00 88.06 326 GLN A O 1
ATOM 2408 N N . GLN A 1 327 ? 10.570 -3.477 7.634 1.00 88.81 327 GLN A N 1
ATOM 2409 C CA . GLN A 1 327 ? 11.155 -4.736 8.064 1.00 88.81 327 GLN A CA 1
ATOM 2410 C C . GLN A 1 327 ? 10.657 -5.068 9.471 1.00 88.81 327 GLN A C 1
ATOM 2412 O O . GLN A 1 327 ? 10.649 -4.196 10.336 1.00 88.81 327 GLN A O 1
ATOM 2417 N N . THR A 1 328 ? 10.332 -6.329 9.720 1.00 93.75 328 THR A N 1
ATOM 2418 C CA . THR A 1 328 ? 9.857 -6.801 11.024 1.00 93.75 328 THR A CA 1
ATOM 2419 C C . THR A 1 328 ? 10.457 -8.166 11.365 1.00 93.75 328 THR A C 1
ATOM 2421 O O . THR A 1 328 ? 10.865 -8.922 10.482 1.00 93.75 328 THR A O 1
ATOM 2424 N N . ASP A 1 329 ? 10.515 -8.485 12.658 1.00 92.94 329 ASP A N 1
ATOM 2425 C CA . ASP A 1 329 ? 10.762 -9.845 13.151 1.00 92.94 329 ASP A CA 1
ATOM 2426 C C . ASP A 1 329 ? 9.499 -10.730 13.117 1.00 92.94 329 ASP A C 1
ATOM 2428 O O . ASP A 1 329 ? 9.547 -11.902 13.479 1.00 92.94 329 ASP A O 1
ATOM 2432 N N . GLY A 1 330 ? 8.373 -10.168 12.674 1.00 95.50 330 GLY A N 1
ATOM 2433 C CA . GLY A 1 330 ? 7.077 -10.819 12.567 1.00 95.50 330 GLY A CA 1
ATOM 2434 C C . GLY A 1 330 ? 6.213 -10.705 13.821 1.00 95.50 330 GLY A C 1
ATOM 2435 O O . GLY A 1 330 ? 5.032 -11.033 13.741 1.00 95.50 330 GLY A O 1
ATOM 2436 N N . SER A 1 331 ? 6.748 -10.248 14.955 1.00 96.56 331 SER A N 1
ATOM 2437 C CA . SER A 1 331 ? 6.006 -10.140 16.221 1.00 96.56 331 SER A CA 1
ATOM 2438 C C . SER A 1 331 ? 5.459 -8.736 16.475 1.00 96.56 331 SER A C 1
ATOM 2440 O O . SER A 1 331 ? 4.437 -8.595 17.144 1.00 96.56 331 SER A O 1
ATOM 2442 N N . THR A 1 332 ? 6.109 -7.693 15.956 1.00 96.69 332 THR A N 1
ATOM 2443 C CA . THR A 1 332 ? 5.654 -6.302 16.104 1.00 96.69 332 THR A CA 1
ATOM 2444 C C . THR A 1 332 ? 5.714 -5.534 14.790 1.00 96.69 332 THR A C 1
ATOM 2446 O O . THR A 1 332 ? 6.507 -5.839 13.897 1.00 96.69 332 THR A O 1
ATOM 2449 N N . ILE A 1 333 ? 4.864 -4.521 14.663 1.00 97.44 333 ILE A N 1
ATOM 2450 C CA . ILE A 1 333 ? 4.898 -3.536 13.577 1.00 97.44 333 ILE A CA 1
ATOM 2451 C C . ILE A 1 333 ? 4.827 -2.132 14.162 1.00 97.44 333 ILE A C 1
ATOM 2453 O O . ILE A 1 333 ? 4.346 -1.948 15.279 1.00 97.44 333 ILE A O 1
ATOM 2457 N N . THR A 1 334 ? 5.252 -1.145 13.385 1.00 96.88 334 THR A N 1
ATOM 2458 C CA . THR A 1 334 ? 5.132 0.274 13.717 1.00 96.88 334 THR A CA 1
ATOM 2459 C C . THR A 1 334 ? 4.171 0.956 12.754 1.00 96.88 334 THR A C 1
ATOM 2461 O O . THR A 1 334 ? 4.322 0.860 11.538 1.00 96.88 334 THR A O 1
ATOM 2464 N N . VAL A 1 335 ? 3.183 1.662 13.294 1.00 96.50 335 VAL A N 1
ATOM 2465 C CA . VAL A 1 335 ? 2.362 2.623 12.554 1.00 96.50 335 VAL A CA 1
ATOM 2466 C C . VAL A 1 335 ? 3.022 3.986 12.701 1.00 96.50 335 VAL A C 1
ATOM 2468 O O . VAL A 1 335 ? 3.176 4.473 13.821 1.00 96.50 335 VAL A O 1
ATOM 2471 N N . GLU A 1 336 ? 3.447 4.576 11.585 1.00 93.69 336 GLU A N 1
ATOM 2472 C CA . GLU A 1 336 ? 4.253 5.801 11.592 1.00 93.69 336 GLU A CA 1
ATOM 2473 C C . GLU A 1 336 ? 3.482 6.962 12.208 1.00 93.69 336 GLU A C 1
ATOM 2475 O O . GLU A 1 336 ? 3.988 7.645 13.093 1.00 93.69 336 GLU A O 1
ATOM 2480 N N . GLU A 1 337 ? 2.253 7.181 11.747 1.00 94.31 337 GLU A N 1
ATOM 2481 C CA . GLU A 1 337 ? 1.391 8.240 12.246 1.00 94.31 337 GLU A CA 1
ATOM 2482 C C . GLU A 1 337 ? -0.065 7.783 12.223 1.00 94.31 337 GLU A C 1
ATOM 2484 O O . GLU A 1 337 ? -0.541 7.155 11.279 1.00 94.31 337 GLU A O 1
ATOM 2489 N N . VAL A 1 338 ? -0.811 8.116 13.267 1.00 96.50 338 VAL A N 1
ATOM 2490 C CA . VAL A 1 338 ? -2.254 7.912 13.304 1.00 96.50 338 VAL A CA 1
ATOM 2491 C C . VAL A 1 338 ? -2.928 9.080 13.990 1.00 96.50 338 VAL A C 1
ATOM 2493 O O . VAL A 1 338 ? -2.473 9.565 15.021 1.00 96.50 338 VAL A O 1
ATOM 2496 N N . THR A 1 339 ? -4.056 9.508 13.442 1.00 96.06 339 THR A N 1
ATOM 2497 C CA . THR A 1 339 ? -4.949 10.477 14.057 1.00 96.06 339 THR A CA 1
ATOM 2498 C C . THR A 1 339 ? -6.279 9.818 14.390 1.00 96.06 339 THR A C 1
ATOM 2500 O O . THR A 1 339 ? -6.971 9.331 13.498 1.00 96.06 339 THR A O 1
ATOM 2503 N N . VAL A 1 340 ? -6.667 9.865 15.665 1.00 96.62 340 VAL A N 1
ATOM 2504 C CA . VAL A 1 340 ? -7.960 9.398 16.186 1.00 96.62 340 VAL A CA 1
ATOM 2505 C C . VAL A 1 340 ? -8.696 10.571 16.855 1.00 96.62 340 VAL A C 1
ATOM 2507 O O . VAL A 1 340 ? -8.422 10.886 18.008 1.00 96.62 340 VAL A O 1
ATOM 2510 N N . PRO A 1 341 ? -9.609 11.274 16.157 1.00 95.62 341 PRO A N 1
ATOM 2511 C CA . PRO A 1 341 ? -10.253 12.497 16.658 1.00 95.62 341 PRO A CA 1
ATOM 2512 C C . PRO A 1 341 ? -11.007 12.346 17.979 1.00 95.62 341 PRO A C 1
ATOM 2514 O O . PRO A 1 341 ? -11.076 13.292 18.755 1.00 95.62 341 PRO A O 1
ATOM 2517 N N . GLU A 1 342 ? -11.579 11.171 18.232 1.00 95.81 342 GLU A N 1
ATOM 2518 C CA . GLU A 1 342 ? -12.403 10.884 19.412 1.00 95.81 342 GLU A CA 1
ATOM 2519 C C . GLU A 1 342 ? -11.757 9.819 20.317 1.00 95.81 342 GLU A C 1
ATOM 2521 O O . GLU A 1 342 ? -12.370 9.370 21.282 1.00 95.81 342 GLU A O 1
ATOM 2526 N N . GLY A 1 343 ? -10.493 9.463 20.050 1.00 97.44 343 GLY A N 1
ATOM 2527 C CA . GLY A 1 343 ? -9.792 8.357 20.704 1.00 97.44 343 GLY A CA 1
ATOM 2528 C C . GLY A 1 343 ? -10.192 6.988 20.144 1.00 97.44 343 GLY A C 1
ATOM 2529 O O . GLY A 1 343 ? -11.040 6.884 19.254 1.00 97.44 343 GLY A O 1
ATOM 2530 N N . GLY A 1 344 ? -9.552 5.926 20.621 1.00 98.19 344 GLY A N 1
ATOM 2531 C CA . GLY A 1 344 ? -9.835 4.559 20.179 1.00 98.19 344 GLY A CA 1
ATOM 2532 C C . GLY A 1 344 ? -8.572 3.732 20.005 1.00 98.19 344 GLY A C 1
ATOM 2533 O O . GLY A 1 344 ? -7.705 3.752 20.870 1.00 98.19 344 GLY A O 1
ATOM 2534 N N . PHE A 1 345 ? -8.467 2.993 18.906 1.00 98.62 345 PHE A N 1
ATOM 2535 C CA . PHE A 1 345 ? -7.426 1.984 18.694 1.00 98.62 345 PHE A CA 1
ATOM 2536 C C . PHE A 1 345 ? -6.917 2.010 17.255 1.00 98.62 345 PHE A C 1
ATOM 2538 O O . PHE A 1 345 ? -7.540 2.602 16.376 1.00 98.62 345 PHE A O 1
ATOM 2545 N N . VAL A 1 346 ? -5.819 1.311 16.992 1.00 98.56 346 VAL A N 1
ATOM 2546 C CA . VAL A 1 346 ? -5.425 0.913 15.637 1.00 98.56 346 VAL A CA 1
ATOM 2547 C C . VAL A 1 346 ? -5.441 -0.599 15.557 1.00 98.56 346 VAL A C 1
ATOM 2549 O O . VAL A 1 346 ? -4.689 -1.259 16.270 1.00 98.56 346 VAL A O 1
ATOM 2552 N N . ALA A 1 347 ? -6.304 -1.135 14.701 1.00 98.44 347 ALA A N 1
ATOM 2553 C CA . ALA A 1 347 ? -6.356 -2.547 14.369 1.00 98.44 347 ALA A CA 1
ATOM 2554 C C . ALA A 1 347 ? -5.469 -2.826 13.152 1.00 98.44 347 ALA A C 1
ATOM 2556 O O . ALA A 1 347 ? -5.443 -2.050 12.193 1.00 98.44 347 ALA A O 1
ATOM 2557 N N . ILE A 1 348 ? -4.753 -3.944 13.199 1.00 98.44 348 ILE A N 1
ATOM 2558 C CA . ILE A 1 348 ? -3.942 -4.455 12.101 1.00 98.44 348 ILE A CA 1
ATOM 2559 C C . ILE A 1 348 ? -4.639 -5.673 11.527 1.00 98.44 348 ILE A C 1
ATOM 2561 O O . ILE A 1 348 ? -4.826 -6.666 12.233 1.00 98.44 348 ILE A O 1
ATOM 2565 N N . HIS A 1 349 ? -5.006 -5.591 10.253 1.00 97.62 349 HIS A N 1
ATOM 2566 C CA . HIS A 1 349 ? -5.616 -6.694 9.529 1.00 97.62 349 HIS A CA 1
ATOM 2567 C C . HIS A 1 349 ? -4.623 -7.368 8.583 1.00 97.62 349 HIS A C 1
ATOM 2569 O O . HIS A 1 349 ? -3.734 -6.711 8.036 1.00 97.62 349 HIS A O 1
ATOM 2575 N N . ASP A 1 350 ? -4.808 -8.665 8.357 1.00 95.00 350 ASP A N 1
ATOM 2576 C CA . ASP A 1 350 ? -4.178 -9.394 7.259 1.00 95.00 350 ASP A CA 1
ATOM 2577 C C . ASP A 1 350 ? -5.025 -9.350 5.969 1.00 95.00 350 ASP A C 1
ATOM 2579 O O . ASP A 1 350 ? -6.087 -8.724 5.887 1.00 95.00 350 ASP A O 1
ATOM 2583 N N . THR A 1 351 ? -4.544 -10.028 4.926 1.00 90.81 351 THR A N 1
ATOM 2584 C CA . THR A 1 351 ? -5.195 -10.066 3.604 1.00 90.81 351 THR A CA 1
ATOM 2585 C C . THR A 1 351 ? -6.541 -10.786 3.571 1.00 90.81 351 THR A C 1
ATOM 2587 O O . THR A 1 351 ? -7.319 -10.545 2.645 1.00 90.81 351 THR A O 1
ATOM 2590 N N . THR A 1 352 ? -6.891 -11.580 4.590 1.00 92.12 352 THR A N 1
ATOM 2591 C CA . THR A 1 352 ? -8.204 -12.242 4.651 1.00 92.12 352 THR A CA 1
ATOM 2592 C C . THR A 1 352 ? -9.348 -11.235 4.801 1.00 92.12 352 THR A C 1
ATOM 2594 O O . THR A 1 352 ? -10.492 -11.544 4.457 1.00 92.12 352 THR A O 1
ATOM 2597 N N . LEU A 1 353 ? -9.048 -9.989 5.201 1.00 91.75 353 LEU A N 1
ATOM 2598 C CA . LEU A 1 353 ? -9.993 -8.869 5.182 1.00 91.75 353 LEU A CA 1
ATOM 2599 C C . LEU A 1 353 ? -10.666 -8.724 3.808 1.00 91.75 353 LEU A C 1
ATOM 2601 O O . LEU A 1 353 ? -11.868 -8.473 3.719 1.00 91.75 353 LEU A O 1
ATOM 2605 N N . LEU A 1 354 ? -9.902 -8.937 2.736 1.00 83.00 354 LEU A N 1
ATOM 2606 C CA . LEU A 1 354 ? -10.361 -8.814 1.352 1.00 83.00 354 LEU A CA 1
ATOM 2607 C C . LEU A 1 354 ? -11.228 -9.991 0.908 1.00 83.00 354 LEU A C 1
ATOM 2609 O O . LEU A 1 354 ? -12.092 -9.846 0.047 1.00 83.00 354 LEU A O 1
ATOM 2613 N N . GLU A 1 355 ? -11.038 -11.145 1.539 1.00 86.88 355 GLU A N 1
ATOM 2614 C CA . GLU A 1 355 ? -11.866 -12.335 1.349 1.00 86.88 355 GLU A CA 1
ATOM 2615 C C . GLU A 1 355 ? -13.198 -12.236 2.120 1.00 86.88 355 GLU A C 1
ATOM 2617 O O . GLU A 1 355 ? -14.020 -13.155 2.092 1.00 86.88 355 GLU A O 1
ATOM 2622 N N . GLY A 1 356 ? -13.430 -11.109 2.805 1.00 86.44 356 GLY A N 1
ATOM 2623 C CA . GLY A 1 356 ? -14.630 -10.826 3.587 1.00 86.44 356 GLY A CA 1
ATOM 2624 C C . GLY A 1 356 ? -14.540 -11.255 5.052 1.00 86.44 356 GLY A C 1
ATOM 2625 O O . GLY A 1 356 ? -15.535 -11.140 5.771 1.00 86.44 356 GLY A O 1
ATOM 2626 N N . ALA A 1 357 ? -13.376 -11.716 5.520 1.00 93.38 357 ALA A N 1
ATOM 2627 C CA . ALA A 1 357 ? -13.138 -12.088 6.913 1.00 93.38 357 ALA A CA 1
ATOM 2628 C C . ALA A 1 357 ? -12.887 -10.841 7.781 1.00 93.38 357 ALA A C 1
ATOM 2630 O O . ALA A 1 357 ? -11.800 -10.623 8.308 1.00 93.38 357 ALA A O 1
ATOM 2631 N N . VAL A 1 358 ? -13.887 -9.964 7.894 1.00 93.12 358 VAL A N 1
ATOM 2632 C CA . VAL A 1 358 ? -13.727 -8.634 8.510 1.00 93.12 358 VAL A CA 1
ATOM 2633 C C . VAL A 1 358 ? -13.254 -8.709 9.965 1.00 93.12 358 VAL A C 1
ATOM 2635 O O . VAL A 1 358 ? -12.413 -7.915 10.372 1.00 93.12 358 VAL A O 1
ATOM 2638 N N . VAL A 1 359 ? -13.779 -9.652 10.750 1.00 96.00 359 VAL A N 1
ATOM 2639 C CA . VAL A 1 359 ? -13.437 -9.778 12.175 1.00 96.00 359 VAL A CA 1
ATOM 2640 C C . VAL A 1 359 ? -12.192 -10.638 12.365 1.00 96.00 359 VAL A C 1
ATOM 2642 O O . VAL A 1 359 ? -11.309 -10.292 13.144 1.00 96.00 359 VAL A O 1
ATOM 2645 N N . GLU A 1 360 ? -12.115 -11.756 11.651 1.00 95.81 360 GLU A N 1
ATOM 2646 C CA . GLU A 1 360 ? -11.053 -12.750 11.793 1.00 95.81 360 GLU A CA 1
ATOM 2647 C C . GLU A 1 360 ? -9.710 -12.280 11.231 1.00 95.81 360 GLU A C 1
ATOM 2649 O O . GLU A 1 360 ? -8.675 -12.776 11.665 1.00 95.81 360 GLU A O 1
ATOM 2654 N N . SER A 1 361 ? -9.721 -11.309 10.316 1.00 97.00 361 SER A N 1
ATOM 2655 C CA . SER A 1 361 ? -8.501 -10.711 9.769 1.00 97.00 361 SER A CA 1
ATOM 2656 C C . SER A 1 361 ? -7.735 -9.853 10.769 1.00 97.00 361 SER A C 1
ATOM 2658 O O . SER A 1 361 ? -6.577 -9.552 10.503 1.00 97.00 361 SER A O 1
ATOM 2660 N N . VAL A 1 362 ? -8.330 -9.445 11.901 1.00 98.25 362 VAL A N 1
ATOM 2661 C CA . VAL A 1 362 ? -7.626 -8.651 12.921 1.00 98.25 362 VAL A CA 1
ATOM 2662 C C . VAL A 1 362 ? -6.556 -9.516 13.578 1.00 98.25 362 VAL A C 1
ATOM 2664 O O . VAL A 1 362 ? -6.857 -10.377 14.405 1.00 98.25 362 VAL A O 1
ATOM 2667 N N . ILE A 1 363 ? -5.297 -9.248 13.249 1.00 98.06 363 ILE A N 1
ATOM 2668 C CA . ILE A 1 363 ? -4.138 -9.958 13.790 1.00 98.06 363 ILE A CA 1
ATOM 2669 C C . ILE A 1 363 ? -3.353 -9.131 14.805 1.00 98.06 363 ILE A C 1
ATOM 2671 O O . ILE A 1 363 ? -2.493 -9.682 15.469 1.00 98.06 363 ILE A O 1
ATOM 2675 N N . GLY A 1 364 ? -3.615 -7.837 14.966 1.00 98.31 364 GLY A N 1
ATOM 2676 C CA . GLY A 1 364 ? -2.955 -7.006 15.976 1.00 98.31 364 GLY A CA 1
ATOM 2677 C C . GLY A 1 364 ? -3.820 -5.820 16.365 1.00 98.31 364 GLY A C 1
ATOM 2678 O O . GLY A 1 364 ? -4.678 -5.399 15.590 1.00 98.31 364 GLY A O 1
ATOM 2679 N N . VAL A 1 365 ? -3.618 -5.283 17.565 1.00 98.56 365 VAL A N 1
ATOM 2680 C CA . VAL A 1 365 ? -4.308 -4.066 18.000 1.00 98.56 365 VAL A CA 1
ATOM 2681 C C . VAL A 1 365 ? -3.456 -3.270 18.981 1.00 98.56 365 VAL A C 1
ATOM 2683 O O . VAL A 1 365 ? -2.738 -3.844 19.798 1.00 98.56 365 VAL A O 1
ATOM 2686 N N . SER A 1 366 ? -3.509 -1.944 18.884 1.00 98.56 366 SER A N 1
ATOM 2687 C CA . SER A 1 366 ? -2.859 -1.057 19.846 1.00 98.56 366 SER A CA 1
ATOM 2688 C C . SER A 1 366 ? -3.557 -1.070 21.211 1.00 98.56 366 SER A C 1
ATOM 2690 O O . SER A 1 366 ? -4.730 -1.426 21.336 1.00 98.56 366 SER A O 1
ATOM 2692 N N . ASP A 1 367 ? -2.870 -0.553 22.228 1.00 97.94 367 ASP A N 1
ATOM 2693 C CA . ASP A 1 367 ? -3.549 -0.034 23.416 1.00 97.94 367 ASP A CA 1
ATOM 2694 C C . ASP A 1 367 ? -4.470 1.146 23.048 1.00 97.94 367 ASP A C 1
ATOM 2696 O O . ASP A 1 367 ? -4.375 1.722 21.956 1.00 97.94 367 ASP A O 1
ATOM 2700 N N . TYR A 1 368 ? -5.354 1.529 23.975 1.00 98.12 368 TYR A N 1
ATOM 2701 C CA . TYR A 1 368 ? -6.206 2.704 23.802 1.00 98.12 368 TYR A CA 1
ATOM 2702 C C . TYR A 1 368 ? -5.372 3.974 23.579 1.00 98.12 368 TYR A C 1
ATOM 2704 O O . TYR A 1 368 ? -4.465 4.301 24.352 1.00 98.12 368 TYR A O 1
ATOM 2712 N N . LEU A 1 369 ? -5.741 4.720 22.546 1.00 98.19 369 LEU A N 1
ATOM 2713 C CA . LEU A 1 369 ? -5.180 6.000 22.158 1.00 98.19 369 LEU A CA 1
ATOM 2714 C C . LEU A 1 369 ? -6.144 7.118 22.563 1.00 98.19 369 LEU A C 1
ATOM 2716 O O . LEU A 1 369 ? -7.319 7.117 22.192 1.00 98.19 369 LEU A O 1
ATOM 2720 N N . GLU A 1 370 ? -5.637 8.102 23.305 1.00 97.00 370 GLU A N 1
ATOM 2721 C CA . GLU A 1 370 ? -6.379 9.336 23.572 1.00 97.00 370 GLU A CA 1
ATOM 2722 C C . GLU A 1 370 ? -6.632 10.127 22.271 1.00 97.00 370 GLU A C 1
ATOM 2724 O O . GLU A 1 370 ? -5.860 9.993 21.316 1.00 97.00 370 GLU A O 1
ATOM 2729 N N . PRO A 1 371 ? -7.678 10.978 22.227 1.00 96.69 371 PRO A N 1
ATOM 2730 C CA . PRO A 1 371 ? -7.937 11.858 21.094 1.00 96.69 371 PRO A CA 1
ATOM 2731 C C . PRO A 1 371 ? -6.703 12.647 20.635 1.00 96.69 371 PRO A C 1
ATOM 2733 O O . PRO A 1 371 ? -6.069 13.338 21.437 1.00 96.69 371 PRO A O 1
ATOM 2736 N N . GLY A 1 372 ? -6.385 12.593 19.340 1.00 94.00 372 GLY A N 1
ATOM 2737 C CA . GLY A 1 372 ? -5.268 13.337 18.752 1.00 94.00 372 GLY A CA 1
ATOM 2738 C C . GLY A 1 372 ? -4.437 12.536 17.753 1.00 94.00 372 GLY A C 1
ATOM 2739 O O . GLY A 1 372 ? -4.912 11.555 17.185 1.00 94.00 372 GLY A O 1
ATOM 2740 N N . THR A 1 373 ? -3.204 12.997 17.521 1.00 94.94 373 THR A N 1
ATOM 2741 C CA . THR A 1 373 ? -2.223 12.352 16.635 1.00 94.94 373 THR A CA 1
ATOM 2742 C C . THR A 1 373 ? -1.134 11.677 17.457 1.00 94.94 373 THR A C 1
ATOM 2744 O O . THR A 1 373 ? -0.586 12.300 18.366 1.00 94.94 373 THR A O 1
ATOM 2747 N N . GLN A 1 374 ? -0.805 10.440 17.101 1.00 93.69 374 GLN A N 1
ATOM 2748 C CA . GLN A 1 374 ? 0.297 9.660 17.650 1.00 93.69 374 GLN A CA 1
ATOM 2749 C C . GLN A 1 374 ? 1.264 9.285 16.534 1.00 93.69 374 GLN A C 1
ATOM 2751 O O . GLN A 1 374 ? 0.842 9.121 15.392 1.00 93.69 374 GLN A O 1
ATOM 2756 N N . GLN A 1 375 ? 2.540 9.155 16.883 1.00 94.25 375 GLN A N 1
ATOM 2757 C CA . GLN A 1 375 ? 3.611 8.778 15.965 1.00 94.25 375 GLN A CA 1
ATOM 2758 C C . GLN A 1 375 ? 4.397 7.593 16.525 1.00 94.25 375 GLN A C 1
ATOM 2760 O O . GLN A 1 375 ? 4.393 7.391 17.744 1.00 94.25 375 GLN A O 1
ATOM 2765 N N . ASP A 1 376 ? 5.073 6.847 15.651 1.00 94.50 376 ASP A N 1
ATOM 2766 C CA . ASP A 1 376 ? 5.926 5.704 16.002 1.00 94.50 376 ASP A CA 1
ATOM 2767 C C . ASP A 1 376 ? 5.200 4.671 16.893 1.00 94.50 376 ASP A C 1
ATOM 2769 O O . ASP A 1 376 ? 5.733 4.186 17.897 1.00 94.50 376 ASP A O 1
ATOM 2773 N N . LEU A 1 377 ? 3.940 4.366 16.569 1.00 97.19 377 LEU A N 1
ATOM 2774 C CA . LEU A 1 377 ? 3.094 3.491 17.376 1.00 97.19 377 LEU A CA 1
ATOM 2775 C C . LEU A 1 377 ? 3.450 2.021 17.131 1.00 97.19 377 LEU A C 1
ATOM 2777 O O . LEU A 1 377 ? 3.076 1.444 16.113 1.00 97.19 377 LEU A O 1
ATOM 2781 N N . GLU A 1 378 ? 4.130 1.404 18.094 1.00 97.88 378 GLU A N 1
ATOM 2782 C CA . GLU A 1 378 ? 4.420 -0.033 18.085 1.00 97.88 378 GLU A CA 1
ATOM 2783 C C . GLU A 1 378 ? 3.173 -0.850 18.464 1.00 97.88 378 GLU A C 1
ATOM 2785 O O . GLU A 1 378 ? 2.517 -0.586 19.474 1.00 97.88 378 GLU A O 1
ATOM 2790 N N . ILE A 1 379 ? 2.858 -1.867 17.662 1.00 98.44 379 ILE A N 1
ATOM 2791 C CA . ILE A 1 379 ? 1.728 -2.778 17.857 1.00 98.44 379 ILE A CA 1
ATOM 2792 C C . ILE A 1 379 ? 2.244 -4.213 17.834 1.00 98.44 379 ILE A C 1
ATOM 2794 O O . ILE A 1 379 ? 2.948 -4.624 16.910 1.00 98.44 379 ILE A O 1
ATOM 2798 N N . THR A 1 380 ? 1.870 -4.987 18.853 1.00 98.19 380 THR A N 1
ATOM 2799 C CA . THR A 1 380 ? 2.162 -6.423 18.911 1.00 98.19 380 THR A CA 1
ATOM 2800 C C . THR A 1 380 ? 1.153 -7.193 18.065 1.00 98.19 380 THR A C 1
ATOM 2802 O O . THR A 1 380 ? -0.057 -6.980 18.162 1.00 98.19 380 THR A O 1
ATOM 2805 N N . LEU A 1 381 ? 1.659 -8.093 17.228 1.00 98.00 381 LEU A N 1
ATOM 2806 C CA . LEU A 1 381 ? 0.854 -9.001 16.427 1.00 98.00 381 LEU A CA 1
ATOM 2807 C C . LEU A 1 381 ? 0.528 -10.272 17.218 1.00 98.00 381 LEU A C 1
ATOM 2809 O O . LEU A 1 381 ? 1.245 -10.684 18.127 1.00 98.00 381 LEU A O 1
ATOM 2813 N N . PHE A 1 382 ? -0.574 -10.903 16.841 1.00 97.88 382 PHE A N 1
ATOM 2814 C CA . PHE A 1 382 ? -1.152 -12.111 17.422 1.00 97.88 382 PHE A CA 1
ATOM 2815 C C . PHE A 1 382 ? -1.514 -11.995 18.913 1.00 97.88 382 PHE A C 1
ATOM 2817 O O . PHE A 1 382 ? -1.715 -13.006 19.588 1.00 97.88 382 PHE A O 1
ATOM 2824 N N . ASP A 1 383 ? -1.665 -10.767 19.416 1.00 96.62 383 ASP A N 1
ATOM 2825 C CA . ASP A 1 383 ? -2.183 -10.455 20.751 1.00 96.62 383 ASP A CA 1
ATOM 2826 C C . ASP A 1 383 ? -3.423 -9.560 20.630 1.00 96.62 383 ASP A C 1
ATOM 2828 O O . ASP A 1 383 ? -3.366 -8.340 20.759 1.00 96.62 383 ASP A O 1
ATOM 2832 N N . VAL A 1 384 ? -4.562 -10.177 20.300 1.00 97.50 384 VAL A N 1
ATOM 2833 C CA . VAL A 1 384 ? -5.832 -9.467 20.086 1.00 97.50 384 VAL A CA 1
ATOM 2834 C C . VAL A 1 384 ? -6.877 -9.953 21.092 1.00 97.50 384 VAL A C 1
ATOM 2836 O O . VAL A 1 384 ? -7.232 -11.141 21.099 1.00 97.50 384 VAL A O 1
ATOM 2839 N N . PRO A 1 385 ? -7.433 -9.064 21.937 1.00 94.88 385 PRO A N 1
ATOM 2840 C CA . PRO A 1 385 ? -8.500 -9.413 22.862 1.00 94.88 385 PRO A CA 1
ATOM 2841 C C . PRO A 1 385 ? -9.704 -10.062 22.160 1.00 94.88 385 PRO A C 1
ATOM 2843 O O . PRO A 1 385 ? -10.424 -9.435 21.394 1.00 94.88 385 PRO A O 1
ATOM 2846 N N . GLY A 1 386 ? -9.967 -11.334 22.473 1.00 93.31 386 GLY A N 1
ATOM 2847 C CA . GLY A 1 386 ? -11.093 -12.084 21.900 1.00 93.31 386 GLY A CA 1
ATOM 2848 C C . GLY A 1 386 ? -10.736 -13.002 20.733 1.00 93.31 386 GLY A C 1
ATOM 2849 O O . GLY A 1 386 ? -11.526 -13.898 20.446 1.00 93.31 386 GLY A O 1
ATOM 2850 N N . ALA A 1 387 ? -9.547 -12.862 20.146 1.00 95.88 387 ALA A N 1
ATOM 2851 C CA . ALA A 1 387 ? -9.026 -13.785 19.144 1.00 95.88 387 ALA A CA 1
ATOM 2852 C C . ALA A 1 387 ? -8.157 -14.883 19.785 1.00 95.88 387 ALA A C 1
ATOM 2854 O O . ALA A 1 387 ? -7.737 -14.788 20.943 1.00 95.88 387 ALA A O 1
ATOM 2855 N N . GLN A 1 388 ? -7.905 -15.956 19.037 1.00 94.81 388 GLN A N 1
ATOM 2856 C CA . GLN A 1 388 ? -6.906 -16.969 19.372 1.00 94.81 388 GLN A CA 1
ATOM 2857 C C . GLN A 1 388 ? -6.082 -17.281 18.129 1.00 94.81 388 GLN A C 1
ATOM 2859 O O . GLN A 1 388 ? -6.645 -17.481 17.055 1.00 94.81 388 GLN A O 1
ATOM 2864 N N . PHE A 1 389 ? -4.767 -17.382 18.302 1.00 96.50 389 PHE A N 1
ATOM 2865 C CA . PHE A 1 389 ? -3.829 -17.658 17.222 1.00 96.50 389 PHE A CA 1
ATOM 2866 C C . PHE A 1 389 ? -2.980 -18.884 17.559 1.00 96.50 389 PHE A C 1
ATOM 2868 O O . PHE A 1 389 ? -2.597 -19.095 18.711 1.00 96.50 389 PHE A O 1
ATOM 2875 N N . ASP A 1 390 ? -2.678 -19.686 16.538 1.00 95.94 390 ASP A N 1
ATOM 2876 C CA . ASP A 1 390 ? -1.755 -20.825 16.642 1.00 95.94 390 ASP A CA 1
ATOM 2877 C C . ASP A 1 390 ? -0.289 -20.420 16.390 1.00 95.94 390 ASP A C 1
ATOM 2879 O O . ASP A 1 390 ? 0.628 -21.226 16.563 1.00 95.94 390 ASP A O 1
ATOM 2883 N N . VAL A 1 391 ? -0.071 -19.168 15.984 1.00 95.38 391 VAL A N 1
ATOM 2884 C CA . VAL A 1 391 ? 1.233 -18.547 15.735 1.00 95.38 391 VAL A CA 1
ATOM 2885 C C . VAL A 1 391 ? 1.385 -17.306 16.610 1.00 95.38 391 VAL A C 1
ATOM 2887 O O . VAL A 1 391 ? 0.398 -16.745 17.076 1.00 95.38 391 VAL A O 1
ATOM 2890 N N . THR A 1 392 ? 2.627 -16.893 16.843 1.00 94.69 392 THR A N 1
ATOM 2891 C CA . THR A 1 392 ? 2.961 -15.683 17.617 1.00 94.69 392 THR A CA 1
ATOM 2892 C C . THR A 1 392 ? 3.690 -14.636 16.785 1.00 94.69 392 THR A C 1
ATOM 2894 O O . THR A 1 392 ? 4.032 -13.583 17.301 1.00 94.69 392 THR A O 1
ATOM 2897 N N . GLU A 1 393 ? 3.976 -14.949 15.524 1.00 96.00 393 GLU A N 1
ATOM 2898 C CA . GLU A 1 393 ? 4.725 -14.101 14.607 1.00 96.00 393 GLU A CA 1
ATOM 2899 C C . GLU A 1 393 ? 4.306 -14.399 13.162 1.00 96.00 393 GLU A C 1
ATOM 2901 O O . GLU A 1 393 ? 3.824 -15.500 12.853 1.00 96.00 393 GLU A O 1
ATOM 2906 N N . LEU A 1 394 ? 4.499 -13.426 12.271 1.00 95.31 394 LEU A N 1
ATOM 2907 C CA . LEU A 1 394 ? 4.275 -13.594 10.840 1.00 95.31 394 LEU A CA 1
ATOM 2908 C C . LEU A 1 394 ? 5.194 -14.696 10.311 1.00 95.31 394 LEU A C 1
ATOM 2910 O O . LEU A 1 394 ? 6.377 -14.752 10.630 1.00 95.31 394 LEU A O 1
ATOM 2914 N N . GLN A 1 395 ? 4.640 -15.580 9.485 1.00 92.94 395 GLN A N 1
ATOM 2915 C CA . GLN A 1 395 ? 5.385 -16.718 8.934 1.00 92.94 395 GLN A CA 1
ATOM 2916 C C . GLN A 1 395 ? 6.039 -16.399 7.583 1.00 92.94 395 GLN A C 1
ATOM 2918 O O . GLN A 1 395 ? 6.911 -17.136 7.123 1.00 92.94 395 GLN A O 1
ATOM 2923 N N . GLU A 1 396 ? 5.620 -15.305 6.950 1.00 90.06 396 GLU A N 1
ATOM 2924 C CA . GLU A 1 396 ? 6.121 -14.823 5.669 1.00 90.06 396 GLU A CA 1
ATOM 2925 C C . GLU A 1 396 ? 5.886 -13.317 5.523 1.00 90.06 396 GLU A C 1
ATOM 2927 O O . GLU A 1 396 ? 5.082 -12.725 6.250 1.00 90.06 396 GLU A O 1
ATOM 2932 N N . THR A 1 397 ? 6.594 -12.707 4.569 1.00 88.38 397 THR A N 1
ATOM 2933 C CA . THR A 1 397 ? 6.339 -11.330 4.142 1.00 88.38 397 THR A CA 1
ATOM 2934 C C . THR A 1 397 ? 4.936 -11.222 3.567 1.00 88.38 397 THR A C 1
ATOM 2936 O O . THR A 1 397 ? 4.595 -11.955 2.641 1.00 88.38 397 THR A O 1
ATOM 2939 N N . GLN A 1 398 ? 4.146 -10.277 4.068 1.00 88.69 398 GLN A N 1
ATOM 2940 C CA . GLN A 1 398 ? 2.775 -10.076 3.607 1.00 88.69 398 GLN A CA 1
ATOM 2941 C C . GLN A 1 398 ? 2.351 -8.608 3.669 1.00 88.69 398 GLN A C 1
ATOM 2943 O O . GLN A 1 398 ? 3.031 -7.771 4.266 1.00 88.69 398 GLN A O 1
ATOM 2948 N N . VAL A 1 399 ? 1.219 -8.311 3.032 1.00 91.31 399 VAL A N 1
ATOM 2949 C CA . VAL A 1 399 ? 0.543 -7.013 3.131 1.00 91.31 399 VAL A CA 1
ATOM 2950 C C . VAL A 1 399 ? -0.302 -7.002 4.397 1.00 91.31 399 VAL A C 1
ATOM 2952 O O . VAL A 1 399 ? -1.053 -7.947 4.637 1.00 91.31 399 VAL A O 1
ATOM 2955 N N . LEU A 1 400 ? -0.207 -5.921 5.165 1.00 95.19 400 LEU A N 1
ATOM 2956 C CA . LEU A 1 400 ? -1.070 -5.647 6.307 1.00 95.19 400 LEU A CA 1
ATOM 2957 C C . LEU A 1 400 ? -1.828 -4.334 6.095 1.00 95.19 400 LEU A C 1
ATOM 2959 O O . LEU A 1 400 ? -1.379 -3.452 5.357 1.00 95.19 400 LEU A O 1
ATOM 2963 N N . PHE A 1 401 ? -2.966 -4.206 6.773 1.00 95.06 401 PHE A N 1
ATOM 2964 C CA . PHE A 1 401 ? -3.813 -3.016 6.751 1.00 95.06 401 PHE A CA 1
ATOM 2965 C C . PHE A 1 401 ? -3.837 -2.408 8.146 1.00 95.06 401 PHE A C 1
ATOM 2967 O O . PHE A 1 401 ? -4.257 -3.072 9.093 1.00 95.06 401 PHE A O 1
ATOM 2974 N N . ALA A 1 402 ? -3.433 -1.149 8.272 1.00 97.50 402 ALA A N 1
ATOM 2975 C CA . ALA A 1 402 ? -3.640 -0.386 9.491 1.00 97.50 402 ALA A CA 1
ATOM 2976 C C . ALA A 1 402 ? -4.974 0.356 9.397 1.00 97.50 402 ALA A C 1
ATOM 2978 O O . ALA A 1 402 ? -5.224 1.090 8.439 1.00 97.50 402 ALA A O 1
ATOM 2979 N N . MET A 1 403 ? -5.834 0.161 10.393 1.00 97.88 403 MET A N 1
ATOM 2980 C CA . MET A 1 403 ? -7.187 0.704 10.418 1.00 97.88 403 MET A CA 1
ATOM 2981 C C . MET A 1 403 ? -7.460 1.327 11.791 1.00 97.88 403 MET A C 1
ATOM 2983 O O . MET A 1 403 ? -7.492 0.612 12.794 1.00 97.88 403 MET A O 1
ATOM 2987 N N . PRO A 1 404 ? -7.657 2.651 11.895 1.00 98.38 404 PRO A N 1
ATOM 2988 C CA . PRO A 1 404 ? -8.090 3.271 13.136 1.00 98.38 404 PRO A CA 1
ATOM 2989 C C . PRO A 1 404 ? -9.520 2.847 13.469 1.00 98.38 404 PRO A C 1
ATOM 2991 O O . PRO A 1 404 ? -10.418 2.957 12.633 1.00 98.38 404 PRO A O 1
ATOM 2994 N N . HIS A 1 405 ? -9.744 2.406 14.699 1.00 98.38 405 HIS A N 1
ATOM 2995 C CA . HIS A 1 405 ? -11.043 2.037 15.254 1.00 98.38 405 HIS A CA 1
ATOM 2996 C C . HIS A 1 405 ? -11.451 3.039 16.333 1.00 98.38 405 HIS A C 1
ATOM 2998 O O . HIS A 1 405 ? -10.614 3.520 17.096 1.00 98.38 405 HIS A O 1
ATOM 3004 N N . LEU A 1 406 ? -12.738 3.368 16.385 1.00 97.56 406 LEU A N 1
ATOM 3005 C CA . LEU A 1 406 ? -13.318 4.254 17.392 1.00 97.56 406 LEU A CA 1
ATOM 3006 C C . LEU A 1 406 ? -13.728 3.427 18.610 1.00 97.56 406 LEU A C 1
ATOM 3008 O O . LEU A 1 406 ? -14.399 2.425 18.427 1.00 97.56 406 LEU A O 1
ATOM 3012 N N . ASP A 1 407 ? -13.415 3.860 19.832 1.00 98.06 407 ASP A N 1
ATOM 3013 C CA . ASP A 1 407 ? -14.029 3.284 21.040 1.00 98.06 407 ASP A CA 1
ATOM 3014 C C . ASP A 1 407 ? -15.505 3.715 21.112 1.00 98.06 407 ASP A C 1
ATOM 3016 O O . ASP A 1 407 ? -15.847 4.836 21.496 1.00 98.06 407 ASP A O 1
ATOM 3020 N N . THR A 1 408 ? -16.400 2.841 20.657 1.00 96.81 408 THR A N 1
ATOM 3021 C CA . THR A 1 408 ? -17.822 3.183 20.462 1.00 96.81 408 THR A CA 1
ATOM 3022 C C . THR A 1 408 ? -18.647 3.081 21.739 1.00 96.81 408 THR A C 1
ATOM 3024 O O . THR A 1 408 ? -19.715 3.698 21.845 1.00 96.81 408 THR A O 1
ATOM 3027 N N . ASN A 1 409 ? -18.182 2.278 22.695 1.00 95.44 409 ASN A N 1
ATOM 3028 C CA . ASN A 1 409 ? -18.883 2.001 23.942 1.00 95.44 409 ASN A CA 1
ATOM 3029 C C . ASN A 1 409 ? -18.298 2.812 25.123 1.00 95.44 409 ASN A C 1
ATOM 3031 O O . ASN A 1 409 ? -18.970 2.965 26.150 1.00 95.44 409 ASN A O 1
ATOM 3035 N N . GLY A 1 410 ? -17.120 3.415 24.931 1.00 96.62 410 GLY A N 1
ATOM 3036 C CA . GLY A 1 410 ? -16.447 4.323 25.851 1.00 96.62 410 GLY A CA 1
ATOM 3037 C C . GLY A 1 410 ? -15.815 3.623 27.050 1.00 96.62 410 GLY A C 1
ATOM 3038 O O . GLY A 1 410 ? -15.724 4.236 28.122 1.00 96.62 410 GLY A O 1
ATOM 3039 N N . ASP A 1 411 ? -15.474 2.341 26.927 1.00 97.19 411 ASP A N 1
ATOM 3040 C CA . ASP A 1 411 ? -14.930 1.537 28.020 1.00 97.19 411 ASP A CA 1
ATOM 3041 C C . ASP A 1 411 ? -13.407 1.337 27.963 1.00 97.19 411 ASP A C 1
ATOM 3043 O O . ASP A 1 411 ? -12.828 0.807 28.921 1.00 97.19 411 ASP A O 1
ATOM 3047 N N . LEU A 1 412 ? -12.757 1.882 26.926 1.00 97.56 412 LEU A N 1
ATOM 3048 C CA . LEU A 1 412 ? -11.314 1.859 26.691 1.00 97.56 412 LEU A CA 1
ATOM 3049 C C . LEU A 1 412 ? -10.744 0.448 26.468 1.00 97.56 412 LEU A C 1
ATOM 3051 O O . LEU A 1 412 ? -9.532 0.248 26.594 1.00 97.56 412 LEU A O 1
ATOM 3055 N N . VAL A 1 413 ? -11.588 -0.535 26.153 1.00 96.69 413 VAL A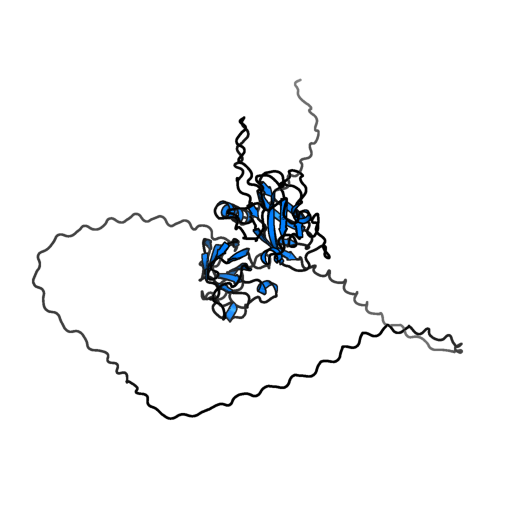 N 1
ATOM 3056 C CA . VAL A 1 413 ? -11.195 -1.908 25.836 1.00 96.69 413 VAL A CA 1
ATOM 3057 C C . VAL A 1 413 ? -11.566 -2.207 24.394 1.00 96.69 413 VAL A C 1
ATOM 3059 O O . VAL A 1 413 ? -12.685 -1.972 23.979 1.00 96.69 413 VAL A O 1
ATOM 3062 N N . TYR A 1 414 ? -10.634 -2.778 23.631 1.00 98.06 414 TYR A N 1
ATOM 3063 C CA . TYR A 1 414 ? -10.943 -3.200 22.270 1.00 98.06 414 TYR A CA 1
ATOM 3064 C C . TYR A 1 414 ? -11.848 -4.440 22.273 1.00 98.06 414 TYR A C 1
ATOM 3066 O O . TYR A 1 414 ? -11.415 -5.538 22.647 1.00 98.06 414 TYR A O 1
ATOM 3074 N N . ASP A 1 415 ? -13.090 -4.270 21.827 1.00 98.06 415 ASP A N 1
ATOM 3075 C CA . ASP A 1 415 ? -14.131 -5.295 21.833 1.00 98.06 415 ASP A CA 1
ATOM 3076 C C . ASP A 1 415 ? -14.630 -5.692 20.437 1.00 98.06 415 ASP A C 1
ATOM 3078 O O . ASP A 1 415 ? -15.491 -6.569 20.328 1.00 98.06 415 ASP A O 1
ATOM 3082 N N . PHE A 1 416 ? -14.066 -5.146 19.357 1.00 97.88 416 PHE A N 1
ATOM 3083 C CA . PHE A 1 416 ? -14.459 -5.473 17.977 1.00 97.88 416 PHE A CA 1
ATOM 3084 C C . PHE A 1 416 ? -14.525 -6.979 17.704 1.00 97.88 416 PHE A C 1
ATOM 3086 O O . PHE A 1 416 ? -15.531 -7.484 17.205 1.00 97.88 416 PHE A O 1
ATOM 3093 N N . VAL A 1 417 ? -13.506 -7.738 18.114 1.00 96.81 417 VAL A N 1
ATOM 3094 C CA . VAL A 1 417 ? -13.495 -9.192 17.898 1.00 96.81 417 VAL A CA 1
ATOM 3095 C C . VAL A 1 417 ? -14.530 -9.905 18.769 1.00 96.81 417 VAL A C 1
ATOM 3097 O O . VAL A 1 417 ? -15.298 -10.733 18.282 1.00 96.81 417 VAL A O 1
ATOM 3100 N N . ARG A 1 418 ? -14.612 -9.567 20.062 1.00 95.50 418 ARG A N 1
ATOM 3101 C CA . ARG A 1 418 ? -15.541 -10.221 21.006 1.00 95.50 418 ARG A CA 1
ATOM 3102 C C . ARG A 1 418 ? -17.005 -9.941 20.696 1.00 95.50 418 ARG A C 1
ATOM 3104 O O . ARG A 1 418 ? -17.856 -10.804 20.919 1.00 95.50 418 ARG A O 1
ATOM 3111 N N . SER A 1 419 ? -17.285 -8.733 20.230 1.00 96.00 419 SER A N 1
ATOM 3112 C CA . SER A 1 419 ? -18.614 -8.266 19.853 1.00 96.00 419 SER A CA 1
ATOM 3113 C C . SER A 1 419 ? -19.008 -8.709 18.440 1.00 96.00 419 SER A C 1
ATOM 3115 O O . SER A 1 419 ? -20.154 -8.521 18.036 1.00 96.00 419 SER A O 1
ATOM 3117 N N . ASN A 1 420 ? -18.092 -9.350 17.700 1.00 95.50 420 ASN A N 1
ATOM 3118 C CA . ASN A 1 420 ? -18.281 -9.734 16.304 1.00 95.50 420 ASN A CA 1
ATOM 3119 C C . ASN A 1 420 ? -18.599 -8.511 15.417 1.00 95.50 420 ASN A C 1
ATOM 3121 O O . ASN A 1 420 ? -19.539 -8.521 14.616 1.00 95.50 420 ASN A O 1
ATOM 3125 N N . GLY A 1 421 ? -17.816 -7.451 15.608 1.00 93.62 421 GLY A N 1
ATOM 3126 C CA . GLY A 1 421 ? -17.811 -6.220 14.826 1.00 93.62 421 GLY A CA 1
ATOM 3127 C C . GLY A 1 421 ? -18.890 -5.200 15.185 1.00 93.62 421 GLY A C 1
ATOM 3128 O O . GLY A 1 421 ? -19.077 -4.246 14.432 1.00 93.62 421 GLY A O 1
ATOM 3129 N N . THR A 1 422 ? -19.650 -5.396 16.269 1.00 94.62 422 THR A N 1
ATOM 3130 C CA . THR A 1 422 ? -20.722 -4.453 16.643 1.00 94.62 422 THR A CA 1
ATOM 3131 C C . THR A 1 422 ? -20.239 -3.296 17.500 1.00 94.62 422 THR A C 1
ATOM 3133 O O . THR A 1 422 ? -20.796 -2.206 17.388 1.00 94.62 422 THR A O 1
ATOM 3136 N N . ASP A 1 423 ? -19.235 -3.547 18.334 1.00 97.38 423 ASP A N 1
ATOM 3137 C CA . ASP A 1 423 ? -18.532 -2.534 19.108 1.00 97.38 423 ASP A CA 1
ATOM 3138 C C . ASP A 1 423 ? -17.166 -2.283 18.457 1.00 97.38 423 ASP A C 1
ATOM 3140 O O . ASP A 1 423 ? -16.615 -3.135 17.767 1.00 97.38 423 ASP A O 1
ATOM 3144 N N . ASP A 1 424 ? -16.655 -1.082 18.648 1.00 97.94 424 ASP A N 1
ATOM 3145 C CA . ASP A 1 424 ? -15.350 -0.580 18.227 1.00 97.94 424 ASP A CA 1
ATOM 3146 C C . ASP A 1 424 ? -15.048 -0.729 16.747 1.00 97.94 424 ASP A C 1
ATOM 3148 O O . ASP A 1 424 ? -14.000 -1.226 16.341 1.00 97.94 424 ASP A O 1
ATOM 3152 N N . GLY A 1 425 ? -16.009 -0.318 15.923 1.00 96.38 425 GLY A N 1
ATOM 3153 C CA . GLY A 1 425 ? -15.854 -0.295 14.476 1.00 96.38 425 GLY A CA 1
ATOM 3154 C C . GLY A 1 425 ? -14.822 0.732 13.988 1.00 96.38 425 GLY A C 1
ATOM 3155 O O . GLY A 1 425 ? -14.399 1.622 14.734 1.00 96.38 425 GLY A O 1
ATOM 3156 N N . PRO A 1 426 ? -14.439 0.647 12.705 1.00 97.19 426 PRO A N 1
ATOM 3157 C CA . PRO A 1 426 ? -13.459 1.549 12.127 1.00 97.19 426 PRO A CA 1
ATOM 3158 C C . PRO A 1 426 ? -13.958 2.990 12.064 1.00 97.19 426 PRO A C 1
ATOM 3160 O O . PRO A 1 426 ? -15.147 3.257 11.858 1.00 97.19 426 PRO A O 1
ATOM 3163 N N . TYR A 1 427 ? -13.022 3.931 12.134 1.00 96.88 427 TYR A N 1
ATOM 3164 C CA . TYR A 1 427 ? -13.267 5.278 11.646 1.00 96.88 427 TYR A CA 1
ATOM 3165 C C . TYR A 1 427 ? -13.576 5.222 10.150 1.00 96.88 427 TYR A C 1
ATOM 3167 O O . TYR A 1 427 ? -12.872 4.571 9.378 1.00 96.88 427 TYR A O 1
ATOM 3175 N N . VAL A 1 428 ? -14.622 5.936 9.729 1.00 93.50 428 VAL A N 1
ATOM 3176 C CA . VAL A 1 428 ? -15.061 5.976 8.331 1.00 93.50 428 VAL A CA 1
ATOM 3177 C C . VAL A 1 428 ? -14.996 7.388 7.757 1.00 93.50 428 VAL A C 1
ATOM 3179 O O . VAL A 1 428 ? -15.348 8.366 8.417 1.00 93.50 428 VAL A O 1
ATOM 3182 N N . ARG A 1 429 ? -14.590 7.493 6.493 1.00 86.50 429 ARG A N 1
ATOM 3183 C CA . ARG A 1 429 ? -14.630 8.706 5.674 1.00 86.50 429 ARG A CA 1
ATOM 3184 C C . ARG A 1 429 ? -15.377 8.385 4.385 1.00 86.50 429 ARG A C 1
ATOM 3186 O O . ARG A 1 429 ? -15.087 7.387 3.741 1.00 86.50 429 ARG A O 1
ATOM 3193 N N . ASP A 1 430 ? -16.372 9.202 4.044 1.00 83.31 430 ASP A N 1
ATOM 3194 C CA . ASP A 1 430 ? -17.196 9.022 2.837 1.00 83.31 430 ASP A CA 1
ATOM 3195 C C . ASP A 1 430 ? -17.833 7.620 2.711 1.00 83.31 430 ASP A C 1
ATOM 3197 O O . ASP A 1 430 ? -18.098 7.122 1.622 1.00 83.31 430 ASP A O 1
ATOM 3201 N N . GLY A 1 431 ? -18.123 6.988 3.856 1.00 82.69 431 GLY A N 1
ATOM 3202 C CA . GLY A 1 431 ? -18.720 5.651 3.933 1.00 82.69 431 GLY A CA 1
ATOM 3203 C C . GLY A 1 431 ? -17.726 4.490 3.830 1.00 82.69 431 GLY A C 1
ATOM 3204 O O . GLY A 1 431 ? -18.154 3.343 3.919 1.00 82.69 431 GLY A O 1
ATOM 3205 N N . GLN A 1 432 ? -16.428 4.765 3.690 1.00 86.06 432 GLN A N 1
ATOM 3206 C CA . GLN A 1 432 ? -15.358 3.768 3.630 1.00 86.06 432 GLN A CA 1
ATOM 3207 C C . GLN A 1 432 ? -14.478 3.842 4.881 1.00 86.06 432 GLN A C 1
ATOM 3209 O O . GLN A 1 432 ? -14.307 4.916 5.455 1.00 86.06 432 GLN A O 1
ATOM 3214 N N . ALA A 1 433 ? -13.926 2.709 5.319 1.00 91.69 433 ALA A N 1
ATOM 3215 C CA . ALA A 1 433 ? -12.986 2.684 6.438 1.00 91.69 433 ALA A CA 1
ATOM 3216 C C . ALA A 1 433 ? -11.725 3.497 6.108 1.00 91.69 433 ALA A C 1
ATOM 3218 O O . ALA A 1 433 ? -11.227 3.467 4.982 1.00 91.69 433 ALA A O 1
ATOM 3219 N N . VAL A 1 434 ? -11.207 4.222 7.096 1.00 93.62 434 VAL A N 1
ATOM 3220 C CA . VAL A 1 434 ? -9.891 4.852 7.000 1.00 93.62 434 VAL A CA 1
ATOM 3221 C C . VAL A 1 434 ? -8.847 3.751 7.120 1.00 93.62 434 VAL A C 1
ATOM 3223 O O . VAL A 1 434 ? -8.733 3.128 8.170 1.00 93.62 434 VAL A O 1
ATOM 3226 N N . ILE A 1 435 ? -8.110 3.508 6.041 1.00 92.81 435 ILE A N 1
ATOM 3227 C CA . ILE A 1 435 ? -7.086 2.467 5.972 1.00 92.81 435 ILE A CA 1
ATOM 3228 C C . ILE A 1 435 ? -5.825 2.998 5.306 1.00 92.81 435 ILE A C 1
ATOM 3230 O O . ILE A 1 435 ? -5.905 3.806 4.377 1.00 92.81 435 ILE A O 1
ATOM 3234 N N . ASP A 1 436 ? -4.685 2.476 5.736 1.00 93.00 436 ASP A N 1
ATOM 3235 C CA . ASP A 1 436 ? -3.445 2.512 4.967 1.00 93.00 436 ASP A CA 1
ATOM 3236 C C . ASP A 1 436 ? -2.811 1.118 4.935 1.00 93.00 436 ASP A C 1
ATOM 3238 O O . ASP A 1 436 ? -3.104 0.270 5.784 1.00 93.00 436 ASP A O 1
ATOM 3242 N N . VAL A 1 437 ? -2.007 0.855 3.910 1.00 91.25 437 VAL A N 1
ATOM 3243 C CA . VAL A 1 437 ? -1.460 -0.473 3.614 1.00 91.25 437 VAL A CA 1
ATOM 3244 C C . VAL A 1 437 ? 0.051 -0.435 3.521 1.00 91.25 437 VAL A C 1
ATOM 3246 O O . VAL A 1 437 ? 0.636 0.514 3.008 1.00 91.25 437 VAL A O 1
ATOM 3249 N N . GLY A 1 438 ? 0.674 -1.514 3.978 1.00 89.38 438 GLY A N 1
ATOM 3250 C CA . GLY A 1 438 ? 2.121 -1.628 4.003 1.00 89.38 438 GLY A CA 1
ATOM 3251 C C . GLY A 1 438 ? 2.576 -3.078 4.033 1.00 89.38 438 GLY A C 1
ATOM 3252 O O . GLY A 1 438 ? 1.872 -3.975 4.506 1.00 89.38 438 GLY A O 1
ATOM 3253 N N . PHE A 1 439 ? 3.777 -3.316 3.524 1.00 87.94 439 PHE A N 1
ATOM 3254 C CA . PHE A 1 439 ? 4.478 -4.578 3.661 1.00 87.94 439 PHE A CA 1
ATOM 3255 C C . PHE A 1 439 ? 5.059 -4.733 5.056 1.00 87.94 439 PHE A C 1
ATOM 3257 O O . PHE A 1 439 ? 5.847 -3.907 5.504 1.00 87.94 439 PHE A O 1
ATOM 3264 N N . ALA A 1 440 ? 4.765 -5.867 5.679 1.00 91.38 440 ALA A N 1
ATOM 3265 C CA . ALA A 1 440 ? 5.541 -6.392 6.786 1.00 91.38 440 ALA A CA 1
ATOM 3266 C C . ALA A 1 440 ? 6.544 -7.405 6.222 1.00 91.38 440 ALA A C 1
ATOM 3268 O O . ALA A 1 440 ? 6.194 -8.549 5.932 1.00 91.38 440 ALA A O 1
ATOM 3269 N N . ILE A 1 441 ? 7.780 -6.964 5.997 1.00 86.31 441 ILE A N 1
ATOM 3270 C CA . ILE A 1 441 ? 8.838 -7.764 5.378 1.00 86.31 441 ILE A CA 1
ATOM 3271 C C . ILE A 1 441 ? 9.607 -8.504 6.473 1.00 86.31 441 ILE A C 1
ATOM 3273 O O . ILE A 1 441 ? 10.304 -7.890 7.285 1.00 86.31 441 ILE A O 1
ATOM 3277 N N . LEU A 1 442 ? 9.490 -9.830 6.481 1.00 86.56 442 LEU A N 1
ATOM 3278 C CA . LEU A 1 442 ? 10.089 -10.680 7.508 1.00 86.56 442 LEU A CA 1
ATOM 3279 C C . LEU A 1 442 ? 11.619 -10.764 7.336 1.00 86.56 442 LEU A C 1
ATOM 3281 O O . LEU A 1 442 ? 12.102 -10.989 6.219 1.00 86.56 442 LEU A O 1
ATOM 3285 N N . GLN A 1 443 ? 12.375 -10.574 8.427 1.00 78.12 443 GLN A N 1
ATOM 3286 C CA . GLN A 1 443 ? 13.850 -10.658 8.448 1.00 78.12 443 GLN A CA 1
ATOM 3287 C C . GLN A 1 443 ? 14.424 -12.050 8.722 1.00 78.12 443 GLN A C 1
ATOM 3289 O O . GLN A 1 443 ? 13.875 -12.787 9.568 1.00 78.12 443 GLN A O 1
#

Secondary structure (DSSP, 8-state):
------------------------GGGTHHHHHHHHS-PPEE----------------------------SS-EEE---EEE-SSEEEEEEEEETT-EEEEEE-GGGGGT-TTTTEEEEPPPB-SEEEEEEEEEBT--TT---S-SS-SS-EEEEEEEEE-SSSSSS--TTTTTTSSSPBPEETTEEE-EEEEEEE---PPPPP--PPPPPPPPPPPPPPP------PPP-----PPPPPPPPPPPPPPPP-PPPPPPPPP--------------------------PPPP--PPPPPPPPPPPPPPPPPPPPPPPSS-EEE---EEE-SSEEEEEEEEETT-EEEEEE-GGGGGT-TTTTEEEEPPPBPSEEEEEEEEEBT--TT---S-SS-SS-EEEEEEEEE-SSSSSS--TTTTTSSSSPBPEETTEE--EEEEEEE-

Radius of gyration: 37.17 Å; chains: 1; bounding box: 110×124×120 Å

Foldseek 3Di:
DDDDDDDDDDDDDDDDPDPPPDDDPVLPPQVVCCVVDPLFFDPQVQPAPDDPDDDDDDDDDDDDDDPVFPCAWAWAFAADEDQQFKGWTFKIADQQWAKKFKFFPCSQVNPVLQRGFWMFFTDHHGMDGGGMITGNDAVQDHDPDNGDPAKGKMKIFAWDQQPPPRHPCCNVVVRNGGHTGGDPRGTRIFMYIYHYDDPPPPPDPPDDDDDDDDDDDDDDDDDDDDDDDDDDDDDDDDDDDDDDDDDDDDDDDDDDDDDDDDDDDDDDDDDDDDDDDDDDDDDDDDDDDDDDDDDDDDDDDDDDDDDPDDDDDDFDPAWAWAAEADEDQFFKGWTAKIADQQKAKKFKFFPCVSVVPVQQRGFWMAQIDHHHMDGRGMITGNDAVQDHDPDNGDPAKGKMKIFGWDQAVPPRHDCCNVVVNPGGHTGDDPRHTRIDMYIHHHD

pLDDT: mean 73.83, std 24.31, range [30.38, 98.62]